Protein AF-A0A836CR26-F1 (afdb_monomer_lite)

Organism: NCBI:txid303371

Secondary s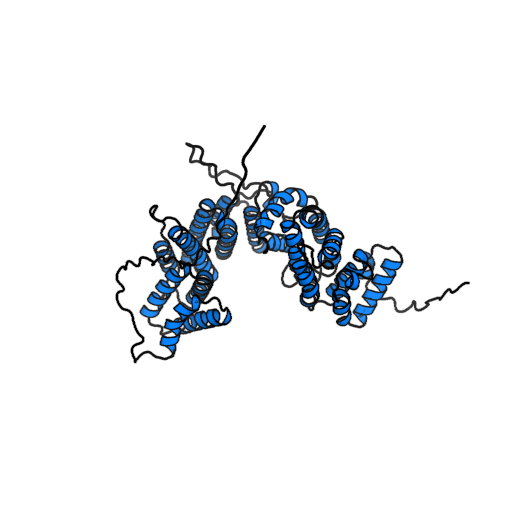tructure (DSSP, 8-state):
-----------------------------S------TT--HHHHHHHHHHHHTT-S-HHHHHHHHHHHHHHHT-TT--HHHHHHHHHHHHHHHT--STTHHHHHHHHHHHHHHHS-TTTS-HHHHHHHHHHHT---TT--THHHHHHHHHHHHHHHHHHHTT-TTSSHHHHHHHHHHHHHHHHHHHH-GGGHHHHHHHHHHHHTTS-HHHIIIIIHHHHHHHHSPPPP--TT-----TT--PPPGGG--HHHHHHHHHHHHHHHHTT-TT-TT----GGGSSS-S--TT-HHHHHHHHHHHGGGTTSPPTHHHHHHHHTT--SSPPS---HHHHHHHHHHIIIIIIIIIITS-HHHHHHHHHHHHHHHTT--GGGHHHHS-HHHHHHHHHHHS-TTSTTHHHHHHHHHHHHHTTTT-HHHHHHHHHHHHHHH-TTHHHHHT--HHHHHHHT--HHHHHHHHHHHHHHHTT--TTGGGS--S--TT----------

Sequence (495 aa):
MKGSNGAEAAVGAAAAGAGSADAATAISVASEATPSAGHSPAFTKFMRGFWDLATSNSPARQGAAFAVVQHLSDPNVPQKDVDYAVVRLLRGICSSREAARQGFATCLAEALLCLSEEQISTADMRDRLFEATKYNGSLKGQEERDACFGRLFGCAAIARSGRLGNSDANADVAVQLLQAVVELHRMRHWLRQVTVEAALDIAKELPDALLLSKGVPLLQQMLRPAATVSDGDAAAGEDASTPPLEDMQADQLSLAFGLHALLRERDLLESDSMALHKSMRRRHLITAGRGAALLEALKQSTRAFPRLHSVWGRIWDDLGLTLPRPDAISDKRLRYLKDFWTTVVDEGLADGTHTTKGSALLLVSQVLRRAPPAAVPVVISGGIIRLLLNHAGKEGATLHAMARSLLAGVSAATTDSADVQVALAASLLQKGGPRFDARTGTRTVAELLEYLDAASVLKHVEFLKAVARGGEAVEALEADEPDANNTEVRWALSD

pLDDT: mean 82.25, std 22.01, range [23.16, 98.62]

InterPro domains:
  IPR007015 DNA polymerase V/Myb-binding protein 1A [PF04931] (84-227)
  IPR007015 DNA polymerase V/Myb-binding protein 1A [PF04931] (276-486)
  IPR007015 DNA polymerase V/Myb-binding protein 1A [PTHR13213] (33-471)
  IPR016024 Armadillo-type fold [SSF48371] (41-406)

Radius of gyration: 29.09 Å; chains: 1; bounding box: 89×67×92 Å

Foldseek 3Di:
DDDDDDDDDDDDDDDDDDDDDDDDDDDDDPDDPDPDPPDDPLVVLLVVLLVQLLDPDPVSLVSSLCSVLVLLLPPPRDLVSVVVLLVSLLVQCLDPRHNSVVSSLQSLLSSLLRDDCVSPNLVNLLVVLCVSLPDDVPDDDSSPVSSLSSLLSSLLSSLSNLRLQVDPVSLVVLLVSLLSLLVSCLVDVVCLLSSLVSLLSSLLSHDPVCCLQRSQLSLLSNQDDNPDPPPDDPDPDPLDARDQLLVGALSSLLNLLSVLVSCLVVVNLPPPSHSYDPCSSDLANQAAPCLQSCQVNLVNQLVPPVDGRNSLQSNCVSLVLHPPADQDHDPRSLNSLLRNCVNRQQVRQLPDDPSSVSNSLVSLLVSLLRDHLLNQLSSLDLSNLVSLLVQQQDPPHPCNVSSVVSLVCNLVSCVVDLSSLLSNLLSCCLNNHPCNCVSNVHCSSVSSVVPHDPVSVVLSVQSVVCSVVVHDSSVSVVDPDDPPPDPDDDDDDDD

Structure (mmCIF, N/CA/C/O backbone):
data_AF-A0A836CR26-F1
#
_entry.id   AF-A0A836CR26-F1
#
loop_
_atom_site.group_PDB
_atom_site.id
_atom_site.type_symbol
_atom_site.label_atom_id
_atom_site.label_alt_id
_atom_site.label_comp_id
_atom_site.label_asym_id
_atom_site.label_entity_id
_atom_site.label_seq_id
_atom_site.pdbx_PDB_ins_code
_atom_site.Cartn_x
_atom_site.Cartn_y
_atom_site.Cartn_z
_atom_site.occupancy
_atom_site.B_iso_or_equiv
_atom_site.auth_seq_id
_atom_site.auth_comp_id
_atom_site.auth_asym_id
_atom_site.auth_atom_id
_atom_site.pdbx_PDB_model_num
ATOM 1 N N . MET A 1 1 ? 63.628 41.167 12.227 1.00 34.22 1 MET A N 1
ATOM 2 C CA . MET A 1 1 ? 64.810 40.732 13.003 1.00 34.22 1 MET A CA 1
ATOM 3 C C . MET A 1 1 ? 64.325 40.072 14.286 1.00 34.22 1 MET A C 1
ATOM 5 O O . MET A 1 1 ? 63.672 40.765 15.044 1.00 34.22 1 MET A O 1
ATOM 9 N N . LYS A 1 2 ? 64.632 38.767 14.439 1.00 32.56 2 LYS A N 1
ATOM 10 C CA . LYS A 1 2 ? 64.727 37.928 15.666 1.00 32.56 2 LYS A CA 1
ATOM 11 C C . LYS A 1 2 ? 63.533 38.004 16.644 1.00 32.56 2 LYS A C 1
ATOM 13 O O . LYS A 1 2 ? 63.331 39.033 17.261 1.00 32.56 2 LYS A O 1
ATOM 18 N N . GLY A 1 3 ? 62.680 36.984 16.776 1.00 30.00 3 GLY A N 1
ATOM 19 C CA . GLY A 1 3 ? 62.952 35.630 17.307 1.00 30.00 3 GLY A CA 1
ATOM 20 C C . GLY A 1 3 ? 62.281 35.551 18.697 1.00 30.00 3 GLY A C 1
ATOM 21 O O . GLY A 1 3 ? 62.475 36.466 19.479 1.00 30.00 3 GLY A O 1
ATOM 22 N N . SER A 1 4 ? 61.411 34.598 19.031 1.00 31.59 4 SER A N 1
ATOM 23 C CA . SER A 1 4 ? 61.719 33.175 19.163 1.00 31.59 4 SER A CA 1
ATOM 24 C C . SER A 1 4 ? 60.496 32.265 18.952 1.00 31.59 4 SER A C 1
ATOM 26 O O . SER A 1 4 ? 59.377 32.569 19.353 1.00 31.59 4 SER A O 1
ATOM 28 N N . ASN A 1 5 ? 60.775 31.113 18.341 1.00 28.48 5 ASN A N 1
ATOM 29 C CA . ASN A 1 5 ? 60.007 29.870 18.421 1.00 28.48 5 ASN A CA 1
ATOM 30 C C . ASN A 1 5 ? 60.601 28.991 19.538 1.00 28.48 5 ASN A C 1
ATOM 32 O O . ASN A 1 5 ? 61.797 29.095 19.815 1.00 28.48 5 ASN A O 1
ATOM 36 N N . GLY A 1 6 ? 59.802 28.061 20.069 1.00 27.66 6 GLY A N 1
ATOM 37 C CA . GLY A 1 6 ? 60.248 26.908 20.871 1.00 27.66 6 GLY A CA 1
ATOM 38 C C . GLY A 1 6 ? 59.232 26.585 21.972 1.00 27.66 6 GLY A C 1
ATOM 39 O O . GLY A 1 6 ? 59.227 27.261 22.988 1.00 27.66 6 GLY A O 1
ATOM 40 N N . ALA A 1 7 ? 58.189 25.793 21.714 1.00 28.27 7 ALA A N 1
ATOM 41 C CA . ALA A 1 7 ? 58.170 24.324 21.659 1.00 28.27 7 ALA A CA 1
ATOM 42 C C . ALA A 1 7 ? 58.230 23.669 23.051 1.00 28.27 7 ALA A C 1
ATOM 44 O O . ALA A 1 7 ? 59.299 23.589 23.633 1.00 28.27 7 ALA A O 1
ATOM 45 N N . GLU A 1 8 ? 57.088 23.156 23.519 1.00 26.19 8 GLU A N 1
ATOM 46 C CA . GLU A 1 8 ? 56.970 21.805 24.090 1.00 26.19 8 GLU A CA 1
ATOM 47 C C . GLU A 1 8 ? 55.484 21.451 24.262 1.00 26.19 8 GLU A C 1
ATOM 49 O O . GLU A 1 8 ? 54.779 21.960 25.132 1.00 26.19 8 GLU A O 1
ATOM 54 N N . ALA A 1 9 ? 54.988 20.601 23.361 1.00 28.27 9 ALA A N 1
ATOM 55 C CA . ALA A 1 9 ? 53.680 19.974 23.461 1.00 28.27 9 ALA A CA 1
ATOM 56 C C . ALA A 1 9 ? 53.825 18.714 24.321 1.00 28.27 9 ALA A C 1
ATOM 58 O O . ALA A 1 9 ? 54.392 17.714 23.881 1.00 28.27 9 ALA A O 1
ATOM 59 N N . ALA A 1 10 ? 53.324 18.775 25.553 1.00 27.91 10 ALA A N 1
ATOM 60 C CA . ALA A 1 10 ? 53.198 17.613 26.415 1.00 27.91 10 ALA A CA 1
ATOM 61 C C . ALA A 1 10 ? 51.982 16.776 25.992 1.00 27.91 10 ALA A C 1
ATOM 63 O O . ALA A 1 10 ? 50.847 17.251 25.937 1.00 27.91 10 ALA A O 1
ATOM 64 N N . VAL A 1 11 ? 52.258 15.510 25.692 1.00 31.47 11 VAL A N 1
ATOM 65 C CA . VAL A 1 11 ? 51.297 14.436 25.444 1.00 31.47 11 VAL A CA 1
ATOM 66 C C . VAL A 1 11 ? 50.513 14.172 26.732 1.00 31.47 11 VAL A C 1
ATOM 68 O O . VAL A 1 11 ? 51.067 13.675 27.709 1.00 31.47 11 VAL A O 1
ATOM 71 N N . GLY A 1 12 ? 49.223 14.507 26.735 1.00 25.80 12 GLY A N 1
ATOM 72 C CA . GLY A 1 12 ? 48.286 14.183 27.808 1.00 25.80 12 GLY A CA 1
ATOM 73 C C . GLY A 1 12 ? 47.271 13.150 27.335 1.00 25.80 12 GLY A C 1
ATOM 74 O O . GLY A 1 12 ? 46.304 13.490 26.658 1.00 25.80 12 GLY A O 1
ATOM 75 N N . ALA A 1 13 ? 47.497 11.886 27.690 1.00 27.64 13 ALA A N 1
ATOM 76 C CA . ALA A 1 13 ? 46.504 10.827 27.590 1.00 27.64 13 ALA A CA 1
ATOM 77 C C . ALA A 1 13 ? 45.331 11.135 28.539 1.00 27.64 13 ALA A C 1
ATOM 79 O O . ALA A 1 13 ? 45.518 11.187 29.753 1.00 27.64 13 ALA A O 1
ATOM 80 N N . ALA A 1 14 ? 44.127 11.335 27.998 1.00 25.08 14 ALA A N 1
ATOM 81 C CA . ALA A 1 14 ? 42.906 11.449 28.790 1.00 25.08 14 ALA A CA 1
ATOM 82 C C . ALA A 1 14 ? 42.187 10.096 28.803 1.00 25.08 14 ALA A C 1
ATOM 84 O O . ALA A 1 14 ? 41.639 9.636 27.801 1.00 25.08 14 ALA A O 1
ATOM 85 N N . ALA A 1 15 ? 42.266 9.459 29.966 1.00 26.55 15 ALA A N 1
ATOM 86 C CA . ALA A 1 15 ? 41.575 8.241 30.326 1.00 26.55 15 ALA A CA 1
ATOM 87 C C . ALA A 1 15 ? 40.051 8.434 30.383 1.00 26.55 15 ALA A C 1
ATOM 89 O O . ALA A 1 15 ? 39.538 9.524 30.633 1.00 26.55 15 ALA A O 1
ATOM 90 N N . ALA A 1 16 ? 39.354 7.319 30.179 1.00 29.75 16 ALA A N 1
ATOM 91 C CA . ALA A 1 16 ? 37.928 7.145 30.382 1.00 29.75 16 ALA A CA 1
ATOM 92 C C . ALA A 1 16 ? 37.480 7.548 31.799 1.00 29.75 16 ALA A C 1
ATOM 94 O O . ALA A 1 16 ? 38.132 7.204 32.784 1.00 29.75 16 ALA A O 1
ATOM 95 N N . GLY A 1 17 ? 36.320 8.202 31.897 1.00 25.61 17 GLY A N 1
ATOM 96 C CA . GLY A 1 17 ? 35.643 8.425 33.172 1.00 25.61 17 GLY A CA 1
ATOM 97 C C . GLY A 1 17 ? 34.528 9.468 33.111 1.00 25.61 17 GLY A C 1
ATOM 98 O O . GLY A 1 17 ? 34.805 10.652 33.241 1.00 25.61 17 GLY A O 1
ATOM 99 N N . ALA A 1 18 ? 33.285 9.009 32.938 1.00 25.00 18 ALA A N 1
ATOM 100 C CA . ALA A 1 18 ? 32.025 9.593 33.436 1.00 25.00 18 ALA A CA 1
ATOM 101 C C . ALA A 1 18 ? 30.884 8.718 32.865 1.00 25.00 18 ALA A C 1
ATOM 103 O O . ALA A 1 18 ? 30.815 8.534 31.658 1.00 25.00 18 ALA A O 1
ATOM 104 N N . GLY A 1 19 ? 30.002 8.058 33.616 1.00 26.89 19 GLY A N 1
ATOM 105 C CA . GLY A 1 19 ? 29.476 8.409 34.927 1.00 26.89 19 GLY A CA 1
ATOM 106 C C . GLY A 1 19 ? 28.283 9.351 34.766 1.00 26.89 19 GLY A C 1
ATOM 107 O O . GLY A 1 19 ? 28.436 10.547 34.968 1.00 26.89 19 GLY A O 1
ATOM 108 N N . SER A 1 20 ? 27.104 8.826 34.422 1.00 26.03 20 SER A N 1
ATOM 109 C CA . SER A 1 20 ? 25.837 9.512 34.704 1.00 26.03 20 SER A CA 1
ATOM 110 C C . SER A 1 20 ? 24.771 8.492 35.085 1.00 26.03 20 SER A C 1
ATOM 112 O O . SER A 1 20 ? 24.314 7.703 34.261 1.00 26.03 20 SER A O 1
ATOM 114 N N . ALA A 1 21 ? 24.438 8.501 36.372 1.00 26.53 21 ALA A N 1
ATOM 115 C CA . ALA A 1 21 ? 23.334 7.774 36.959 1.00 26.53 21 ALA A CA 1
ATOM 116 C C . ALA A 1 21 ? 22.002 8.318 36.423 1.00 26.53 21 ALA A C 1
ATOM 118 O O . ALA A 1 21 ? 21.758 9.524 36.479 1.00 26.53 21 ALA A O 1
ATOM 119 N N . ASP A 1 22 ? 21.156 7.414 35.931 1.00 27.09 22 ASP A N 1
ATOM 120 C CA . ASP A 1 22 ? 19.758 7.688 35.623 1.00 27.09 22 ASP A CA 1
ATOM 121 C C . ASP A 1 22 ? 18.977 7.905 36.921 1.00 27.09 22 ASP A C 1
ATOM 123 O O . ASP A 1 22 ? 18.941 7.058 37.818 1.00 27.09 22 ASP A O 1
ATOM 127 N N . ALA A 1 23 ? 18.343 9.072 37.002 1.00 26.38 23 ALA A N 1
ATOM 128 C CA . ALA A 1 23 ? 17.412 9.428 38.053 1.00 26.38 23 ALA A CA 1
ATOM 129 C C . ALA A 1 23 ? 16.087 8.688 37.826 1.00 26.38 23 ALA A C 1
ATOM 131 O O . ALA A 1 23 ? 15.233 9.097 37.041 1.00 26.38 23 ALA A O 1
ATOM 132 N N . ALA A 1 24 ? 15.933 7.585 38.548 1.00 29.12 24 ALA A N 1
ATOM 133 C CA . ALA A 1 24 ? 14.652 6.977 38.837 1.00 29.12 24 ALA A CA 1
ATOM 134 C C . ALA A 1 24 ? 13.852 7.877 39.790 1.00 29.12 24 ALA A C 1
ATOM 136 O O . ALA A 1 24 ? 14.327 8.178 40.885 1.00 29.12 24 ALA A O 1
ATOM 137 N N . THR A 1 25 ? 12.605 8.197 39.435 1.00 27.09 25 THR A N 1
ATOM 138 C CA . THR A 1 25 ? 11.586 8.494 40.448 1.00 27.09 25 THR A CA 1
ATOM 139 C C . THR A 1 25 ? 10.272 7.818 40.090 1.00 27.09 25 THR A C 1
ATOM 141 O O . THR A 1 25 ? 9.669 8.055 39.047 1.00 27.09 25 THR A O 1
ATOM 144 N N . ALA A 1 26 ? 9.887 6.933 41.003 1.00 27.20 26 ALA A N 1
ATOM 145 C CA . ALA A 1 26 ? 8.712 6.090 41.031 1.00 27.20 26 ALA A CA 1
ATOM 146 C C . ALA A 1 26 ? 7.391 6.870 41.112 1.00 27.20 26 ALA A C 1
ATOM 148 O O . ALA A 1 26 ? 7.279 7.837 41.862 1.00 27.20 26 ALA A O 1
ATOM 149 N N . ILE A 1 27 ? 6.358 6.335 40.453 1.00 26.50 27 ILE A N 1
ATOM 150 C CA . ILE A 1 27 ? 4.969 6.432 40.914 1.00 26.50 27 ILE A CA 1
ATOM 151 C C . ILE A 1 27 ? 4.406 5.007 40.982 1.00 26.50 27 ILE A C 1
ATOM 153 O O . ILE A 1 27 ? 4.611 4.181 40.095 1.00 26.50 27 ILE A O 1
ATOM 157 N N . SER A 1 28 ? 3.779 4.745 42.125 1.00 23.16 28 SER A N 1
ATOM 158 C CA . SER A 1 28 ? 3.448 3.475 42.766 1.00 23.16 28 SER A CA 1
ATOM 159 C C . SER A 1 28 ? 2.912 2.356 41.870 1.00 23.16 28 SER A C 1
ATOM 161 O O . SER A 1 28 ? 1.809 2.424 41.323 1.00 23.16 28 SER A O 1
ATOM 163 N N . VAL A 1 29 ? 3.664 1.258 41.865 1.00 28.52 29 VAL A N 1
ATOM 164 C CA . VAL A 1 29 ? 3.247 -0.063 41.405 1.00 28.52 29 VAL A CA 1
ATOM 165 C C . VAL A 1 29 ? 2.278 -0.647 42.436 1.00 28.52 29 VAL A C 1
ATOM 167 O O . VAL A 1 29 ? 2.687 -1.083 43.509 1.00 28.52 29 VAL A O 1
ATOM 170 N N . ALA A 1 30 ? 0.985 -0.667 42.119 1.00 26.98 30 ALA A N 1
ATOM 171 C CA . ALA A 1 30 ? 0.064 -1.586 42.774 1.00 26.98 30 ALA A CA 1
ATOM 172 C C . ALA A 1 30 ? 0.256 -2.977 42.145 1.00 26.98 30 ALA A C 1
ATOM 174 O O . ALA A 1 30 ? -0.175 -3.226 41.023 1.00 26.98 30 ALA A O 1
ATOM 175 N N . SER A 1 31 ? 0.936 -3.840 42.906 1.00 29.48 31 SER A N 1
ATOM 176 C CA . SER A 1 31 ? 1.130 -5.285 42.726 1.00 29.48 31 SER A CA 1
ATOM 177 C C . SER A 1 31 ? 1.866 -5.738 41.457 1.00 29.48 31 SER A C 1
ATOM 179 O O . SER A 1 31 ? 1.293 -6.032 40.408 1.00 29.48 31 SER A O 1
ATOM 181 N N . GLU A 1 32 ? 3.178 -5.917 41.621 1.00 34.66 32 GLU A N 1
ATOM 182 C CA . GLU A 1 32 ? 3.921 -6.978 40.946 1.00 34.66 32 GLU A CA 1
ATOM 183 C C . GLU A 1 32 ? 3.252 -8.324 41.250 1.00 34.66 32 GLU A C 1
ATOM 185 O O . GLU A 1 32 ? 3.326 -8.835 42.367 1.00 34.66 32 GLU A O 1
ATOM 190 N N . ALA A 1 33 ? 2.611 -8.922 40.251 1.00 33.16 33 ALA A N 1
ATOM 191 C CA . ALA A 1 33 ? 2.434 -10.362 40.246 1.00 33.16 33 ALA A CA 1
ATOM 192 C C . ALA A 1 33 ? 3.758 -10.977 39.775 1.00 33.16 33 ALA A C 1
ATOM 194 O O . ALA A 1 33 ? 3.981 -11.197 38.583 1.00 33.16 33 ALA A O 1
ATOM 195 N N . THR A 1 34 ? 4.651 -11.252 40.725 1.00 32.66 34 THR A N 1
ATOM 196 C CA . THR A 1 34 ? 5.547 -12.406 40.601 1.00 32.66 34 THR A CA 1
ATOM 197 C C . THR A 1 34 ? 4.692 -13.633 40.256 1.00 32.66 34 THR A C 1
ATOM 199 O O . THR A 1 34 ? 3.546 -13.718 40.709 1.00 32.66 34 THR A O 1
ATOM 202 N N . PRO A 1 35 ? 5.170 -14.577 39.424 1.00 36.41 35 PRO A N 1
ATOM 203 C CA . PRO A 1 35 ? 4.387 -15.758 39.094 1.00 36.41 35 PRO A CA 1
ATOM 204 C C . PRO A 1 35 ? 4.194 -16.571 40.377 1.00 36.41 35 PRO A C 1
ATOM 206 O O . PRO A 1 35 ? 5.088 -17.292 40.813 1.00 36.41 35 PRO A O 1
ATOM 209 N N . SER A 1 36 ? 3.035 -16.410 41.013 1.00 38.62 36 SER A N 1
ATOM 210 C CA . SER A 1 36 ? 2.626 -17.255 42.120 1.00 38.62 36 SER A CA 1
ATOM 211 C C . SER A 1 36 ? 2.493 -18.686 41.604 1.00 38.62 36 SER A C 1
ATOM 213 O O . SER A 1 36 ? 1.997 -18.936 40.498 1.00 38.62 36 SER A O 1
ATOM 215 N N . ALA A 1 37 ? 2.976 -19.636 42.399 1.00 43.41 37 ALA A N 1
ATOM 216 C CA . ALA A 1 37 ? 2.781 -21.057 42.168 1.00 43.41 37 ALA A CA 1
ATOM 217 C C . ALA A 1 37 ? 1.270 -21.357 42.207 1.00 43.41 37 ALA A C 1
ATOM 219 O O . ALA A 1 37 ? 0.682 -21.437 43.281 1.00 43.41 37 ALA A O 1
ATOM 220 N N . GLY A 1 38 ? 0.624 -21.441 41.040 1.00 59.81 38 GLY A N 1
ATOM 221 C CA . GLY A 1 38 ? -0.823 -21.677 40.945 1.00 59.81 38 GLY A CA 1
ATOM 222 C C . GLY A 1 38 ? -1.472 -21.377 39.590 1.00 59.81 38 GLY A C 1
ATOM 223 O O . GLY A 1 38 ? -2.588 -21.827 39.349 1.00 59.81 38 GLY A O 1
ATOM 224 N N . HIS A 1 39 ? -0.808 -20.656 38.681 1.00 71.62 39 HIS A N 1
ATOM 225 C CA . HIS A 1 39 ? -1.362 -20.397 37.347 1.00 71.62 39 HIS A CA 1
ATOM 226 C C . HIS A 1 39 ? -1.121 -21.551 36.369 1.00 71.62 39 HIS A C 1
ATOM 228 O O . HIS A 1 39 ? -0.070 -22.194 36.390 1.00 71.62 39 HIS A O 1
ATOM 234 N N . SER A 1 40 ? -2.076 -21.779 35.460 1.00 84.19 40 SER A N 1
ATOM 235 C CA . SER A 1 40 ? -1.911 -22.773 34.400 1.00 84.19 40 SER A CA 1
ATOM 236 C C . SER A 1 40 ? -0.724 -22.407 33.486 1.00 84.19 40 SER A C 1
ATOM 238 O O . SER A 1 40 ? -0.428 -21.219 33.284 1.00 84.19 40 SER A O 1
ATOM 240 N N . PRO A 1 41 ? -0.043 -23.399 32.877 1.00 86.12 41 PRO A N 1
ATOM 241 C CA . PRO A 1 41 ? 1.031 -23.134 31.919 1.00 86.12 41 PRO A CA 1
ATOM 242 C C . PRO A 1 41 ? 0.597 -22.234 30.752 1.00 86.12 41 PRO A C 1
ATOM 244 O O . PRO A 1 41 ? 1.397 -21.437 30.262 1.00 86.12 41 PRO A O 1
ATOM 247 N N . ALA A 1 42 ? -0.668 -22.329 30.329 1.00 85.50 42 ALA A N 1
ATOM 248 C CA . ALA A 1 42 ? -1.250 -21.474 29.296 1.00 85.50 42 ALA A CA 1
ATOM 249 C C . ALA A 1 42 ? -1.349 -20.010 29.755 1.00 85.50 42 ALA A C 1
ATOM 251 O O . ALA A 1 42 ? -0.856 -19.122 29.063 1.00 85.50 42 ALA A O 1
ATOM 252 N N . PHE A 1 43 ? -1.860 -19.761 30.965 1.00 88.44 43 PHE A N 1
ATOM 253 C CA . PHE A 1 43 ? -1.957 -18.407 31.518 1.00 88.44 43 PHE A CA 1
ATOM 254 C C . PHE A 1 43 ? -0.576 -17.764 31.720 1.00 88.44 43 PHE A C 1
ATOM 256 O O . PHE A 1 43 ? -0.376 -16.580 31.460 1.00 88.44 43 PHE A O 1
ATOM 263 N N . THR A 1 44 ? 0.432 -18.552 32.104 1.00 90.75 44 THR A N 1
ATOM 264 C CA . THR A 1 44 ? 1.813 -18.045 32.195 1.00 90.75 44 THR A CA 1
ATOM 265 C C . THR A 1 44 ? 2.361 -17.629 30.826 1.00 90.75 44 THR A C 1
ATOM 267 O O . THR A 1 44 ? 3.055 -16.615 30.729 1.00 90.75 44 THR A O 1
ATOM 270 N N . LYS A 1 45 ? 2.036 -18.370 29.755 1.00 92.31 45 LYS A N 1
ATOM 271 C CA . LYS A 1 45 ? 2.407 -17.993 28.380 1.00 92.31 45 LYS A CA 1
ATOM 272 C C . LYS A 1 45 ? 1.687 -16.724 27.919 1.00 92.31 45 LYS A C 1
ATOM 274 O O . LYS A 1 45 ? 2.353 -15.852 27.372 1.00 92.31 45 LYS A O 1
ATOM 279 N N . PHE A 1 46 ? 0.388 -16.592 28.197 1.00 94.81 46 PHE A N 1
ATOM 280 C CA . PHE A 1 46 ? -0.388 -15.369 27.950 1.00 94.81 46 PHE A CA 1
ATOM 281 C C . PHE A 1 46 ? 0.280 -14.142 28.588 1.00 94.81 46 PHE A C 1
ATOM 283 O O . PHE A 1 46 ? 0.593 -13.167 27.906 1.00 94.81 46 PHE A O 1
ATOM 290 N N . MET A 1 47 ? 0.605 -14.228 29.881 1.00 94.50 47 MET A N 1
ATOM 291 C CA . MET A 1 47 ? 1.230 -13.127 30.619 1.00 94.50 47 MET A CA 1
ATOM 292 C C . MET A 1 47 ? 2.628 -12.782 30.095 1.00 94.50 47 MET A C 1
ATOM 294 O O . MET A 1 47 ? 2.971 -11.604 29.967 1.00 94.50 47 MET A O 1
ATOM 298 N N . ARG A 1 48 ? 3.440 -13.796 29.766 1.00 93.25 48 ARG A N 1
ATOM 299 C CA . ARG A 1 48 ? 4.776 -13.594 29.187 1.00 93.25 48 ARG A CA 1
ATOM 300 C C . ARG A 1 48 ? 4.707 -12.978 27.789 1.00 93.25 48 ARG A C 1
ATOM 302 O O . ARG A 1 48 ? 5.545 -12.137 27.470 1.00 93.25 48 ARG A O 1
ATOM 309 N N . GLY A 1 49 ? 3.688 -13.332 27.005 1.00 93.31 49 GLY A N 1
ATOM 310 C CA . GLY A 1 49 ? 3.491 -12.846 25.642 1.00 93.31 49 GLY A CA 1
ATOM 311 C C . GLY A 1 49 ? 3.581 -11.324 25.540 1.00 93.31 49 GLY A C 1
ATOM 312 O O . GLY A 1 49 ? 4.299 -10.814 24.688 1.00 93.31 49 GLY A O 1
ATOM 313 N N . PHE A 1 50 ? 2.982 -10.574 26.470 1.00 94.31 50 PHE A N 1
ATOM 314 C CA . PHE A 1 50 ? 3.052 -9.106 26.449 1.00 94.31 50 PHE A CA 1
ATOM 315 C C . PHE A 1 50 ? 4.473 -8.538 26.537 1.00 94.31 50 PHE A C 1
ATOM 317 O O . PHE A 1 50 ? 4.731 -7.462 26.005 1.00 94.31 50 PHE A O 1
ATOM 324 N N . TRP A 1 51 ? 5.404 -9.220 27.206 1.00 91.44 51 TRP A N 1
ATOM 325 C CA . TRP A 1 51 ? 6.794 -8.767 27.263 1.00 91.44 51 TRP A CA 1
ATOM 326 C C . TRP A 1 51 ? 7.531 -9.062 25.951 1.00 91.44 51 TRP A C 1
ATOM 328 O O . TRP A 1 51 ? 8.253 -8.197 25.447 1.00 91.44 51 TRP A O 1
ATOM 338 N N . ASP A 1 52 ? 7.269 -10.237 25.374 1.00 93.81 52 ASP A N 1
ATOM 339 C CA . ASP A 1 52 ? 7.869 -10.717 24.126 1.00 93.81 52 ASP A CA 1
ATOM 340 C C . ASP A 1 52 ? 7.297 -10.028 22.869 1.00 93.81 52 ASP A C 1
ATOM 342 O O . ASP A 1 52 ? 7.946 -10.010 21.821 1.00 93.81 52 ASP A O 1
ATOM 346 N N . LEU A 1 53 ? 6.132 -9.372 22.967 1.00 94.06 53 LEU A N 1
ATOM 347 C CA . LEU A 1 53 ? 5.586 -8.522 21.897 1.00 94.06 53 LEU A CA 1
ATOM 348 C C . LEU A 1 53 ? 6.516 -7.354 21.528 1.00 94.06 53 LEU A C 1
ATOM 350 O O . LEU A 1 53 ? 6.469 -6.860 20.402 1.00 94.06 53 LEU A O 1
ATOM 354 N N . ALA A 1 54 ? 7.378 -6.928 22.452 1.00 92.56 54 ALA A N 1
ATOM 355 C CA . ALA A 1 54 ? 8.359 -5.866 22.242 1.00 92.56 54 ALA A CA 1
ATOM 356 C C . ALA A 1 54 ? 9.757 -6.381 21.862 1.00 92.56 54 ALA A C 1
ATOM 358 O O . ALA A 1 54 ? 10.730 -5.640 21.959 1.00 92.56 54 ALA A O 1
ATOM 359 N N . THR A 1 55 ? 9.883 -7.646 21.463 1.00 90.81 55 THR A N 1
ATOM 360 C CA . THR A 1 55 ? 11.161 -8.227 21.039 1.00 90.81 55 THR A CA 1
ATOM 361 C C . THR A 1 55 ? 11.437 -7.934 19.558 1.00 90.81 55 THR A C 1
ATOM 363 O O . THR A 1 55 ? 10.535 -7.986 18.717 1.00 90.81 55 THR A O 1
ATOM 366 N N . SER A 1 56 ? 12.697 -7.661 19.200 1.00 89.81 56 SER A N 1
ATOM 367 C CA . SER A 1 56 ? 13.129 -7.407 17.813 1.00 89.81 56 SER A CA 1
ATOM 368 C C . SER A 1 56 ? 13.115 -8.668 16.931 1.00 89.81 56 SER A C 1
ATOM 370 O O . SER A 1 56 ? 12.800 -8.590 15.741 1.00 89.81 56 SER A O 1
ATOM 372 N N . ASN A 1 57 ? 13.338 -9.849 17.518 1.00 91.69 57 ASN A N 1
ATOM 373 C CA . ASN A 1 57 ? 13.217 -11.153 16.859 1.00 91.69 57 ASN A CA 1
ATOM 374 C C . ASN A 1 57 ? 11.774 -11.408 16.367 1.00 91.69 57 ASN A C 1
ATOM 376 O O . ASN A 1 57 ? 10.842 -11.521 17.164 1.00 91.69 57 ASN A O 1
ATOM 380 N N . SER A 1 58 ? 11.594 -11.488 15.040 1.00 91.50 58 SER A N 1
ATOM 381 C CA . SER A 1 58 ? 10.270 -11.604 14.410 1.00 91.50 58 SER A CA 1
ATOM 382 C C . SER A 1 58 ? 9.540 -12.914 14.742 1.00 91.50 58 SER A C 1
ATOM 384 O O . SER A 1 58 ? 8.398 -12.816 15.191 1.00 91.50 58 SER A O 1
ATOM 386 N N . PRO A 1 59 ? 10.154 -14.110 14.615 1.00 94.06 59 PRO A N 1
ATOM 387 C CA . PRO A 1 59 ? 9.522 -15.358 15.057 1.00 94.06 59 PRO A CA 1
ATOM 388 C C . PRO A 1 59 ? 9.094 -15.357 16.531 1.00 94.06 59 PRO A C 1
ATOM 390 O O . PRO A 1 59 ? 7.982 -15.774 16.849 1.00 94.06 59 PRO A O 1
ATOM 393 N N . ALA A 1 60 ? 9.936 -14.844 17.436 1.00 92.38 60 ALA A N 1
ATOM 394 C CA . ALA A 1 60 ? 9.601 -14.769 18.860 1.00 92.38 60 ALA A CA 1
ATOM 395 C C . ALA A 1 60 ? 8.393 -13.852 19.108 1.00 92.38 60 ALA A C 1
ATOM 397 O O . ALA A 1 60 ? 7.463 -14.220 19.824 1.00 92.38 60 ALA A O 1
ATOM 398 N N . ARG A 1 61 ? 8.368 -12.687 18.451 1.00 94.00 61 ARG A N 1
ATOM 399 C CA . ARG A 1 61 ? 7.260 -11.729 18.533 1.00 94.00 61 ARG A CA 1
ATOM 400 C C . ARG A 1 61 ? 5.952 -12.294 17.964 1.0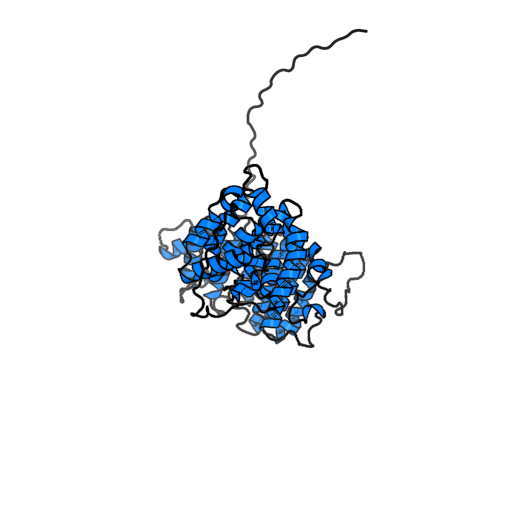0 94.00 61 ARG A C 1
ATOM 402 O O . ARG A 1 61 ? 4.893 -12.052 18.533 1.00 94.00 61 ARG A O 1
ATOM 409 N N . GLN A 1 62 ? 6.016 -13.068 16.879 1.00 93.81 62 GLN A N 1
ATOM 410 C CA . GLN A 1 62 ? 4.855 -13.776 16.322 1.00 93.81 62 GLN A CA 1
ATOM 411 C C . GLN A 1 62 ? 4.322 -14.838 17.289 1.00 93.81 62 GLN A C 1
ATOM 413 O O . GLN A 1 62 ? 3.123 -14.878 17.547 1.00 93.81 62 GLN A O 1
ATOM 418 N N . GLY A 1 63 ? 5.207 -15.650 17.879 1.00 94.31 63 GLY A N 1
ATOM 419 C CA . GLY A 1 63 ? 4.824 -16.632 18.897 1.00 94.31 63 GLY A CA 1
ATOM 420 C C . GLY A 1 63 ? 4.191 -15.989 20.135 1.00 94.31 63 GLY A C 1
ATOM 421 O O . GLY A 1 63 ? 3.240 -16.529 20.697 1.00 94.31 63 GLY A O 1
ATOM 422 N N . ALA A 1 64 ? 4.668 -14.805 20.525 1.00 95.06 64 ALA A N 1
ATOM 423 C CA . ALA A 1 64 ? 4.097 -14.021 21.614 1.00 95.06 64 ALA A CA 1
ATOM 424 C C . ALA A 1 64 ? 2.680 -13.518 21.300 1.00 95.06 64 ALA A C 1
ATOM 426 O O . ALA A 1 64 ? 1.786 -13.667 22.131 1.00 95.06 64 ALA A O 1
ATOM 427 N N . ALA A 1 65 ? 2.464 -12.970 20.099 1.00 96.12 65 ALA A N 1
ATOM 428 C CA . ALA A 1 65 ? 1.136 -12.560 19.644 1.00 96.12 65 ALA A CA 1
ATOM 429 C C . ALA A 1 65 ? 0.173 -13.753 19.599 1.00 96.12 65 ALA A C 1
ATOM 431 O O . ALA A 1 65 ? -0.922 -13.670 20.149 1.00 96.12 65 ALA A O 1
ATOM 432 N N . PHE A 1 66 ? 0.617 -14.888 19.051 1.00 95.69 66 PHE A N 1
ATOM 433 C CA . PHE A 1 66 ? -0.169 -16.119 19.023 1.00 95.69 66 PHE A CA 1
ATOM 434 C C . PHE A 1 66 ? -0.578 -16.573 20.429 1.00 95.69 66 PHE A C 1
ATOM 436 O O . PHE A 1 66 ? -1.741 -16.879 20.647 1.00 95.69 66 PHE A O 1
ATOM 443 N N . ALA A 1 67 ? 0.339 -16.567 21.402 1.00 96.38 67 ALA A N 1
ATOM 444 C CA . ALA A 1 67 ? 0.021 -16.965 22.774 1.00 96.38 67 ALA A CA 1
ATOM 445 C C . ALA A 1 67 ? -1.029 -16.053 23.436 1.00 96.38 67 ALA A C 1
ATOM 447 O O . ALA A 1 67 ? -1.866 -16.539 24.195 1.00 96.38 67 ALA A O 1
ATOM 448 N N . VAL A 1 68 ? -0.991 -14.745 23.152 1.00 97.69 68 VAL A N 1
ATOM 449 C CA . VAL A 1 68 ? -1.990 -13.794 23.660 1.00 97.69 68 VAL A CA 1
ATOM 450 C C . VAL A 1 68 ? -3.347 -14.034 23.000 1.00 97.69 68 VAL A C 1
ATOM 452 O O . VAL A 1 68 ? -4.337 -14.220 23.702 1.00 97.69 68 VAL A O 1
ATOM 455 N N . VAL A 1 69 ? -3.386 -14.086 21.667 1.00 97.19 69 VAL A N 1
ATOM 456 C CA . VAL A 1 69 ? -4.622 -14.282 20.892 1.00 97.19 69 VAL A CA 1
ATOM 457 C C . VAL A 1 69 ? -5.252 -15.640 21.190 1.00 97.19 69 VAL A C 1
ATOM 459 O O . VAL A 1 69 ? -6.461 -15.717 21.377 1.00 97.19 69 VAL A O 1
ATOM 462 N N . GLN A 1 70 ? -4.452 -16.700 21.323 1.00 96.56 70 GLN A N 1
ATOM 463 C CA . GLN A 1 70 ? -4.932 -18.040 21.663 1.00 96.56 70 GLN A CA 1
ATOM 464 C C . GLN A 1 70 ? -5.672 -18.060 23.007 1.00 96.56 70 GLN A C 1
ATOM 466 O O . GLN A 1 70 ? -6.696 -18.725 23.117 1.00 96.56 70 GLN A O 1
ATOM 471 N N . HIS A 1 71 ? -5.173 -17.335 24.015 1.00 97.06 71 HIS A N 1
ATOM 472 C CA . HIS A 1 71 ? -5.851 -17.214 25.311 1.00 97.06 71 HIS A CA 1
ATOM 473 C C . HIS A 1 71 ? -7.158 -16.423 25.197 1.00 97.06 71 HIS A C 1
ATOM 475 O O . HIS A 1 71 ? -8.165 -16.817 25.772 1.00 97.06 71 HIS A O 1
ATOM 481 N N . LEU A 1 72 ? -7.155 -15.330 24.428 1.00 96.81 72 LEU A N 1
ATOM 482 C CA . LEU A 1 72 ? -8.338 -14.486 24.219 1.00 96.81 72 LEU A CA 1
ATOM 483 C C . LEU A 1 72 ? -9.407 -15.128 23.325 1.00 96.81 72 LEU A C 1
ATOM 485 O O . LEU A 1 72 ? -10.565 -14.734 23.393 1.00 96.81 72 LEU A O 1
ATOM 489 N N . SER A 1 73 ? -9.025 -16.112 22.511 1.00 95.88 73 SER A N 1
ATOM 490 C CA . SER A 1 73 ? -9.937 -16.865 21.644 1.00 95.88 73 SER A CA 1
ATOM 491 C C . SER A 1 73 ? -10.708 -17.960 22.390 1.00 95.88 73 SER A C 1
ATOM 493 O O . SER A 1 73 ? -11.565 -18.605 21.789 1.00 95.88 73 SER A O 1
ATOM 495 N N . ASP A 1 74 ? -10.402 -18.219 23.669 1.00 93.94 74 ASP A N 1
ATOM 496 C CA . ASP A 1 74 ? -11.191 -19.143 24.487 1.00 93.94 74 ASP A CA 1
ATOM 497 C C . ASP A 1 74 ? -12.612 -18.570 24.669 1.00 93.94 74 ASP A C 1
ATOM 499 O O . ASP A 1 74 ? -12.753 -17.473 25.217 1.00 93.94 74 ASP A O 1
ATOM 503 N N . PRO A 1 75 ? -13.680 -19.289 24.268 1.00 89.75 75 PRO A N 1
ATOM 504 C CA . PRO A 1 75 ? -15.058 -18.829 24.453 1.00 89.75 75 PRO A CA 1
ATOM 505 C C . PRO A 1 75 ? -15.426 -18.533 25.914 1.00 89.75 75 PRO A C 1
ATOM 507 O O . PRO A 1 75 ? -16.369 -17.791 26.173 1.00 89.75 75 PRO A O 1
ATOM 510 N N . ASN A 1 76 ? -14.693 -19.111 26.870 1.00 91.88 76 ASN A N 1
ATOM 511 C CA . ASN A 1 76 ? -14.882 -18.913 28.305 1.00 91.88 76 ASN A CA 1
ATOM 512 C C . ASN A 1 76 ? -13.804 -18.009 28.922 1.00 91.88 76 ASN A C 1
ATOM 514 O O . ASN A 1 76 ? -13.607 -18.041 30.142 1.00 91.88 76 ASN A O 1
ATOM 518 N N . VAL A 1 77 ? -13.082 -17.228 28.108 1.00 94.75 77 VAL A N 1
ATOM 519 C CA . VAL A 1 77 ? -12.056 -16.313 28.611 1.00 94.75 77 VAL A CA 1
ATOM 520 C C . VAL A 1 77 ? -12.662 -15.378 29.671 1.00 94.75 77 VAL A C 1
ATOM 522 O O . VAL A 1 77 ? -13.693 -14.742 29.434 1.00 94.75 77 VAL A O 1
ATOM 525 N N . PRO A 1 78 ? -12.055 -15.270 30.868 1.00 95.56 78 PRO A N 1
ATOM 526 C CA . PRO A 1 78 ? -12.554 -14.365 31.892 1.00 95.56 78 PRO A CA 1
ATOM 527 C C . PRO A 1 78 ? -12.518 -12.909 31.415 1.00 95.56 78 PRO A C 1
ATOM 529 O O . PRO A 1 78 ? -11.482 -12.440 30.948 1.00 95.56 78 PRO A O 1
ATOM 532 N N . GLN A 1 79 ? -13.593 -12.147 31.638 1.00 96.12 79 GLN A N 1
ATOM 533 C CA . GLN A 1 79 ? -13.659 -10.730 31.240 1.00 96.12 79 GLN A CA 1
ATOM 534 C C . GLN A 1 79 ? -12.484 -9.895 31.786 1.00 96.12 79 GLN A C 1
ATOM 536 O O . GLN A 1 79 ? -11.931 -9.051 31.089 1.00 96.12 79 GLN A O 1
ATOM 541 N N . LYS A 1 80 ? -12.023 -10.192 33.009 1.00 96.25 80 LYS A N 1
ATOM 542 C CA . LYS A 1 80 ? -10.842 -9.551 33.614 1.00 96.25 80 LYS A CA 1
ATOM 543 C C . LYS A 1 80 ? -9.557 -9.732 32.788 1.00 96.25 80 LYS A C 1
ATOM 545 O O . LYS A 1 80 ? -8.694 -8.858 32.818 1.00 96.25 80 LYS A O 1
ATOM 550 N N . ASP A 1 81 ? -9.420 -10.852 32.076 1.00 96.62 81 ASP A N 1
ATOM 551 C CA . ASP A 1 81 ? -8.254 -11.150 31.244 1.00 96.62 81 ASP A CA 1
ATOM 552 C C . ASP A 1 81 ? -8.341 -10.361 29.931 1.00 96.62 81 ASP A C 1
ATOM 554 O O . ASP A 1 81 ? -7.324 -9.840 29.469 1.00 96.62 81 ASP A O 1
ATOM 558 N N . VAL A 1 82 ? -9.554 -10.198 29.384 1.00 97.44 82 VAL A N 1
ATOM 559 C CA . VAL A 1 82 ? -9.839 -9.316 28.240 1.00 97.44 82 VAL A CA 1
ATOM 560 C C . VAL A 1 82 ? -9.494 -7.868 28.591 1.00 97.44 82 VAL A C 1
ATOM 562 O O . VAL A 1 82 ? -8.683 -7.245 27.905 1.00 97.44 82 VAL A O 1
ATOM 565 N N . ASP A 1 83 ? -10.022 -7.349 29.702 1.00 96.75 83 ASP A N 1
ATOM 566 C CA . ASP A 1 83 ? -9.743 -5.984 30.163 1.00 96.75 83 ASP A CA 1
ATOM 567 C C . ASP A 1 83 ? -8.247 -5.758 30.409 1.00 96.75 83 ASP A C 1
ATOM 569 O O . ASP A 1 83 ? -7.677 -4.740 29.998 1.00 96.75 83 ASP A O 1
ATOM 573 N N . TYR A 1 84 ? -7.585 -6.730 31.040 1.00 96.69 84 TYR A N 1
ATOM 574 C CA . TYR A 1 84 ? -6.145 -6.696 31.252 1.00 96.69 84 TYR A CA 1
ATOM 575 C C . TYR A 1 84 ? -5.375 -6.649 29.928 1.00 96.69 84 TYR A C 1
ATOM 577 O O . TYR A 1 84 ? -4.475 -5.816 29.771 1.00 96.69 84 TYR A O 1
ATOM 585 N N . ALA A 1 85 ? -5.729 -7.513 28.972 1.00 97.62 85 ALA A N 1
ATOM 586 C CA . ALA A 1 85 ? -5.089 -7.560 27.667 1.00 97.62 85 ALA A CA 1
ATOM 587 C C . ALA A 1 85 ? -5.251 -6.232 26.928 1.00 97.62 85 ALA A C 1
ATOM 589 O O . ALA A 1 85 ? -4.254 -5.672 26.483 1.00 97.62 85 ALA A O 1
ATOM 590 N N . VAL A 1 86 ? -6.460 -5.671 26.876 1.00 97.25 86 VAL A N 1
ATOM 591 C CA . VAL A 1 86 ? -6.741 -4.384 26.218 1.00 97.25 86 VAL A CA 1
ATOM 592 C C . VAL A 1 86 ? -5.883 -3.266 26.808 1.00 97.25 86 VAL A C 1
ATOM 594 O O . VAL A 1 86 ? -5.207 -2.547 26.069 1.00 97.25 86 VAL A O 1
ATOM 597 N N . VAL A 1 87 ? -5.817 -3.155 28.139 1.00 96.38 87 VAL A N 1
ATOM 598 C CA . VAL A 1 87 ? -4.971 -2.153 28.810 1.00 96.38 87 VAL A CA 1
ATOM 599 C C . VAL A 1 87 ? -3.491 -2.360 28.478 1.00 96.38 87 VAL A C 1
ATOM 601 O O . VAL A 1 87 ? -2.769 -1.392 28.222 1.00 96.38 87 VAL A O 1
ATOM 604 N N . ARG A 1 88 ? -3.010 -3.609 28.474 1.00 96.50 88 ARG A N 1
ATOM 605 C CA . ARG A 1 88 ? -1.610 -3.928 28.155 1.00 96.50 88 ARG A CA 1
ATOM 606 C C . ARG A 1 88 ? -1.266 -3.649 26.698 1.00 96.50 88 ARG A C 1
ATOM 608 O O . ARG A 1 88 ? -0.201 -3.090 26.443 1.00 96.50 88 ARG A O 1
ATOM 615 N N . LEU A 1 89 ? -2.153 -3.994 25.771 1.00 97.69 89 LEU A N 1
ATOM 616 C CA . LEU A 1 89 ? -1.985 -3.746 24.345 1.00 97.69 89 LEU A CA 1
ATOM 617 C C . LEU A 1 89 ? -1.945 -2.242 24.069 1.00 97.69 89 LEU A C 1
ATOM 619 O O . LEU A 1 89 ? -0.978 -1.774 23.477 1.00 97.69 89 LEU A O 1
ATOM 623 N N . LEU A 1 90 ? -2.905 -1.468 24.588 1.00 96.25 90 LEU A N 1
ATOM 624 C CA . LEU A 1 90 ? -2.935 -0.011 24.412 1.00 96.25 90 LEU A CA 1
ATOM 625 C C . LEU A 1 90 ? -1.678 0.674 24.961 1.00 96.25 90 LEU A C 1
ATOM 627 O O . LEU A 1 90 ? -1.058 1.477 24.265 1.00 96.25 90 LEU A O 1
ATOM 631 N N . ARG A 1 91 ? -1.239 0.310 26.173 1.00 93.69 91 ARG A N 1
ATOM 632 C CA . ARG A 1 91 ? 0.022 0.825 26.739 1.00 93.69 91 ARG A CA 1
ATOM 633 C C . ARG A 1 91 ? 1.234 0.430 25.894 1.00 93.69 91 ARG A C 1
ATOM 635 O O . ARG A 1 91 ? 2.157 1.224 25.731 1.00 93.69 91 ARG A O 1
ATOM 642 N N . GLY A 1 92 ? 1.236 -0.789 25.362 1.00 94.75 92 GLY A N 1
ATOM 643 C CA . GLY A 1 92 ? 2.310 -1.312 24.528 1.00 94.75 92 GLY A CA 1
ATOM 644 C C . GLY A 1 92 ? 2.437 -0.615 23.171 1.00 94.75 92 GLY A C 1
ATOM 645 O O . GLY A 1 92 ? 3.557 -0.368 22.725 1.00 94.75 92 GLY A O 1
ATOM 646 N N . ILE A 1 93 ? 1.323 -0.228 22.539 1.00 94.38 93 ILE A N 1
ATOM 647 C CA . ILE A 1 93 ? 1.336 0.530 21.272 1.00 94.38 93 ILE A CA 1
ATOM 648 C C . ILE A 1 93 ? 1.955 1.924 21.470 1.00 94.38 93 ILE A C 1
ATOM 650 O O . ILE A 1 93 ? 2.661 2.413 20.587 1.00 94.38 93 ILE A O 1
ATOM 654 N N . CYS A 1 94 ? 1.769 2.535 22.642 1.00 92.44 94 CYS A N 1
ATOM 655 C CA . CYS A 1 94 ? 2.426 3.792 23.011 1.00 92.44 94 CYS A CA 1
ATOM 656 C C . CYS A 1 94 ? 3.903 3.617 23.411 1.00 92.44 94 CYS A C 1
ATOM 658 O O . CYS A 1 94 ? 4.590 4.600 23.656 1.00 92.44 94 CYS A O 1
ATOM 660 N N . SER A 1 95 ? 4.431 2.393 23.503 1.00 90.75 95 SER A N 1
ATOM 661 C CA . SER A 1 95 ? 5.806 2.178 23.956 1.00 90.75 95 SER A CA 1
ATOM 662 C C . SER A 1 95 ? 6.837 2.600 22.903 1.00 90.75 95 SER A C 1
ATOM 664 O O . SER A 1 95 ? 6.708 2.307 21.712 1.00 90.75 95 SER A O 1
ATOM 666 N N . SER A 1 96 ? 7.919 3.225 23.366 1.00 87.25 96 SER A N 1
ATOM 667 C CA . SER A 1 96 ? 9.094 3.575 22.564 1.00 87.25 96 SER A CA 1
ATOM 668 C C . SER A 1 96 ? 10.088 2.421 22.371 1.00 87.25 96 SER A C 1
ATOM 670 O O . SER A 1 96 ? 11.061 2.580 21.633 1.00 87.25 96 SER A O 1
ATOM 672 N N . ARG A 1 97 ? 9.854 1.255 22.997 1.00 84.69 97 ARG A N 1
ATOM 673 C CA . ARG A 1 97 ? 10.711 0.066 22.862 1.00 84.69 97 ARG A CA 1
ATOM 674 C C . ARG A 1 97 ? 10.801 -0.389 21.404 1.00 84.69 97 ARG A C 1
ATOM 676 O O . ARG A 1 97 ? 9.813 -0.384 20.663 1.00 84.69 97 ARG A O 1
ATOM 683 N N . GLU A 1 98 ? 11.995 -0.823 21.012 1.00 72.75 98 GLU A N 1
ATOM 684 C CA . GLU A 1 98 ? 12.274 -1.337 19.672 1.00 72.75 98 GLU A CA 1
ATOM 685 C C . GLU A 1 98 ? 11.305 -2.485 19.341 1.00 72.75 98 GLU A C 1
ATOM 687 O O . GLU A 1 98 ? 11.120 -3.389 20.143 1.00 72.75 98 GLU A O 1
ATOM 692 N N . ALA A 1 99 ? 10.626 -2.423 18.194 1.00 84.00 99 ALA A N 1
ATOM 693 C CA . ALA A 1 99 ? 9.588 -3.374 17.767 1.00 84.00 99 ALA A CA 1
ATOM 694 C C . ALA A 1 99 ? 8.278 -3.441 18.589 1.00 84.00 99 ALA A C 1
ATOM 696 O O . ALA A 1 99 ? 7.360 -4.138 18.151 1.00 84.00 99 ALA A O 1
ATOM 697 N N . ALA A 1 100 ? 8.116 -2.702 19.691 1.00 88.88 100 ALA A N 1
ATOM 698 C CA . ALA A 1 100 ? 6.889 -2.762 20.493 1.00 88.88 100 ALA A CA 1
ATOM 699 C C . ALA A 1 100 ? 5.647 -2.387 19.682 1.00 88.88 100 ALA A C 1
ATOM 701 O O . ALA A 1 100 ? 4.711 -3.177 19.583 1.00 88.88 100 ALA A O 1
ATOM 702 N N . ARG A 1 101 ? 5.662 -1.225 19.022 1.00 90.69 101 ARG A N 1
ATOM 703 C CA . ARG A 1 101 ? 4.481 -0.715 18.305 1.00 90.69 101 ARG A CA 1
ATOM 704 C C . ARG A 1 101 ? 3.940 -1.703 17.269 1.00 90.69 101 ARG A C 1
ATOM 706 O O . ARG A 1 101 ? 2.738 -1.923 17.220 1.00 90.69 101 ARG A O 1
ATOM 713 N N . GLN A 1 102 ? 4.817 -2.352 16.495 1.00 90.38 102 GLN A N 1
ATOM 714 C CA . GLN A 1 102 ? 4.400 -3.357 15.507 1.00 90.38 102 GLN A CA 1
ATOM 715 C C . GLN A 1 102 ? 3.844 -4.631 16.160 1.00 90.38 102 GLN A C 1
ATOM 717 O O . GLN A 1 102 ? 2.843 -5.159 15.683 1.00 90.38 102 GLN A O 1
ATOM 722 N N . GLY A 1 103 ? 4.452 -5.117 17.248 1.00 94.62 103 GLY A N 1
ATOM 723 C CA . GLY A 1 103 ? 3.985 -6.318 17.941 1.00 94.62 103 GLY A CA 1
ATOM 724 C C . GLY A 1 103 ? 2.635 -6.100 18.611 1.00 94.62 103 GLY A C 1
ATOM 725 O O . GLY A 1 103 ? 1.698 -6.856 18.372 1.00 94.62 103 GLY A O 1
ATOM 726 N N . PHE A 1 104 ? 2.516 -5.027 19.393 1.00 97.25 104 PHE A N 1
ATOM 727 C CA . PHE A 1 104 ? 1.283 -4.700 20.102 1.00 97.25 104 PHE A CA 1
ATOM 728 C C . PHE A 1 104 ? 0.139 -4.307 19.163 1.00 97.25 104 PHE A C 1
ATOM 730 O O . PHE A 1 104 ? -0.980 -4.744 19.400 1.00 97.25 104 PHE A O 1
ATOM 737 N N . ALA A 1 105 ? 0.390 -3.548 18.088 1.00 96.25 105 ALA A N 1
ATOM 738 C CA . ALA A 1 105 ? -0.669 -3.182 17.141 1.00 96.25 105 ALA A CA 1
ATOM 739 C C . ALA A 1 105 ? -1.186 -4.394 16.353 1.00 96.25 105 ALA A C 1
ATOM 741 O O . ALA A 1 105 ? -2.391 -4.526 16.170 1.00 96.25 105 ALA A O 1
ATOM 742 N N . THR A 1 106 ? -0.291 -5.299 15.938 1.00 95.50 106 THR A N 1
ATOM 743 C CA . THR A 1 106 ? -0.691 -6.551 15.273 1.00 95.50 106 THR A CA 1
ATOM 744 C C . THR A 1 106 ? -1.491 -7.428 16.231 1.00 95.50 106 THR A C 1
ATOM 746 O O . THR A 1 106 ? -2.586 -7.855 15.899 1.00 95.50 106 THR A O 1
ATOM 749 N N . CYS A 1 107 ? -0.991 -7.632 17.454 1.00 97.88 107 CYS A N 1
ATOM 750 C CA . CYS A 1 107 ? -1.693 -8.417 18.465 1.00 97.88 107 CYS A CA 1
ATOM 751 C C . CYS A 1 107 ? -3.061 -7.814 18.827 1.00 97.88 107 CYS A C 1
ATOM 753 O O . CYS A 1 107 ? -4.013 -8.558 19.011 1.00 97.88 107 CYS A O 1
ATOM 755 N N . LEU A 1 108 ? -3.187 -6.480 18.874 1.00 98.19 108 LEU A N 1
ATOM 756 C CA . LEU A 1 108 ? -4.474 -5.814 19.085 1.00 98.19 108 LEU A CA 1
ATOM 757 C C . LEU A 1 108 ? -5.454 -6.063 17.936 1.00 98.19 108 LEU A C 1
ATOM 759 O O . LEU A 1 108 ? -6.610 -6.358 18.213 1.00 98.19 108 LEU A O 1
ATOM 763 N N . ALA A 1 109 ? -5.014 -5.971 16.679 1.00 97.69 109 ALA A N 1
ATOM 764 C CA . ALA A 1 109 ? -5.880 -6.248 15.532 1.00 97.69 109 ALA A CA 1
ATOM 765 C C . ALA A 1 109 ? -6.418 -7.690 15.568 1.00 97.69 109 ALA A C 1
ATOM 767 O O . ALA A 1 109 ? -7.623 -7.897 15.455 1.00 97.69 109 ALA A O 1
ATOM 768 N N . GLU A 1 110 ? -5.540 -8.666 15.815 1.00 97.75 110 GLU A N 1
ATOM 769 C CA . GLU A 1 110 ? -5.901 -10.089 15.910 1.00 97.75 110 GLU A CA 1
ATOM 770 C C . GLU A 1 110 ? -6.767 -10.400 17.141 1.00 97.75 110 GLU A C 1
ATOM 772 O O . GLU A 1 110 ? -7.726 -11.162 17.059 1.00 97.75 110 GLU A O 1
ATOM 777 N N . ALA A 1 111 ? -6.471 -9.786 18.291 1.00 97.38 111 ALA A N 1
ATOM 778 C CA . ALA A 1 111 ? -7.289 -9.936 19.491 1.00 97.38 111 ALA A CA 1
ATOM 779 C C . ALA A 1 111 ? -8.704 -9.389 19.271 1.00 97.38 111 ALA A C 1
ATOM 781 O O . ALA A 1 111 ? -9.679 -10.006 19.685 1.00 97.38 111 ALA A O 1
ATOM 782 N N . LEU A 1 112 ? -8.840 -8.243 18.600 1.00 96.94 112 LEU A N 1
ATOM 783 C CA . LEU A 1 112 ? -10.152 -7.686 18.280 1.00 96.94 112 LEU A CA 1
ATOM 784 C C . LEU A 1 112 ? -10.908 -8.545 17.266 1.00 96.94 112 LEU A C 1
ATOM 786 O O . LEU A 1 112 ? -12.124 -8.635 17.383 1.00 96.94 112 LEU A O 1
ATOM 790 N N . LEU A 1 113 ? -10.210 -9.195 16.331 1.00 95.38 113 LEU A N 1
ATOM 791 C CA . LEU A 1 113 ? -10.814 -10.121 15.372 1.00 95.38 113 LEU A CA 1
ATOM 792 C C . LEU A 1 113 ? -11.456 -11.341 16.061 1.00 95.38 113 LEU A C 1
ATOM 794 O O . LEU A 1 113 ? -12.496 -11.809 15.604 1.00 95.38 113 LEU A O 1
ATOM 798 N N . CYS A 1 114 ? -10.864 -11.858 17.147 1.00 94.69 114 CYS A N 1
ATOM 799 C CA . CYS A 1 114 ? -11.406 -13.020 17.864 1.00 94.69 114 CYS A CA 1
ATOM 800 C C . CYS A 1 114 ? -12.397 -12.669 18.988 1.00 94.69 114 CYS A C 1
ATOM 802 O O . CYS A 1 114 ? -13.192 -13.522 19.379 1.00 94.69 114 CYS A O 1
ATOM 804 N N . LEU A 1 115 ? -12.350 -11.447 19.527 1.00 95.50 115 LEU A N 1
ATOM 805 C CA . LEU A 1 115 ? -13.247 -10.991 20.592 1.00 95.50 115 LEU A CA 1
ATOM 806 C C . LEU A 1 115 ? -14.583 -10.486 20.028 1.00 95.50 115 LEU A C 1
ATOM 808 O O . LEU A 1 115 ? -14.623 -9.685 19.095 1.00 95.50 115 LEU A O 1
ATOM 812 N N . SER A 1 116 ? -15.677 -10.897 20.662 1.00 93.12 116 SER A N 1
ATOM 813 C CA . SER A 1 116 ? -17.043 -10.475 20.320 1.00 93.12 116 SER A CA 1
ATOM 814 C C . SER A 1 116 ? -17.355 -9.020 20.716 1.00 93.12 116 SER A C 1
ATOM 816 O O . SER A 1 116 ? -16.635 -8.406 21.513 1.00 93.12 116 SER A O 1
ATOM 818 N N . GLU A 1 117 ? -18.446 -8.457 20.176 1.00 93.62 117 GLU A N 1
ATOM 819 C CA . GLU A 1 117 ? -18.950 -7.126 20.568 1.00 93.62 117 GLU A CA 1
ATOM 820 C C . GLU A 1 117 ? -19.432 -7.094 22.029 1.00 93.62 117 GLU A C 1
ATOM 822 O O . GLU A 1 117 ? -19.363 -6.044 22.666 1.00 93.62 117 GLU A O 1
ATOM 827 N N . GLU A 1 118 ? -19.858 -8.231 22.591 1.00 92.81 118 GLU A N 1
ATOM 828 C CA . GLU A 1 118 ? -20.265 -8.351 23.994 1.00 92.81 118 GLU A CA 1
ATOM 829 C C . GLU A 1 118 ? -19.078 -8.284 24.965 1.00 92.81 118 GLU A C 1
ATOM 831 O O . GLU A 1 118 ? -19.208 -7.743 26.062 1.00 92.81 118 GLU A O 1
ATOM 836 N N . GLN A 1 119 ? -17.919 -8.829 24.577 1.00 95.19 119 GLN A N 1
ATOM 837 C CA . GLN A 1 119 ? -16.710 -8.824 25.412 1.00 95.19 119 GLN A CA 1
ATOM 838 C C . GLN A 1 119 ? -16.020 -7.460 25.415 1.00 95.19 119 GLN A C 1
ATOM 840 O O . GLN A 1 119 ? -15.546 -6.994 26.452 1.00 95.19 119 GLN A O 1
ATOM 845 N N . ILE A 1 120 ? -15.926 -6.828 24.247 1.00 96.12 120 ILE A N 1
ATOM 846 C CA . ILE A 1 120 ? -15.459 -5.453 24.098 1.00 96.12 120 ILE A CA 1
ATOM 847 C C . ILE A 1 120 ? -16.065 -4.880 22.831 1.00 96.12 120 ILE A C 1
ATOM 849 O O . ILE A 1 120 ? -15.787 -5.366 21.736 1.00 96.12 120 ILE A O 1
ATOM 853 N N . SER A 1 121 ? -16.881 -3.837 22.963 1.00 97.12 121 SER A N 1
ATOM 854 C CA . SER A 1 121 ? -17.499 -3.224 21.794 1.00 97.12 121 SER A CA 1
ATOM 855 C C . SER A 1 121 ? -16.498 -2.375 21.015 1.00 97.12 121 SER A C 1
ATOM 857 O O . SER A 1 121 ? -15.533 -1.838 21.570 1.00 97.12 121 SER A O 1
ATOM 859 N N . THR A 1 122 ? -16.740 -2.199 19.718 1.00 97.62 122 THR A N 1
ATOM 860 C CA . THR A 1 122 ? -15.888 -1.346 18.870 1.00 97.62 122 THR A CA 1
ATOM 861 C C . THR A 1 122 ? -15.886 0.113 19.359 1.00 97.62 122 THR A C 1
ATOM 863 O O . THR A 1 122 ? -14.857 0.794 19.310 1.00 97.62 122 THR A O 1
ATOM 866 N N . ALA A 1 123 ? -17.012 0.579 19.909 1.00 97.81 123 ALA A N 1
ATOM 867 C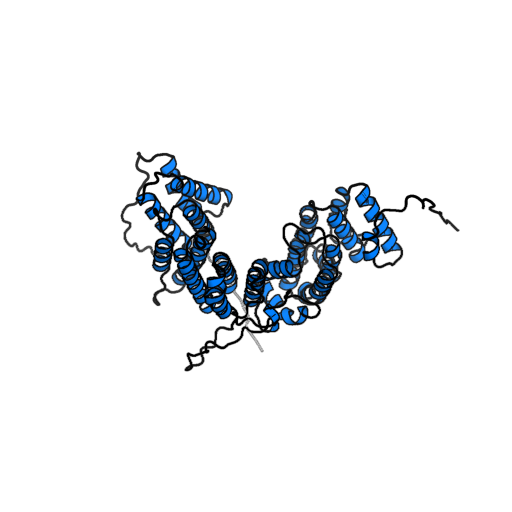 CA . ALA A 1 123 ? -17.134 1.897 20.529 1.00 97.81 123 ALA A CA 1
ATOM 868 C C . ALA A 1 123 ? -16.328 2.020 21.838 1.00 97.81 123 ALA A C 1
ATOM 870 O O . ALA A 1 123 ? -15.590 2.992 21.993 1.00 97.81 123 ALA A O 1
ATOM 871 N N . ASP A 1 124 ? -16.399 1.030 22.739 1.00 97.81 124 ASP A N 1
ATOM 872 C CA . ASP A 1 124 ? -15.595 1.014 23.976 1.00 97.81 124 ASP A CA 1
ATOM 873 C C . ASP A 1 124 ? -14.094 0.962 23.649 1.00 97.81 124 ASP A C 1
ATOM 875 O O . ASP A 1 124 ? -13.293 1.724 24.190 1.00 97.81 124 ASP A O 1
ATOM 879 N N . MET A 1 125 ? -13.695 0.141 22.672 1.00 98.00 125 MET A N 1
ATOM 880 C CA . MET A 1 125 ? -12.305 0.077 22.215 1.00 98.00 125 MET A CA 1
ATOM 881 C C . MET A 1 125 ? -11.804 1.430 21.682 1.00 98.00 125 MET A C 1
ATOM 883 O O . MET A 1 125 ? -10.693 1.852 22.022 1.00 98.00 125 MET A O 1
ATOM 887 N N . ARG A 1 126 ? -12.619 2.144 20.889 1.00 98.00 126 ARG A N 1
ATOM 888 C CA . ARG A 1 126 ? -12.322 3.522 20.459 1.00 98.00 126 ARG A CA 1
ATOM 889 C C . ARG A 1 126 ? -12.140 4.440 21.668 1.00 98.00 126 ARG A C 1
ATOM 891 O O . ARG A 1 126 ? -11.145 5.160 21.716 1.00 98.00 126 ARG A O 1
ATOM 898 N N . ASP A 1 127 ? -13.052 4.418 22.635 1.00 98.19 127 ASP A N 1
ATOM 899 C CA . ASP A 1 127 ? -13.004 5.317 23.796 1.00 98.19 127 ASP A CA 1
ATOM 900 C C . ASP A 1 127 ? -11.767 5.064 24.661 1.00 98.19 127 ASP A C 1
ATOM 902 O O . ASP A 1 127 ? -11.037 6.000 24.999 1.00 98.19 127 ASP A O 1
ATOM 906 N N . ARG A 1 128 ? -11.445 3.793 24.925 1.00 98.00 128 ARG A N 1
ATOM 907 C CA . ARG A 1 128 ? -10.225 3.401 25.645 1.00 98.00 128 ARG A CA 1
ATOM 908 C C . ARG A 1 128 ? -8.962 3.816 24.900 1.00 98.00 128 ARG A C 1
ATOM 910 O O . ARG A 1 128 ? -8.029 4.318 25.527 1.00 98.00 128 ARG A O 1
ATOM 917 N N . LEU A 1 129 ? -8.918 3.647 23.576 1.00 98.00 129 LEU A N 1
ATOM 918 C CA . LEU A 1 129 ? -7.808 4.139 22.756 1.00 98.00 129 LEU A CA 1
ATOM 919 C C . LEU A 1 129 ? -7.683 5.661 22.876 1.00 98.00 129 LEU A C 1
ATOM 921 O O . LEU A 1 129 ? -6.578 6.185 23.038 1.00 98.00 129 LEU A O 1
ATOM 925 N N . PHE A 1 130 ? -8.806 6.369 22.781 1.00 97.00 130 PHE A N 1
ATOM 926 C CA . PHE A 1 130 ? -8.840 7.822 22.758 1.00 97.00 130 PHE A CA 1
ATOM 927 C C . PHE A 1 130 ? -8.403 8.423 24.091 1.00 97.00 130 PHE A C 1
ATOM 929 O O . PHE A 1 130 ? -7.677 9.418 24.094 1.00 97.00 130 PHE A O 1
ATOM 936 N N . GLU A 1 131 ? -8.771 7.790 25.199 1.00 95.44 131 GLU A N 1
ATOM 937 C CA . GLU A 1 131 ? -8.314 8.173 26.530 1.00 95.44 131 GLU A CA 1
ATOM 938 C C . GLU A 1 131 ? -6.835 7.816 26.742 1.00 95.44 131 GLU A C 1
ATOM 940 O O . GLU A 1 131 ? -6.048 8.665 27.156 1.00 95.44 131 GLU A O 1
ATOM 945 N N . ALA A 1 132 ? -6.405 6.605 26.362 1.00 93.38 132 ALA A N 1
ATOM 946 C CA . ALA A 1 132 ? -5.014 6.159 26.515 1.00 93.38 132 ALA A CA 1
ATOM 947 C C . ALA A 1 132 ? -3.999 6.986 25.705 1.00 93.38 132 ALA A C 1
ATOM 949 O O . ALA A 1 132 ? -2.802 6.960 25.988 1.00 93.38 132 ALA A O 1
ATOM 950 N N . THR A 1 133 ? -4.465 7.702 24.682 1.00 93.69 133 THR A N 1
ATOM 951 C CA . THR A 1 133 ? -3.635 8.503 23.768 1.00 93.69 133 THR A CA 1
ATOM 952 C C . THR A 1 133 ? -4.080 9.963 23.745 1.00 93.69 133 THR A C 1
ATOM 954 O O . THR A 1 133 ? -3.948 10.656 22.732 1.00 93.69 133 THR A O 1
ATOM 957 N N . LYS A 1 134 ? -4.692 10.431 24.834 1.00 88.31 134 LYS A N 1
ATOM 958 C CA . LYS A 1 134 ? -5.175 11.802 24.957 1.00 88.31 134 LYS A CA 1
ATOM 959 C C . LYS A 1 134 ? -4.004 12.775 25.007 1.00 88.31 134 LYS A C 1
ATOM 961 O O . LYS A 1 134 ? -3.150 12.706 25.887 1.00 88.31 134 LYS A O 1
ATOM 966 N N . TYR A 1 135 ? -3.996 13.717 24.072 1.00 71.12 135 TYR A N 1
ATOM 967 C CA . TYR A 1 135 ? -3.072 14.839 24.099 1.00 71.12 135 TYR A CA 1
ATOM 968 C C . TYR A 1 135 ? -3.663 15.945 24.973 1.00 71.12 135 TYR A C 1
ATOM 970 O O . TYR A 1 135 ? -4.642 16.587 24.599 1.00 71.12 135 TYR A O 1
ATOM 978 N N . ASN A 1 136 ? -3.080 16.173 26.147 1.00 64.06 136 ASN A N 1
ATOM 979 C CA . ASN A 1 136 ? -3.204 17.465 26.810 1.00 64.06 136 ASN A CA 1
ATOM 980 C C . ASN A 1 136 ? -1.983 18.306 26.392 1.00 64.06 136 ASN A C 1
ATOM 982 O O . ASN A 1 136 ? -0.902 17.762 26.172 1.00 64.06 136 ASN A O 1
ATOM 986 N N . GLY A 1 137 ? -2.121 19.629 26.266 1.00 58.84 137 GLY A N 1
ATOM 987 C CA . GLY A 1 137 ? -1.017 20.525 25.868 1.00 58.84 137 GLY A CA 1
ATOM 988 C C . GLY A 1 137 ? 0.187 20.538 26.830 1.00 58.84 137 GLY A C 1
ATOM 989 O O . GLY A 1 137 ? 1.088 21.359 26.678 1.00 58.84 137 GLY A O 1
ATOM 990 N N . SER A 1 138 ? 0.196 19.654 27.835 1.00 66.81 138 SER A N 1
ATOM 991 C CA . SER A 1 138 ? 1.297 19.417 28.762 1.00 66.81 138 SER A CA 1
ATOM 992 C C . SER A 1 138 ? 2.294 18.367 28.258 1.00 66.81 138 SER A C 1
ATOM 994 O O . SER A 1 138 ? 3.435 18.386 28.719 1.00 66.81 138 SER A O 1
ATOM 996 N N . LEU A 1 139 ? 1.908 17.468 27.343 1.00 75.75 139 LEU A N 1
ATOM 997 C CA . LEU A 1 139 ? 2.830 16.473 26.788 1.00 75.75 139 LEU A CA 1
ATOM 998 C C . LEU A 1 139 ? 3.857 17.148 25.875 1.00 75.75 139 LEU A C 1
ATOM 1000 O O . LEU A 1 139 ? 3.495 17.899 24.968 1.00 75.75 139 LEU A O 1
ATOM 1004 N N . LYS A 1 140 ? 5.143 16.863 26.101 1.00 79.75 140 LYS A N 1
ATOM 1005 C CA . LYS A 1 140 ? 6.254 17.405 25.309 1.00 79.75 140 LYS A CA 1
ATOM 1006 C C . LYS A 1 140 ? 7.227 16.304 24.905 1.00 79.75 140 LYS A C 1
ATOM 1008 O O . LYS A 1 140 ? 7.476 15.359 25.648 1.00 79.75 140 LYS A O 1
ATOM 1013 N N . GLY A 1 141 ? 7.837 16.458 23.733 1.00 86.75 141 GLY A N 1
ATOM 1014 C CA . GLY A 1 141 ? 8.955 15.619 23.309 1.00 86.75 141 GLY A CA 1
ATOM 1015 C C . GLY A 1 141 ? 8.548 14.169 23.043 1.00 86.75 141 GLY A C 1
ATOM 1016 O O . GLY A 1 141 ? 7.773 13.895 22.130 1.00 86.75 141 GLY A O 1
ATOM 1017 N N . GLN A 1 142 ? 9.130 13.221 23.781 1.00 87.62 142 GLN A N 1
ATOM 1018 C CA . GLN A 1 142 ? 8.952 11.792 23.511 1.00 87.62 142 GLN A CA 1
ATOM 1019 C C . GLN A 1 142 ? 7.530 11.304 23.807 1.00 87.62 142 GLN A C 1
ATOM 1021 O O . GLN A 1 142 ? 6.972 10.583 22.986 1.00 87.62 142 GLN A O 1
ATOM 1026 N N . GLU A 1 143 ? 6.931 11.741 24.915 1.00 88.00 143 GLU A N 1
ATOM 1027 C CA . GLU A 1 143 ? 5.588 11.311 25.328 1.00 88.00 143 GLU A CA 1
ATOM 1028 C C . GLU A 1 143 ? 4.517 11.734 24.319 1.00 88.00 143 GLU A C 1
ATOM 1030 O O . GLU A 1 143 ? 3.624 10.964 23.978 1.00 88.00 143 GLU A O 1
ATOM 1035 N N . GLU A 1 144 ? 4.651 12.942 23.771 1.00 89.19 144 GLU A N 1
ATOM 1036 C CA . GLU A 1 144 ? 3.789 13.430 22.698 1.00 89.19 144 GLU A CA 1
ATOM 1037 C C . GLU A 1 144 ? 3.917 12.562 21.438 1.00 89.19 144 GLU A C 1
ATOM 1039 O O . GLU A 1 144 ? 2.910 12.159 20.852 1.00 89.19 144 GLU A O 1
ATOM 1044 N N . ARG A 1 145 ? 5.151 12.236 21.026 1.00 89.81 145 ARG A N 1
ATOM 1045 C CA . ARG A 1 145 ? 5.381 11.356 19.869 1.00 89.81 145 ARG A CA 1
ATOM 1046 C C . ARG A 1 145 ? 4.764 9.980 20.088 1.00 89.81 145 ARG A C 1
ATOM 1048 O O . ARG A 1 145 ? 4.138 9.445 19.175 1.00 89.81 145 ARG A O 1
ATOM 1055 N N . ASP A 1 146 ? 4.937 9.428 21.281 1.00 91.81 146 ASP A N 1
ATOM 1056 C CA . ASP A 1 146 ? 4.412 8.126 21.678 1.00 91.81 146 ASP A CA 1
ATOM 1057 C C . ASP A 1 146 ? 2.881 8.104 21.690 1.00 91.81 146 ASP A C 1
ATOM 1059 O O . ASP A 1 146 ? 2.293 7.164 21.159 1.00 91.81 146 ASP A O 1
ATOM 1063 N N . ALA A 1 147 ? 2.231 9.169 22.167 1.00 92.38 147 ALA A N 1
ATOM 1064 C CA . ALA A 1 147 ? 0.780 9.320 22.091 1.00 92.38 147 ALA A CA 1
ATOM 1065 C C . ALA A 1 147 ? 0.278 9.422 20.638 1.00 92.38 147 ALA A C 1
ATOM 1067 O O . ALA A 1 147 ? -0.695 8.756 20.280 1.00 92.38 147 ALA A O 1
ATOM 1068 N N . CYS A 1 148 ? 0.952 10.194 19.773 1.00 93.56 148 CYS A N 1
ATOM 1069 C CA . CYS A 1 148 ? 0.585 10.290 18.356 1.00 93.56 148 CYS A CA 1
ATOM 1070 C C . CYS A 1 148 ? 0.715 8.941 17.632 1.00 93.56 148 CYS A C 1
ATOM 1072 O O . CYS A 1 148 ? -0.179 8.555 16.878 1.00 93.56 148 CYS A O 1
ATOM 1074 N N . PHE A 1 149 ? 1.808 8.206 17.865 1.00 93.56 149 PHE A N 1
ATOM 1075 C CA . PHE A 1 149 ? 1.967 6.854 17.328 1.00 93.56 149 PHE A CA 1
ATOM 1076 C C . PHE A 1 149 ? 0.929 5.891 17.908 1.00 93.56 149 PHE A C 1
ATOM 1078 O O . PHE A 1 149 ? 0.340 5.122 17.153 1.00 93.56 149 PHE A O 1
ATOM 1085 N N . GLY A 1 150 ? 0.678 5.972 19.216 1.00 95.31 150 GLY A N 1
ATOM 1086 C CA . GLY A 1 150 ? -0.367 5.242 19.924 1.00 95.31 150 GLY A CA 1
ATOM 1087 C C . GLY A 1 150 ? -1.720 5.374 19.239 1.00 95.31 150 GLY A C 1
ATOM 1088 O O . GLY A 1 150 ? -2.327 4.376 18.853 1.00 95.31 150 GLY A O 1
ATOM 1089 N N . ARG A 1 151 ? -2.149 6.622 19.016 1.00 96.56 151 ARG A N 1
ATOM 1090 C CA . ARG A 1 151 ? -3.407 6.952 18.341 1.00 96.56 151 ARG A CA 1
ATOM 1091 C C . ARG A 1 151 ? -3.445 6.366 16.934 1.00 96.56 151 ARG A C 1
ATOM 1093 O O . ARG A 1 151 ? -4.392 5.667 16.596 1.00 96.56 151 ARG A O 1
ATOM 1100 N N . LEU A 1 152 ? -2.410 6.619 16.132 1.00 96.88 152 LEU A N 1
ATOM 1101 C CA . LEU A 1 152 ? -2.352 6.185 14.737 1.00 96.88 152 LEU A CA 1
ATOM 1102 C C . LEU A 1 152 ? -2.408 4.659 14.593 1.00 96.88 152 LEU A C 1
ATOM 1104 O O . LEU A 1 152 ? -3.224 4.136 13.836 1.00 96.88 152 LEU A O 1
ATOM 1108 N N . PHE A 1 153 ? -1.544 3.942 15.314 1.00 96.81 153 PHE A N 1
ATOM 1109 C CA . PHE A 1 153 ? -1.482 2.484 15.241 1.00 96.81 153 PHE A CA 1
ATOM 1110 C C . PHE A 1 153 ? -2.698 1.823 15.886 1.00 96.81 153 PHE A C 1
ATOM 1112 O O . PHE A 1 153 ? -3.128 0.783 15.401 1.00 96.81 153 PHE A O 1
ATOM 1119 N N . GLY A 1 154 ? -3.282 2.429 16.923 1.00 97.69 154 GLY A N 1
ATOM 1120 C CA . GLY A 1 154 ? -4.549 1.983 17.494 1.00 97.69 154 GLY A CA 1
ATOM 1121 C C . GLY A 1 154 ? -5.705 2.100 16.500 1.00 97.69 154 GLY A C 1
ATOM 1122 O O . GLY A 1 154 ? -6.405 1.116 16.282 1.00 97.69 154 GLY A O 1
ATOM 1123 N N . CYS A 1 155 ? -5.862 3.251 15.831 1.00 98.25 155 CYS A N 1
ATOM 1124 C CA . CYS A 1 155 ? -6.879 3.421 14.787 1.00 98.25 155 CYS A CA 1
ATOM 1125 C C . CYS A 1 155 ? -6.696 2.393 13.659 1.00 98.25 155 CYS A C 1
ATOM 1127 O O . CYS A 1 155 ? -7.659 1.753 13.244 1.00 98.25 155 CYS A O 1
ATOM 1129 N N . ALA A 1 156 ? -5.454 2.190 13.202 1.00 97.56 156 ALA A N 1
ATOM 1130 C CA . ALA A 1 156 ? -5.144 1.200 12.173 1.00 97.56 156 ALA A CA 1
ATOM 1131 C C . ALA A 1 156 ? -5.415 -0.244 12.636 1.00 97.56 156 ALA A C 1
ATOM 1133 O O . ALA A 1 156 ? -5.894 -1.051 11.847 1.00 97.56 156 ALA A O 1
ATOM 1134 N N . ALA A 1 157 ? -5.135 -0.582 13.899 1.00 97.94 157 ALA A N 1
ATOM 1135 C CA . ALA A 1 157 ? -5.408 -1.909 14.449 1.00 97.94 157 ALA A CA 1
ATOM 1136 C C . ALA A 1 157 ? -6.912 -2.200 14.539 1.00 97.94 157 ALA A C 1
ATOM 1138 O O . ALA A 1 157 ? -7.334 -3.292 14.171 1.00 97.94 157 ALA A O 1
ATOM 1139 N N . ILE A 1 158 ? -7.722 -1.220 14.960 1.00 98.06 158 ILE A N 1
ATOM 1140 C CA . ILE A 1 158 ? -9.185 -1.365 14.976 1.00 98.06 158 ILE A CA 1
ATOM 1141 C C . ILE A 1 158 ? -9.704 -1.568 13.547 1.00 98.06 158 ILE A C 1
ATOM 1143 O O . ILE A 1 158 ? -10.488 -2.483 13.318 1.00 98.06 158 ILE A O 1
ATOM 1147 N N . ALA A 1 159 ? -9.223 -0.795 12.568 1.00 97.31 159 ALA A N 1
ATOM 1148 C CA . ALA A 1 159 ? -9.625 -0.980 11.172 1.00 97.31 159 ALA A CA 1
ATOM 1149 C C . ALA A 1 159 ? -9.257 -2.368 10.631 1.00 97.31 159 ALA A C 1
ATOM 1151 O O . ALA A 1 159 ? -10.098 -3.066 10.079 1.00 97.31 159 ALA A O 1
ATOM 1152 N N . ARG A 1 160 ? -8.021 -2.813 10.872 1.00 96.50 160 ARG A N 1
ATOM 1153 C CA . ARG A 1 160 ? -7.518 -4.117 10.409 1.00 96.50 160 ARG A CA 1
ATOM 1154 C C . ARG A 1 160 ? -8.156 -5.316 11.101 1.00 96.50 160 ARG A C 1
ATOM 1156 O O . ARG A 1 160 ? -7.996 -6.425 10.610 1.00 96.50 160 ARG A O 1
ATOM 1163 N N . SER A 1 161 ? -8.873 -5.111 12.205 1.00 96.12 161 SER A N 1
ATOM 1164 C CA . SER A 1 161 ? -9.669 -6.177 12.822 1.00 96.12 161 SER A CA 1
ATOM 1165 C C . SER A 1 161 ? -10.921 -6.543 12.010 1.00 96.12 161 SER A C 1
ATOM 1167 O O . SER A 1 161 ? -11.577 -7.526 12.336 1.00 96.12 161 SER A O 1
ATOM 1169 N N . GLY A 1 162 ? -11.284 -5.754 10.986 1.00 94.12 162 GLY A N 1
ATOM 1170 C CA . GLY A 1 162 ? -12.463 -5.992 10.142 1.00 94.12 162 GLY A CA 1
ATOM 1171 C C . GLY A 1 162 ? -13.799 -5.715 10.837 1.00 94.12 162 GLY A C 1
ATOM 1172 O O . GLY A 1 162 ? -14.853 -6.077 10.329 1.00 94.12 162 GLY A O 1
ATOM 1173 N N . ARG A 1 163 ? -13.787 -5.098 12.026 1.00 94.19 163 ARG A N 1
ATOM 1174 C CA . ARG A 1 163 ? -15.010 -4.844 12.808 1.00 94.19 163 ARG A CA 1
ATOM 1175 C C . ARG A 1 163 ? -15.790 -3.619 12.357 1.00 94.19 163 ARG A C 1
ATOM 1177 O O . ARG A 1 163 ? -16.981 -3.510 12.649 1.00 94.19 163 ARG A O 1
ATOM 1184 N N . LEU A 1 164 ? -15.123 -2.686 11.682 1.00 95.75 164 LEU A N 1
ATOM 1185 C CA . LEU A 1 164 ? -15.682 -1.381 11.339 1.00 95.75 164 LEU A CA 1
ATOM 1186 C C . LEU A 1 164 ? -16.846 -1.481 10.341 1.00 95.75 164 LEU A C 1
ATOM 1188 O O . LEU A 1 164 ? -17.794 -0.709 10.459 1.00 95.75 164 LEU A O 1
ATOM 1192 N N . GLY A 1 165 ? -16.816 -2.457 9.429 1.00 90.25 165 GLY A N 1
ATOM 1193 C CA . GLY A 1 165 ? -17.889 -2.698 8.459 1.00 90.25 165 GLY A CA 1
ATOM 1194 C C . GLY A 1 165 ? -19.078 -3.531 8.965 1.00 90.25 165 GLY A C 1
ATOM 1195 O O . GLY A 1 165 ? -20.028 -3.732 8.214 1.00 90.25 165 GLY A O 1
ATOM 1196 N N . ASN A 1 166 ? -19.060 -4.029 10.210 1.00 91.06 166 ASN A N 1
ATOM 1197 C CA . ASN A 1 166 ? -20.029 -5.039 10.673 1.00 91.06 166 ASN A CA 1
ATOM 1198 C C . ASN A 1 166 ? -21.409 -4.484 11.070 1.00 91.06 166 ASN A C 1
ATOM 1200 O O . ASN A 1 166 ? -22.369 -5.247 11.167 1.00 91.06 166 ASN A O 1
ATOM 1204 N N . SER A 1 167 ? -21.519 -3.186 11.357 1.00 93.81 167 SER A N 1
ATOM 1205 C CA . SER A 1 167 ? -22.781 -2.537 11.736 1.00 93.81 167 SER A CA 1
ATOM 1206 C C . SER A 1 167 ? -22.735 -1.032 11.472 1.00 93.81 167 SER A C 1
ATOM 1208 O O . SER A 1 167 ? -21.654 -0.444 11.426 1.00 93.81 167 SER A O 1
ATOM 1210 N N . ASP A 1 168 ? -23.900 -0.385 11.380 1.00 92.56 168 ASP A N 1
ATOM 1211 C CA . ASP A 1 168 ? -23.984 1.076 11.223 1.00 92.56 168 ASP A CA 1
ATOM 1212 C C . ASP A 1 168 ? -23.312 1.823 12.388 1.00 92.56 168 ASP A C 1
ATOM 1214 O O . ASP A 1 168 ? -22.605 2.809 12.181 1.00 92.56 168 ASP A O 1
ATOM 1218 N N . ALA A 1 169 ? -23.449 1.307 13.616 1.00 93.62 169 ALA A N 1
ATOM 1219 C CA . ALA A 1 169 ? -22.785 1.867 14.792 1.00 93.62 169 ALA A CA 1
ATOM 1220 C C . ALA A 1 169 ? -21.250 1.789 14.681 1.00 93.62 169 ALA A C 1
ATOM 1222 O O . ALA A 1 169 ? -20.548 2.734 15.050 1.00 93.62 169 ALA A O 1
ATOM 1223 N N . ASN A 1 170 ? -20.719 0.692 14.134 1.00 96.50 170 ASN A N 1
ATOM 1224 C CA . ASN A 1 170 ? -19.283 0.535 13.898 1.00 96.50 170 ASN A CA 1
ATOM 1225 C C . ASN A 1 170 ? -18.800 1.409 12.730 1.00 96.50 170 ASN A C 1
ATOM 1227 O O . ASN A 1 170 ? -17.688 1.940 12.784 1.00 96.50 170 ASN A O 1
ATOM 1231 N N . ALA A 1 171 ? -19.643 1.645 11.724 1.00 96.25 171 ALA A N 1
ATOM 1232 C CA . ALA A 1 171 ? -19.335 2.566 10.639 1.00 96.25 171 ALA A CA 1
ATOM 1233 C C . ALA A 1 171 ? -19.243 4.025 11.133 1.00 96.25 171 ALA A C 1
ATOM 1235 O O . ALA A 1 171 ? -18.356 4.769 10.709 1.00 96.25 171 ALA A O 1
ATOM 1236 N N . ASP A 1 172 ? -20.072 4.432 12.100 1.00 96.69 172 ASP A N 1
ATOM 1237 C CA . ASP A 1 172 ? -19.919 5.728 12.776 1.00 96.69 172 ASP A CA 1
ATOM 1238 C C . ASP A 1 172 ? -18.605 5.815 13.572 1.00 96.69 172 ASP A C 1
ATOM 1240 O O . ASP A 1 172 ? -17.939 6.857 13.562 1.00 96.69 172 ASP A O 1
ATOM 1244 N N . VAL A 1 173 ? -18.178 4.720 14.216 1.00 98.06 173 VAL A N 1
ATOM 1245 C CA . VAL A 1 173 ? -16.844 4.641 14.838 1.00 98.06 173 VAL A CA 1
ATOM 1246 C C . VAL A 1 173 ? -15.750 4.811 13.782 1.00 98.06 173 VAL A C 1
ATOM 1248 O O . VAL A 1 173 ? -14.814 5.578 14.005 1.00 98.06 173 VAL A O 1
ATOM 1251 N N . ALA A 1 174 ? -15.873 4.175 12.615 1.00 98.25 174 ALA A N 1
ATOM 1252 C CA . ALA A 1 174 ? -14.906 4.300 11.527 1.00 98.25 174 ALA A CA 1
ATOM 1253 C C . ALA A 1 174 ? -14.719 5.761 11.085 1.00 98.25 174 ALA A C 1
ATOM 1255 O O . ALA A 1 174 ? -13.587 6.220 10.934 1.00 98.25 174 ALA A O 1
ATOM 1256 N N . VAL A 1 175 ? -15.807 6.533 10.973 1.00 98.25 175 VAL A N 1
ATOM 1257 C CA . VAL A 1 175 ? -15.740 7.974 10.671 1.00 98.25 175 VAL A CA 1
ATOM 1258 C C . VAL A 1 175 ? -14.965 8.741 11.751 1.00 98.25 175 VAL A C 1
ATOM 1260 O O . VAL A 1 175 ? -14.143 9.597 11.427 1.00 98.25 175 VAL A O 1
ATOM 1263 N N . GLN A 1 176 ? -15.171 8.422 13.031 1.00 98.31 176 GLN A N 1
ATOM 1264 C CA . GLN A 1 176 ? -14.461 9.073 14.141 1.00 98.31 176 GLN A CA 1
ATOM 1265 C C . GLN A 1 176 ? -12.969 8.716 14.174 1.00 98.31 176 GLN A C 1
ATOM 1267 O O . GLN A 1 176 ? -12.127 9.576 14.439 1.00 98.31 176 GLN A O 1
ATOM 1272 N N . LEU A 1 177 ? -12.619 7.462 13.870 1.00 98.62 177 LEU A N 1
ATOM 1273 C CA . LEU A 1 177 ? -11.224 7.044 13.726 1.00 98.62 177 LEU A CA 1
ATOM 1274 C C . LEU A 1 177 ? -10.558 7.749 12.538 1.00 98.62 177 LEU A C 1
ATOM 1276 O O . LEU A 1 177 ? -9.424 8.213 12.668 1.00 98.62 177 LEU A O 1
ATOM 1280 N N . LEU A 1 178 ? -11.263 7.874 11.407 1.00 98.56 178 LEU A N 1
ATOM 1281 C CA . LEU A 1 178 ? -10.773 8.583 10.227 1.00 98.56 178 LEU A CA 1
ATOM 1282 C C . LEU A 1 178 ? -10.522 10.064 10.533 1.00 98.56 178 LEU A C 1
ATOM 1284 O O . LEU A 1 178 ? -9.449 10.574 10.217 1.00 98.56 178 LEU A O 1
ATOM 1288 N N . GLN A 1 179 ? -11.461 10.731 11.209 1.00 98.06 179 GLN A N 1
ATOM 1289 C CA . GLN A 1 179 ? -11.308 12.114 11.671 1.00 98.06 179 GLN A CA 1
ATOM 1290 C C . GLN A 1 179 ? -10.047 12.281 12.538 1.00 98.06 179 GLN A C 1
ATOM 1292 O O . GLN A 1 179 ? -9.230 13.164 12.274 1.00 98.06 179 GLN A O 1
ATOM 1297 N N . ALA A 1 180 ? -9.815 11.383 13.502 1.00 97.06 180 ALA A N 1
ATOM 1298 C CA . ALA A 1 180 ? -8.613 11.422 14.338 1.00 97.06 180 ALA A CA 1
ATOM 1299 C C . ALA A 1 180 ? -7.311 11.245 13.524 1.00 97.06 180 ALA A C 1
ATOM 1301 O O . ALA A 1 180 ? -6.298 11.885 13.811 1.00 97.06 180 ALA A O 1
ATOM 1302 N N . VAL A 1 181 ? -7.312 10.401 12.484 1.00 97.81 181 VAL A N 1
ATOM 1303 C CA . VAL A 1 181 ? -6.150 10.231 11.590 1.00 97.81 181 VAL A CA 1
ATOM 1304 C C . VAL A 1 181 ? -5.909 11.479 10.731 1.00 97.81 181 VAL A C 1
ATOM 1306 O O . VAL A 1 181 ? -4.755 11.881 10.555 1.00 97.81 181 VAL A O 1
ATOM 1309 N N . VAL A 1 182 ? -6.969 12.125 10.236 1.00 95.75 182 VAL A N 1
ATOM 1310 C CA . VAL A 1 182 ? -6.883 13.393 9.490 1.00 95.75 182 VAL A CA 1
ATOM 1311 C C . VAL A 1 182 ? -6.296 14.502 10.366 1.00 95.75 182 VAL A C 1
ATOM 1313 O O . VAL A 1 182 ? -5.404 15.231 9.924 1.00 95.75 182 VAL A O 1
ATOM 1316 N N . GLU A 1 183 ? -6.728 14.606 11.622 1.00 9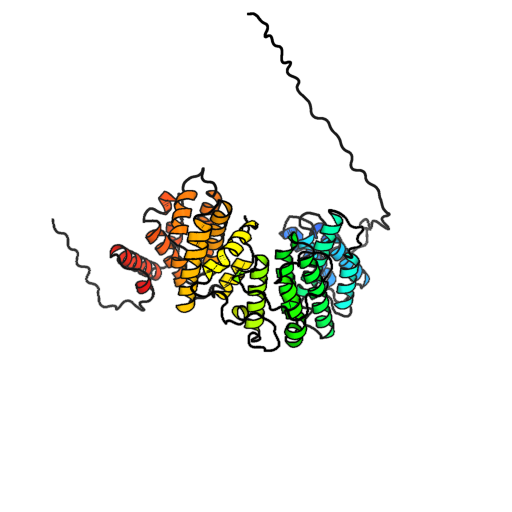3.44 183 GLU A N 1
ATOM 1317 C CA . GLU A 1 183 ? -6.172 15.559 12.590 1.00 93.44 183 GLU A CA 1
ATOM 1318 C C . GLU A 1 183 ? -4.670 15.339 12.793 1.00 93.44 183 GLU A C 1
ATOM 1320 O O . GLU A 1 183 ? -3.880 16.276 12.639 1.00 93.44 183 GLU A O 1
ATOM 1325 N N . LEU A 1 184 ? -4.245 14.090 13.025 1.00 93.31 184 LEU A N 1
ATOM 1326 C CA . LEU A 1 184 ? -2.824 13.744 13.139 1.00 93.31 184 LEU A CA 1
ATOM 1327 C C . LEU A 1 184 ? -2.029 14.118 11.882 1.00 93.31 184 LEU A C 1
ATOM 1329 O O . LEU A 1 184 ? -0.937 14.684 11.992 1.00 93.31 184 LEU A O 1
ATOM 1333 N N . HIS A 1 185 ? -2.573 13.835 10.696 1.00 93.00 185 HIS A N 1
ATOM 1334 C CA . HIS A 1 185 ? -1.937 14.154 9.417 1.00 93.00 185 HIS A CA 1
ATOM 1335 C C . HIS A 1 185 ? -1.673 15.658 9.264 1.00 93.00 185 HIS A C 1
ATOM 1337 O O . HIS A 1 185 ? -0.590 16.075 8.836 1.00 93.00 185 HIS A O 1
ATOM 1343 N N . ARG A 1 186 ? -2.659 16.482 9.637 1.00 89.25 186 ARG A N 1
ATOM 1344 C CA . ARG A 1 186 ? -2.575 17.946 9.558 1.00 89.25 186 ARG A CA 1
ATOM 1345 C C . ARG A 1 186 ? -1.627 18.517 10.609 1.00 89.25 186 ARG A C 1
ATOM 1347 O O . ARG A 1 186 ? -0.893 19.459 10.324 1.00 89.25 186 ARG A O 1
ATOM 1354 N N . MET A 1 187 ? -1.601 17.919 11.797 1.00 85.44 187 MET A N 1
ATOM 1355 C CA . MET A 1 187 ? -0.785 18.374 12.919 1.00 85.44 187 MET A CA 1
ATOM 1356 C C . MET A 1 187 ? 0.700 18.004 12.798 1.00 85.44 187 MET A C 1
ATOM 1358 O O . MET A 1 187 ? 1.549 18.745 13.300 1.00 85.44 187 MET A O 1
ATOM 1362 N N . ARG A 1 188 ? 1.052 16.851 12.209 1.00 86.19 188 ARG A N 1
ATOM 1363 C CA . ARG A 1 188 ? 2.415 16.289 12.294 1.00 86.19 188 ARG A CA 1
ATOM 1364 C C . ARG A 1 188 ? 2.931 15.816 10.931 1.00 86.19 188 ARG A C 1
ATOM 1366 O O . ARG A 1 188 ? 2.651 14.711 10.479 1.00 86.19 188 ARG A O 1
ATOM 1373 N N . HIS A 1 189 ? 3.785 16.629 10.306 1.00 85.12 189 HIS A N 1
ATOM 1374 C CA . HIS A 1 189 ? 4.344 16.352 8.974 1.00 85.12 189 HIS A CA 1
ATOM 1375 C C . HIS A 1 189 ? 5.121 15.022 8.875 1.00 85.12 189 HIS A C 1
ATOM 1377 O O . HIS A 1 189 ? 5.074 14.363 7.843 1.00 85.12 189 HIS A O 1
ATOM 1383 N N . TRP A 1 190 ? 5.802 14.597 9.944 1.00 87.44 190 TRP A N 1
ATOM 1384 C CA . TRP A 1 190 ? 6.588 13.356 9.982 1.00 87.44 190 TRP A CA 1
ATOM 1385 C C . TRP A 1 190 ? 5.731 12.077 10.070 1.00 87.44 190 TRP A C 1
ATOM 1387 O O . TRP A 1 190 ? 6.268 10.981 9.940 1.00 87.44 190 TRP A O 1
ATOM 1397 N N . LEU A 1 191 ? 4.408 12.201 10.253 1.00 89.44 191 LEU A N 1
ATOM 1398 C CA . LEU A 1 191 ? 3.447 11.088 10.239 1.00 89.44 191 LEU A CA 1
ATOM 1399 C C . LEU A 1 191 ? 2.685 10.951 8.918 1.00 89.44 191 LEU A C 1
ATOM 1401 O O . LEU A 1 191 ? 1.885 10.024 8.773 1.00 89.44 191 LEU A O 1
ATOM 1405 N N . ARG A 1 192 ? 2.889 11.855 7.953 1.00 90.62 192 ARG A N 1
ATOM 1406 C CA . ARG A 1 192 ? 2.027 11.960 6.766 1.00 90.62 192 ARG A CA 1
ATOM 1407 C C . ARG A 1 192 ? 1.934 10.663 5.970 1.00 90.62 192 ARG A C 1
ATOM 1409 O O . ARG A 1 192 ? 0.825 10.197 5.739 1.00 90.62 192 ARG A O 1
ATOM 1416 N N . GLN A 1 193 ? 3.057 10.020 5.664 1.00 90.19 193 GLN A N 1
ATOM 1417 C CA . GLN A 1 193 ? 3.031 8.758 4.924 1.00 90.19 193 GLN A CA 1
ATOM 1418 C C . GLN A 1 193 ? 2.208 7.672 5.645 1.00 90.19 193 GLN A C 1
ATOM 1420 O O . GLN A 1 193 ? 1.399 6.991 5.025 1.00 90.19 193 GLN A O 1
ATOM 1425 N N . VAL A 1 194 ? 2.385 7.510 6.960 1.00 92.50 194 VAL A N 1
ATOM 1426 C CA . VAL A 1 194 ? 1.730 6.431 7.728 1.00 92.50 194 VAL A CA 1
ATOM 1427 C C . VAL A 1 194 ? 0.257 6.750 8.015 1.00 92.50 194 VAL A C 1
ATOM 1429 O O . VAL A 1 194 ? -0.575 5.848 8.039 1.00 92.50 194 VAL A O 1
ATOM 1432 N N . THR A 1 195 ? -0.088 8.029 8.180 1.00 96.69 195 THR A N 1
ATOM 1433 C CA . THR A 1 195 ? -1.488 8.477 8.305 1.00 96.69 195 THR A CA 1
ATOM 1434 C C . THR A 1 195 ? -2.275 8.253 7.019 1.00 96.69 195 THR A C 1
ATOM 1436 O O . THR A 1 195 ? -3.436 7.879 7.104 1.00 96.69 195 THR A O 1
ATOM 1439 N N . VAL A 1 196 ? -1.655 8.392 5.840 1.00 96.88 196 VAL A N 1
ATOM 1440 C CA . VAL A 1 196 ? -2.299 8.040 4.561 1.00 96.88 196 VAL A CA 1
ATOM 1441 C C . VAL A 1 196 ? -2.663 6.557 4.507 1.00 96.88 196 VAL A C 1
ATOM 1443 O O . VAL A 1 196 ? -3.784 6.228 4.133 1.00 96.88 196 VAL A O 1
ATOM 1446 N N . GLU A 1 197 ? -1.756 5.665 4.915 1.00 96.06 197 GLU A N 1
ATOM 1447 C CA . GLU A 1 197 ? -2.046 4.224 4.944 1.00 96.06 197 GLU A CA 1
ATOM 1448 C C . GLU A 1 197 ? -3.199 3.903 5.906 1.00 96.06 197 GLU A C 1
ATOM 1450 O O . GLU A 1 197 ? -4.158 3.247 5.512 1.00 96.06 197 GLU A O 1
ATOM 1455 N N . ALA A 1 198 ? -3.162 4.427 7.137 1.00 97.50 198 ALA A N 1
ATOM 1456 C CA . ALA A 1 198 ? -4.226 4.196 8.117 1.00 97.50 198 ALA A CA 1
ATOM 1457 C C . ALA A 1 198 ? -5.580 4.779 7.676 1.00 97.50 198 ALA A C 1
ATOM 1459 O O . ALA A 1 198 ? -6.615 4.154 7.883 1.00 97.50 198 ALA A O 1
ATOM 1460 N N . ALA A 1 199 ? -5.583 5.959 7.052 1.00 98.31 199 ALA A N 1
ATOM 1461 C CA . ALA A 1 199 ? -6.800 6.585 6.548 1.00 98.31 199 ALA A CA 1
ATOM 1462 C C . ALA A 1 199 ? -7.447 5.751 5.432 1.00 98.31 199 ALA A C 1
ATOM 1464 O O . ALA A 1 199 ? -8.665 5.602 5.408 1.00 98.31 199 ALA A O 1
ATOM 1465 N N . LEU A 1 200 ? -6.637 5.173 4.537 1.00 97.88 200 LEU A N 1
ATOM 1466 C CA . LEU A 1 200 ? -7.120 4.273 3.489 1.00 97.88 200 LEU A CA 1
ATOM 1467 C C . LEU A 1 200 ? -7.598 2.929 4.052 1.00 97.88 200 LEU A C 1
ATOM 1469 O O . LEU A 1 200 ? -8.612 2.425 3.579 1.00 97.88 200 LEU A O 1
ATOM 1473 N N . ASP A 1 201 ? -6.914 2.373 5.058 1.00 96.94 201 ASP A N 1
ATOM 1474 C CA . ASP A 1 201 ? -7.363 1.162 5.762 1.00 96.94 201 ASP A CA 1
ATOM 1475 C C . ASP A 1 201 ? -8.748 1.383 6.397 1.00 96.94 201 ASP A C 1
ATOM 1477 O O . ASP A 1 201 ? -9.634 0.555 6.230 1.00 96.94 201 ASP A O 1
ATOM 1481 N N . ILE A 1 202 ? -8.981 2.531 7.045 1.00 98.50 202 ILE A N 1
ATOM 1482 C CA . ILE A 1 202 ? -10.294 2.873 7.621 1.00 98.50 202 ILE A CA 1
ATOM 1483 C C . ILE A 1 202 ? -11.339 3.126 6.524 1.00 98.50 202 ILE A C 1
ATOM 1485 O O . ILE A 1 202 ? -12.474 2.667 6.630 1.00 98.50 202 ILE A O 1
ATOM 1489 N N . ALA A 1 203 ? -10.981 3.845 5.455 1.00 97.75 203 ALA A N 1
ATOM 1490 C CA . ALA A 1 203 ? -11.913 4.169 4.374 1.00 97.75 203 ALA A CA 1
ATOM 1491 C C . ALA A 1 203 ? -12.428 2.922 3.637 1.00 97.75 203 ALA A C 1
ATOM 1493 O O . ALA A 1 203 ? -13.573 2.907 3.190 1.00 97.75 203 ALA A O 1
ATOM 1494 N N . LYS A 1 204 ? -11.609 1.866 3.547 1.00 96.75 204 LYS A N 1
ATOM 1495 C CA . LYS A 1 204 ? -11.999 0.560 2.994 1.00 96.75 204 LYS A CA 1
ATOM 1496 C C . LYS A 1 204 ? -13.059 -0.171 3.814 1.00 96.75 204 LYS A C 1
ATOM 1498 O O . LYS A 1 204 ? -13.716 -1.044 3.264 1.00 96.75 204 LYS A O 1
ATOM 1503 N N . GLU A 1 205 ? -13.253 0.186 5.076 1.00 96.19 205 GLU A N 1
ATOM 1504 C CA . GLU A 1 205 ? -14.266 -0.432 5.937 1.00 96.19 205 GLU A CA 1
ATOM 1505 C C . GLU A 1 205 ? -15.599 0.333 5.926 1.00 96.19 205 GLU A C 1
ATOM 1507 O O . GLU A 1 205 ? -16.611 -0.167 6.409 1.00 96.19 205 GLU A O 1
ATOM 1512 N N . LEU A 1 206 ? -15.630 1.555 5.379 1.00 96.44 206 LEU A N 1
ATOM 1513 C CA . LEU A 1 206 ? -16.852 2.358 5.330 1.00 96.44 206 LEU A CA 1
ATOM 1514 C C . LEU A 1 206 ? -17.833 1.816 4.277 1.00 96.44 206 LEU A C 1
ATOM 1516 O O . LEU A 1 206 ? -17.405 1.534 3.154 1.00 96.44 206 LEU A O 1
ATOM 1520 N N . PRO A 1 207 ? -19.147 1.762 4.566 1.00 95.19 207 PRO A N 1
ATOM 1521 C CA . PRO A 1 207 ? -20.180 1.587 3.546 1.00 95.19 207 PRO A CA 1
ATOM 1522 C C . PRO A 1 207 ? -20.162 2.734 2.529 1.00 95.19 207 PRO A C 1
ATOM 1524 O O . PRO A 1 207 ? -19.861 3.872 2.891 1.00 95.19 207 PRO A O 1
ATOM 1527 N N . ASP A 1 208 ? -20.547 2.474 1.279 1.00 95.00 208 ASP A N 1
ATOM 1528 C CA . ASP A 1 208 ? -20.425 3.442 0.174 1.00 95.00 208 ASP A CA 1
ATOM 1529 C C . ASP A 1 208 ? -21.111 4.783 0.454 1.00 95.00 208 ASP A C 1
ATOM 1531 O O . ASP A 1 208 ? -20.534 5.843 0.210 1.00 95.00 208 ASP A O 1
ATOM 1535 N N . ALA A 1 209 ? -22.303 4.758 1.055 1.00 93.06 209 ALA A N 1
ATOM 1536 C CA . ALA A 1 209 ? -23.029 5.971 1.423 1.00 93.06 209 ALA A CA 1
ATOM 1537 C C . ALA A 1 209 ? -22.240 6.853 2.412 1.00 93.06 209 ALA A C 1
ATOM 1539 O O . ALA A 1 209 ? -22.177 8.075 2.247 1.00 93.06 209 ALA A O 1
ATOM 1540 N N . LEU A 1 210 ? -21.602 6.253 3.423 1.00 94.62 210 LEU A N 1
ATOM 1541 C CA . LEU A 1 210 ? -20.779 6.969 4.405 1.00 94.62 210 LEU A CA 1
ATOM 1542 C C . LEU A 1 210 ? -19.406 7.344 3.849 1.00 94.62 210 LEU A C 1
ATOM 1544 O O . LEU A 1 210 ? -18.900 8.428 4.152 1.00 94.62 210 LEU A O 1
ATOM 1548 N N . LEU A 1 211 ? -18.819 6.492 3.006 1.00 95.31 211 LEU A N 1
ATOM 1549 C CA . LEU A 1 211 ? -17.586 6.799 2.294 1.00 95.31 211 LEU A CA 1
ATOM 1550 C C . LEU A 1 211 ? -17.767 8.066 1.456 1.00 95.31 211 LEU A C 1
ATOM 1552 O O . LEU A 1 211 ? -16.951 8.972 1.558 1.00 95.31 211 LEU A O 1
ATOM 1556 N N . LEU A 1 212 ? -18.851 8.172 0.689 1.00 92.75 212 LEU A N 1
ATOM 1557 C CA . LEU A 1 212 ? -19.128 9.344 -0.140 1.00 92.75 212 LEU A CA 1
ATOM 1558 C C . LEU A 1 212 ? -19.488 10.585 0.685 1.00 92.75 212 LEU A C 1
ATOM 1560 O O . LEU A 1 212 ? -18.947 11.659 0.432 1.00 92.75 212 LEU A O 1
ATOM 1564 N N . SER A 1 213 ? -20.390 10.449 1.661 1.00 91.94 213 SER A N 1
ATOM 1565 C CA . SER A 1 213 ? -20.927 11.598 2.409 1.00 91.94 213 SER A CA 1
ATOM 1566 C C . SER A 1 213 ? -19.983 12.150 3.477 1.00 91.94 213 SER A C 1
ATOM 1568 O O . SER A 1 213 ? -20.011 13.349 3.743 1.00 91.94 213 SER A O 1
ATOM 1570 N N . LYS A 1 214 ? -19.148 11.305 4.097 1.00 93.62 214 LYS A N 1
ATOM 1571 C CA . LYS A 1 214 ? -18.234 11.701 5.184 1.00 93.62 214 LYS A CA 1
ATOM 1572 C C . LYS A 1 214 ? -16.778 11.338 4.894 1.00 93.62 214 LYS A C 1
ATOM 1574 O O . LYS A 1 214 ? -15.898 12.169 5.091 1.00 93.62 214 LYS A O 1
ATOM 1579 N N . GLY A 1 215 ? -16.507 10.131 4.396 1.00 94.88 215 GLY A N 1
ATOM 1580 C CA . GLY A 1 215 ? -15.141 9.637 4.177 1.00 94.88 215 GLY A CA 1
ATOM 1581 C C . GLY A 1 215 ? -14.330 10.468 3.175 1.00 94.88 215 GLY A C 1
ATOM 1582 O O . GLY A 1 215 ? -13.245 10.947 3.499 1.00 94.88 215 GLY A O 1
ATOM 1583 N N . VAL A 1 216 ? -14.861 10.691 1.972 1.00 93.06 216 VAL A N 1
ATOM 1584 C CA . VAL A 1 216 ? -14.220 11.478 0.909 1.00 93.06 216 VAL A CA 1
ATOM 1585 C C . VAL A 1 216 ? -13.966 12.922 1.367 1.00 93.06 216 VAL A C 1
ATOM 1587 O O . VAL A 1 216 ? -12.812 13.347 1.265 1.00 93.06 216 VAL A O 1
ATOM 1590 N N . PRO A 1 217 ? -14.944 13.658 1.941 1.00 91.44 217 PRO A N 1
ATOM 1591 C CA . PRO A 1 217 ? -14.694 14.982 2.515 1.00 91.44 217 PRO A CA 1
ATOM 1592 C C . PRO A 1 217 ? -13.560 15.019 3.545 1.00 91.44 217 PRO A C 1
ATOM 1594 O O . PRO A 1 217 ? -12.741 15.939 3.526 1.00 91.44 217 PRO A O 1
ATOM 1597 N N . LEU A 1 218 ? -13.459 14.011 4.417 1.00 94.19 218 LEU A N 1
ATOM 1598 C CA . LEU A 1 218 ? -12.372 13.907 5.395 1.00 94.19 218 LEU A CA 1
ATOM 1599 C C . LEU A 1 218 ? -11.009 13.703 4.722 1.00 94.19 218 LEU A C 1
ATOM 1601 O O . LEU A 1 218 ? -10.055 14.426 5.016 1.00 94.19 218 LEU A O 1
ATOM 1605 N N . LEU A 1 219 ? -10.914 12.776 3.767 1.00 94.81 219 LEU A N 1
ATOM 1606 C CA . LEU A 1 219 ? -9.674 12.509 3.029 1.00 94.81 219 LEU A CA 1
ATOM 1607 C C . LEU A 1 219 ? -9.229 13.716 2.188 1.00 94.81 219 LEU A C 1
ATOM 1609 O O . LEU A 1 219 ? -8.034 13.988 2.067 1.00 94.81 219 LEU A O 1
ATOM 1613 N N . GLN A 1 220 ? -10.166 14.504 1.657 1.00 91.44 220 GLN A N 1
ATOM 1614 C CA . GLN A 1 220 ? -9.848 15.736 0.931 1.00 91.44 220 GLN A CA 1
ATOM 1615 C C . GLN A 1 220 ? -9.105 16.760 1.795 1.00 91.44 220 GLN A C 1
ATOM 1617 O O . GLN A 1 220 ? -8.265 17.499 1.279 1.00 91.44 220 GLN A O 1
ATOM 1622 N N . GLN A 1 221 ? -9.327 16.778 3.112 1.00 91.06 221 GLN A N 1
ATOM 1623 C CA . GLN A 1 221 ? -8.589 17.666 4.016 1.00 91.06 221 GLN A CA 1
ATOM 1624 C C . GLN A 1 221 ? -7.092 17.336 4.091 1.00 91.06 221 GLN A C 1
ATOM 1626 O O . GLN A 1 221 ? -6.299 18.218 4.431 1.00 91.06 221 GLN A O 1
ATOM 1631 N N . MET A 1 222 ? -6.702 16.095 3.780 1.00 92.69 222 MET A N 1
ATOM 1632 C CA . MET A 1 222 ? -5.305 15.647 3.707 1.00 92.69 222 MET A CA 1
ATOM 1633 C C . MET A 1 222 ? -4.672 15.953 2.339 1.00 92.69 222 MET A C 1
ATOM 1635 O O . MET A 1 222 ? -3.456 16.094 2.234 1.00 92.69 222 MET A O 1
ATOM 1639 N N . LEU A 1 223 ? -5.482 16.104 1.284 1.00 90.62 223 LEU A N 1
ATOM 1640 C CA . LEU A 1 223 ? -5.014 16.494 -0.053 1.00 90.62 223 LEU A CA 1
ATOM 1641 C C . LEU A 1 223 ? -4.700 17.991 -0.165 1.00 90.62 223 LEU A C 1
ATOM 1643 O O . LEU A 1 223 ? -4.038 18.406 -1.111 1.00 90.62 223 LEU A O 1
ATOM 1647 N N . ARG A 1 224 ? -5.143 18.808 0.794 1.00 83.31 224 ARG A N 1
ATOM 1648 C CA . ARG A 1 224 ? -4.884 20.252 0.820 1.00 83.31 224 ARG A CA 1
ATOM 1649 C C . ARG A 1 224 ? -3.570 20.555 1.554 1.00 83.31 224 ARG A C 1
ATOM 1651 O O . ARG A 1 224 ? -3.275 19.901 2.558 1.00 83.31 224 ARG A O 1
ATOM 1658 N N . PRO A 1 225 ? -2.782 21.555 1.114 1.00 69.94 225 PRO A N 1
ATOM 1659 C CA . PRO A 1 225 ? -1.712 22.103 1.939 1.00 69.94 225 PRO A CA 1
ATOM 1660 C C . PRO A 1 225 ? -2.286 22.520 3.299 1.00 69.94 225 PRO A C 1
ATOM 1662 O O . PRO A 1 225 ? -3.388 23.070 3.366 1.00 69.94 225 PRO A O 1
ATOM 1665 N N . ALA A 1 226 ? -1.570 22.250 4.393 1.00 58.31 226 ALA A N 1
ATOM 1666 C CA . ALA A 1 226 ? -1.941 22.827 5.680 1.00 58.31 226 ALA A CA 1
ATOM 1667 C C . ALA A 1 226 ? -1.914 24.350 5.504 1.00 58.31 226 ALA A C 1
ATOM 1669 O O . ALA A 1 226 ? -0.862 24.882 5.151 1.00 58.31 226 ALA A O 1
ATOM 1670 N N . ALA A 1 227 ? -3.063 25.017 5.659 1.00 51.06 227 ALA A N 1
ATOM 1671 C CA . ALA A 1 227 ? -3.138 26.467 5.550 1.00 51.06 227 ALA A CA 1
ATOM 1672 C C . ALA A 1 227 ? -2.029 27.056 6.425 1.00 51.06 227 ALA A C 1
ATOM 1674 O O . ALA A 1 227 ? -1.914 26.699 7.601 1.00 51.06 227 ALA A O 1
ATOM 1675 N N . THR A 1 228 ? -1.172 27.894 5.841 1.00 38.12 228 THR A N 1
ATOM 1676 C CA . THR A 1 228 ? -0.304 28.744 6.647 1.00 38.12 228 THR A CA 1
ATOM 1677 C C . THR A 1 228 ? -1.233 29.504 7.570 1.00 38.12 228 THR A C 1
ATOM 1679 O O . THR A 1 228 ? -2.128 30.198 7.092 1.00 38.12 228 THR A O 1
ATOM 1682 N N . VAL A 1 229 ? -1.070 29.313 8.875 1.00 39.00 229 VAL A N 1
ATOM 1683 C CA . VAL A 1 229 ? -1.733 30.128 9.887 1.00 39.00 229 VAL A CA 1
ATOM 1684 C C . VAL A 1 229 ? -1.148 31.535 9.736 1.00 39.00 229 VAL A C 1
ATOM 1686 O O . VAL A 1 229 ? -0.190 31.886 10.412 1.00 39.00 229 VAL A O 1
ATOM 1689 N N . SER A 1 230 ? -1.628 32.297 8.753 1.00 35.16 230 SER A N 1
ATOM 1690 C CA . SER A 1 230 ? -1.613 33.747 8.830 1.00 35.16 230 SER A CA 1
ATOM 1691 C C . SER A 1 230 ? -2.880 34.127 9.572 1.00 35.16 230 SER A C 1
ATOM 1693 O O . SER A 1 230 ? -3.964 33.656 9.225 1.00 35.16 230 SER A O 1
ATOM 1695 N N . ASP A 1 231 ? -2.696 34.904 10.627 1.00 32.47 231 ASP A N 1
ATOM 1696 C CA . ASP A 1 231 ? -3.717 35.375 11.550 1.00 32.47 231 ASP A CA 1
ATOM 1697 C C . ASP A 1 231 ? -5.060 35.709 10.879 1.00 32.47 231 ASP A C 1
ATOM 1699 O O . ASP A 1 231 ? -5.110 36.430 9.885 1.00 32.47 231 ASP A O 1
ATOM 1703 N N . GLY A 1 232 ? -6.155 35.233 11.476 1.00 36.12 232 GLY A N 1
ATOM 1704 C CA . GLY A 1 232 ? -7.450 35.917 11.395 1.00 36.12 232 GLY A CA 1
ATOM 1705 C C . GLY A 1 232 ? -8.601 35.190 10.707 1.00 36.12 232 GLY A C 1
ATOM 1706 O O . GLY A 1 232 ? -9.704 35.258 11.234 1.00 36.12 232 GLY A O 1
ATOM 1707 N N . ASP A 1 233 ? -8.385 34.442 9.624 1.00 28.62 233 ASP A N 1
ATOM 1708 C CA . ASP A 1 233 ? -9.512 33.920 8.830 1.00 28.62 233 ASP A CA 1
ATOM 1709 C C . ASP A 1 233 ? -9.662 32.400 8.945 1.00 28.62 233 ASP A C 1
ATOM 1711 O O . ASP A 1 233 ? -9.332 31.607 8.059 1.00 28.62 233 ASP A O 1
ATOM 1715 N N . ALA A 1 234 ? -10.216 31.986 10.084 1.00 41.00 234 ALA A N 1
ATOM 1716 C CA . ALA A 1 234 ? -10.790 30.662 10.274 1.00 41.00 234 ALA A CA 1
ATOM 1717 C C . ALA A 1 234 ? -12.101 30.527 9.479 1.00 41.00 234 ALA A C 1
ATOM 1719 O O . ALA A 1 234 ? -13.182 30.524 10.055 1.00 41.00 234 ALA A O 1
ATOM 1720 N N . ALA A 1 235 ? -12.001 30.417 8.154 1.00 37.44 235 ALA A N 1
ATOM 1721 C CA . ALA A 1 235 ? -13.050 29.879 7.288 1.00 37.44 235 ALA A CA 1
ATOM 1722 C C . ALA A 1 235 ? -12.482 29.608 5.886 1.00 37.44 235 ALA A C 1
ATOM 1724 O O . ALA A 1 235 ? -12.801 30.297 4.919 1.00 37.44 235 ALA A O 1
ATOM 1725 N N . ALA A 1 236 ? -11.662 28.563 5.736 1.00 40.69 236 ALA A N 1
ATOM 1726 C CA . ALA A 1 236 ? -11.624 27.894 4.439 1.00 40.69 236 ALA A CA 1
ATOM 1727 C C . ALA A 1 236 ? -12.990 27.214 4.276 1.00 40.69 236 ALA A C 1
ATOM 1729 O O . ALA A 1 236 ? -13.208 26.137 4.829 1.00 40.69 236 ALA A O 1
ATOM 1730 N N . GLY A 1 237 ? -13.916 27.913 3.615 1.00 37.53 237 GLY A N 1
ATOM 1731 C CA . GLY A 1 237 ? -15.274 27.451 3.360 1.00 37.53 237 GLY A CA 1
ATOM 1732 C C . GLY A 1 237 ? -15.313 26.052 2.745 1.00 37.53 237 GLY A C 1
ATOM 1733 O O . GLY A 1 237 ? -14.356 25.581 2.122 1.00 37.53 237 GLY A O 1
ATOM 1734 N N . GLU A 1 238 ? -16.453 25.399 2.927 1.00 44.69 238 GLU A N 1
ATOM 1735 C CA . GLU A 1 238 ? -16.762 24.037 2.480 1.00 44.69 238 GLU A CA 1
ATOM 1736 C C . GLU A 1 238 ? -16.604 23.828 0.950 1.00 44.69 238 GLU A C 1
ATOM 1738 O O . GLU A 1 238 ? -16.524 22.688 0.501 1.00 44.69 238 GLU A O 1
ATOM 1743 N N . ASP A 1 239 ? -16.404 24.896 0.164 1.00 45.41 239 ASP A N 1
ATOM 1744 C CA . ASP A 1 239 ? -16.328 24.904 -1.309 1.00 45.41 239 ASP A CA 1
ATOM 1745 C C . ASP A 1 239 ? -14.921 24.752 -1.942 1.00 45.41 239 ASP A C 1
ATOM 1747 O O . ASP A 1 239 ? -14.752 24.899 -3.156 1.00 45.41 239 ASP A O 1
ATOM 1751 N N . ALA A 1 240 ? -13.861 24.451 -1.186 1.00 55.91 240 ALA A N 1
ATOM 1752 C CA . ALA A 1 240 ? -12.515 24.359 -1.774 1.00 55.91 240 ALA A CA 1
ATOM 1753 C C . ALA A 1 240 ? -12.277 23.033 -2.541 1.00 55.91 240 ALA A C 1
ATOM 1755 O O . ALA A 1 240 ? -11.960 21.999 -1.948 1.00 55.91 240 ALA A O 1
ATOM 1756 N N . SER A 1 241 ? -12.382 23.060 -3.874 1.00 69.94 241 SER A N 1
ATOM 1757 C CA . SER A 1 241 ? -12.066 21.930 -4.770 1.00 69.94 241 SER A CA 1
ATOM 1758 C C . SER A 1 241 ? -10.741 21.234 -4.415 1.00 69.94 241 SER A C 1
ATOM 1760 O O . SER A 1 241 ? -9.756 21.870 -4.039 1.00 69.94 241 SER A O 1
ATOM 1762 N N . THR A 1 242 ? -10.695 19.910 -4.591 1.00 81.69 242 THR A N 1
ATOM 1763 C CA . THR A 1 242 ? -9.449 19.121 -4.519 1.00 81.69 242 THR A CA 1
ATOM 1764 C C . THR A 1 242 ? -8.391 19.734 -5.463 1.00 81.69 242 THR A C 1
ATOM 1766 O O . THR A 1 242 ? -8.768 20.128 -6.573 1.00 81.69 242 THR A O 1
ATOM 1769 N N . PRO A 1 243 ? -7.101 19.842 -5.077 1.00 87.00 243 PRO A N 1
ATOM 1770 C CA . PRO A 1 243 ? -6.074 20.357 -5.983 1.00 87.00 243 PRO A CA 1
ATOM 1771 C C . PRO A 1 243 ? -5.834 19.400 -7.165 1.00 87.00 243 PRO A C 1
ATOM 1773 O O . PRO A 1 243 ? -6.174 18.212 -7.087 1.00 87.00 243 PRO A O 1
ATOM 1776 N N . PRO A 1 244 ? -5.262 19.884 -8.278 1.00 88.94 244 PRO A N 1
ATOM 1777 C CA . PRO A 1 244 ? -4.819 19.014 -9.357 1.00 88.94 244 PRO A CA 1
ATOM 1778 C C . PRO A 1 244 ? -3.604 18.174 -8.915 1.00 88.94 244 PRO A C 1
ATOM 1780 O O . PRO A 1 244 ? -2.912 18.511 -7.957 1.00 88.94 244 PRO A O 1
ATOM 1783 N N . LEU A 1 245 ? -3.346 17.053 -9.601 1.00 91.19 245 LEU A N 1
ATOM 1784 C CA . LEU A 1 245 ? -2.291 16.105 -9.199 1.00 91.19 245 LEU A CA 1
ATOM 1785 C C . LEU A 1 245 ? -0.888 16.730 -9.258 1.00 91.19 245 LEU A C 1
ATOM 1787 O O . LEU A 1 245 ? -0.035 16.402 -8.445 1.00 91.19 245 LEU A O 1
ATOM 1791 N N . GLU A 1 246 ? -0.657 17.623 -10.215 1.00 90.81 246 GLU A N 1
ATOM 1792 C CA . GLU A 1 246 ? 0.605 18.342 -10.418 1.00 90.81 246 GLU A CA 1
ATOM 1793 C C . GLU A 1 246 ? 1.012 19.253 -9.245 1.00 90.81 246 GLU A C 1
ATOM 1795 O O . GLU A 1 246 ? 2.202 19.491 -9.051 1.00 90.81 246 GLU A O 1
ATOM 1800 N N . ASP A 1 247 ? 0.058 19.684 -8.415 1.00 90.06 247 ASP A N 1
ATOM 1801 C CA . ASP A 1 247 ? 0.320 20.546 -7.253 1.00 90.06 247 ASP A CA 1
ATOM 1802 C C . ASP A 1 247 ? 0.522 19.744 -5.950 1.00 90.06 247 ASP A C 1
ATOM 1804 O O . ASP A 1 247 ? 0.794 20.305 -4.883 1.00 90.06 247 ASP A O 1
ATOM 1808 N N . MET A 1 248 ? 0.377 18.417 -6.006 1.00 91.56 248 MET A N 1
ATOM 1809 C CA . MET A 1 248 ? 0.431 17.541 -4.836 1.00 91.56 248 MET A CA 1
ATOM 1810 C C . MET A 1 248 ? 1.859 17.116 -4.482 1.00 91.56 248 MET A C 1
ATOM 1812 O O . MET A 1 248 ? 2.687 16.832 -5.341 1.00 91.56 248 MET A O 1
ATOM 1816 N N . GLN A 1 249 ? 2.135 16.982 -3.185 1.00 92.62 249 GLN A N 1
ATOM 1817 C CA . GLN A 1 249 ? 3.364 16.366 -2.670 1.00 92.62 249 GLN A CA 1
ATOM 1818 C C . GLN A 1 249 ? 3.274 14.826 -2.696 1.00 92.62 249 GLN A C 1
ATOM 1820 O O . GLN A 1 249 ? 2.201 14.255 -2.885 1.00 92.62 249 GLN A O 1
ATOM 1825 N N . ALA A 1 250 ? 4.384 14.128 -2.426 1.00 93.69 250 ALA A N 1
ATOM 1826 C CA . ALA A 1 250 ? 4.453 12.658 -2.471 1.00 93.69 250 ALA A CA 1
ATOM 1827 C C . ALA A 1 250 ? 3.376 11.935 -1.630 1.00 93.69 250 ALA A C 1
ATOM 1829 O O . ALA A 1 250 ? 2.767 10.971 -2.101 1.00 93.69 250 ALA A O 1
ATOM 1830 N N . ASP A 1 251 ? 3.124 12.396 -0.399 1.00 93.44 251 ASP A N 1
ATOM 1831 C CA . ASP A 1 251 ? 2.105 11.815 0.490 1.00 93.44 251 ASP A CA 1
ATOM 1832 C C . ASP A 1 251 ? 0.684 12.046 -0.047 1.00 93.44 251 ASP A C 1
ATOM 1834 O O . ASP A 1 251 ? -0.156 11.148 -0.016 1.00 93.44 251 ASP A O 1
ATOM 1838 N N . GLN A 1 252 ? 0.431 13.242 -0.587 1.00 94.62 252 GLN A N 1
ATOM 1839 C CA . GLN A 1 252 ? -0.858 13.622 -1.166 1.00 94.62 252 GLN A CA 1
ATOM 1840 C C . GLN A 1 252 ? -1.135 12.839 -2.448 1.00 94.62 252 GLN A C 1
ATOM 1842 O O . GLN A 1 252 ? -2.246 12.355 -2.629 1.00 94.62 252 GLN A O 1
ATOM 1847 N N . LEU A 1 253 ? -0.119 12.622 -3.290 1.00 95.56 253 LEU A N 1
ATOM 1848 C CA . LEU A 1 253 ? -0.220 11.710 -4.426 1.00 95.56 253 LEU A CA 1
ATOM 1849 C C . LEU A 1 253 ? -0.522 10.284 -3.962 1.00 95.56 253 LEU A C 1
ATOM 1851 O O . LEU A 1 253 ? -1.418 9.650 -4.506 1.00 95.56 253 LEU A O 1
ATOM 1855 N N . SER A 1 254 ? 0.158 9.782 -2.927 1.00 96.50 254 SER A N 1
ATOM 1856 C CA . SER A 1 254 ? -0.139 8.447 -2.386 1.00 96.50 254 SER A CA 1
ATOM 1857 C C . SER A 1 254 ? -1.606 8.317 -1.967 1.00 96.50 254 SER A C 1
ATOM 1859 O O . SER A 1 254 ? -2.272 7.344 -2.326 1.00 96.50 254 SER A O 1
ATOM 1861 N N . LEU A 1 255 ? -2.142 9.334 -1.285 1.00 96.75 255 LEU A N 1
ATOM 1862 C CA . LEU A 1 255 ? -3.552 9.375 -0.917 1.00 96.75 255 LEU A CA 1
ATOM 1863 C C . LEU A 1 255 ? -4.470 9.477 -2.138 1.00 96.75 255 LEU A C 1
ATOM 1865 O O . LEU A 1 255 ? -5.447 8.740 -2.214 1.00 96.75 255 LEU A O 1
ATOM 1869 N N . ALA A 1 256 ? -4.161 10.348 -3.099 1.00 95.75 256 ALA A N 1
ATOM 1870 C CA . ALA A 1 256 ? -4.974 10.542 -4.294 1.00 95.75 256 ALA A CA 1
ATOM 1871 C C . ALA A 1 256 ? -5.090 9.252 -5.114 1.00 95.75 256 ALA A C 1
ATOM 1873 O O . ALA A 1 256 ? -6.190 8.874 -5.508 1.00 95.75 256 ALA A O 1
ATOM 1874 N N . PHE A 1 257 ? -3.976 8.543 -5.313 1.00 96.75 257 PHE A N 1
ATOM 1875 C CA . PHE A 1 257 ? -3.969 7.247 -5.987 1.00 96.75 257 PHE A CA 1
ATOM 1876 C C . PHE A 1 257 ? -4.695 6.166 -5.178 1.00 96.75 257 PHE A C 1
ATOM 1878 O O . PHE A 1 257 ? -5.430 5.370 -5.751 1.00 96.75 257 PHE A O 1
ATOM 1885 N N . GLY A 1 258 ? -4.522 6.137 -3.853 1.00 97.00 258 GLY A N 1
ATOM 1886 C CA . GLY A 1 258 ? -5.205 5.165 -2.998 1.00 97.00 258 GLY A CA 1
ATOM 1887 C C . GLY A 1 258 ? -6.721 5.364 -2.961 1.00 97.00 258 GLY A C 1
ATOM 1888 O O . GLY A 1 258 ? -7.470 4.401 -3.096 1.00 97.00 258 GLY A O 1
ATOM 1889 N N . LEU A 1 259 ? -7.172 6.612 -2.833 1.00 96.00 259 LEU A N 1
ATOM 1890 C CA . LEU A 1 259 ? -8.588 6.965 -2.868 1.00 96.00 259 LEU A CA 1
ATOM 1891 C C . LEU A 1 259 ? -9.188 6.687 -4.249 1.00 96.00 259 LEU A C 1
ATOM 1893 O O . LEU A 1 259 ? -10.279 6.136 -4.346 1.00 96.00 259 LEU A O 1
ATOM 1897 N N . HIS A 1 260 ? -8.468 7.031 -5.318 1.00 95.75 260 HIS A N 1
ATOM 1898 C CA . HIS A 1 260 ? -8.886 6.715 -6.681 1.00 95.75 260 HIS A CA 1
ATOM 1899 C C . HIS A 1 260 ? -9.065 5.212 -6.897 1.00 95.75 260 HIS A C 1
ATOM 1901 O O . HIS A 1 260 ? -10.098 4.808 -7.424 1.00 95.75 260 HIS A O 1
ATOM 1907 N N . ALA A 1 261 ? -8.108 4.394 -6.451 1.00 96.00 261 ALA A N 1
ATOM 1908 C CA . ALA A 1 261 ? -8.203 2.941 -6.540 1.00 96.00 261 ALA A CA 1
ATOM 1909 C C . ALA A 1 261 ? -9.433 2.411 -5.788 1.00 96.00 261 ALA A C 1
ATOM 1911 O O . ALA A 1 261 ? -10.220 1.680 -6.381 1.00 96.00 261 ALA A O 1
ATOM 1912 N N . LEU A 1 262 ? -9.652 2.865 -4.548 1.00 96.06 262 LEU A N 1
ATOM 1913 C CA . LEU A 1 262 ? -10.812 2.482 -3.736 1.00 96.06 262 LEU A CA 1
ATOM 1914 C C . LEU A 1 262 ? -12.142 2.834 -4.419 1.00 96.06 262 LEU A C 1
ATOM 1916 O O . LEU A 1 262 ? -13.028 1.993 -4.528 1.00 96.06 262 LEU A O 1
ATOM 1920 N N . LEU A 1 263 ? -12.283 4.068 -4.907 1.00 94.69 263 LEU A N 1
ATOM 1921 C CA . LEU A 1 263 ? -13.506 4.504 -5.586 1.00 94.69 263 LEU A CA 1
ATOM 1922 C C . LEU A 1 263 ? -13.717 3.764 -6.908 1.00 94.69 263 LEU A C 1
ATOM 1924 O O . LEU A 1 263 ? -14.850 3.471 -7.267 1.00 94.69 263 LEU A O 1
ATOM 1928 N N . ARG A 1 264 ? -12.640 3.447 -7.632 1.00 93.81 264 ARG A N 1
ATOM 1929 C CA . ARG A 1 264 ? -12.708 2.678 -8.879 1.00 93.81 264 ARG A CA 1
ATOM 1930 C C . ARG A 1 264 ? -13.138 1.236 -8.636 1.00 93.81 264 ARG A C 1
ATOM 1932 O O . ARG A 1 264 ? -13.947 0.722 -9.395 1.00 93.81 264 ARG A O 1
ATOM 1939 N N . GLU A 1 265 ? -12.585 0.589 -7.614 1.00 94.38 265 GLU A N 1
ATOM 1940 C CA . GLU A 1 265 ? -12.921 -0.792 -7.236 1.00 94.38 265 GLU A CA 1
ATOM 1941 C C . GLU A 1 265 ? -14.391 -0.941 -6.837 1.00 94.38 265 GLU A C 1
ATOM 1943 O O . GLU A 1 265 ? -14.974 -2.000 -7.047 1.00 94.38 265 GLU A O 1
ATOM 1948 N N . ARG A 1 266 ? -14.991 0.131 -6.312 1.00 94.50 266 ARG A N 1
ATOM 1949 C CA . ARG A 1 266 ? -16.393 0.177 -5.885 1.00 94.50 266 ARG A CA 1
ATOM 1950 C C . ARG A 1 266 ? -17.348 0.826 -6.888 1.00 94.50 266 ARG A C 1
ATOM 1952 O O . ARG A 1 266 ? -18.504 1.047 -6.559 1.00 94.50 266 ARG A O 1
ATOM 1959 N N . ASP A 1 267 ? -16.868 1.159 -8.086 1.00 93.56 267 ASP A N 1
ATOM 1960 C CA . ASP A 1 267 ? -17.656 1.824 -9.134 1.00 93.56 267 ASP A CA 1
ATOM 1961 C C . ASP A 1 267 ? -18.278 3.175 -8.706 1.00 93.56 267 ASP A C 1
ATOM 1963 O O . ASP A 1 267 ? -19.373 3.558 -9.104 1.00 93.56 267 ASP A O 1
ATOM 1967 N N . LEU A 1 268 ? -17.559 3.935 -7.874 1.00 92.44 268 LEU A N 1
ATOM 1968 C CA . LEU A 1 268 ? -18.020 5.206 -7.300 1.00 92.44 268 LEU A CA 1
ATOM 1969 C C . LEU A 1 268 ? -17.410 6.448 -7.967 1.00 92.44 268 LEU A C 1
ATOM 1971 O O . LEU A 1 268 ? -17.742 7.569 -7.584 1.00 92.44 268 LEU A O 1
ATOM 1975 N N . LEU A 1 269 ? -16.511 6.294 -8.948 1.00 87.44 269 LEU A N 1
ATOM 1976 C CA . LEU A 1 269 ? -15.793 7.420 -9.576 1.00 87.44 269 LEU A CA 1
ATOM 1977 C C . LEU A 1 269 ? -16.713 8.446 -10.254 1.00 87.44 269 LEU A C 1
ATOM 1979 O O . LEU A 1 269 ? -16.372 9.632 -10.316 1.00 87.44 269 LEU A O 1
ATOM 1983 N N . GLU A 1 270 ? -17.851 7.990 -10.771 1.00 82.69 270 GLU A N 1
ATOM 1984 C CA . GLU A 1 270 ? -18.810 8.823 -11.498 1.00 82.69 270 GLU A CA 1
ATOM 1985 C C . GLU A 1 270 ? -19.815 9.518 -10.575 1.00 82.69 270 GLU A C 1
ATOM 1987 O O . GLU A 1 270 ? -20.562 10.370 -11.042 1.00 82.69 270 GLU A O 1
ATOM 1992 N N . SER A 1 271 ? -19.795 9.241 -9.265 1.00 81.69 271 SER A N 1
ATOM 1993 C CA . SER A 1 271 ? -20.749 9.847 -8.338 1.00 81.69 271 SER A CA 1
ATOM 1994 C C . SER A 1 271 ? -20.675 11.382 -8.352 1.00 81.69 271 SER A C 1
ATOM 1996 O O . SER A 1 271 ? -19.616 11.999 -8.154 1.00 81.69 271 SER A O 1
ATOM 1998 N N . ASP A 1 272 ? -21.829 12.019 -8.541 1.00 72.38 272 ASP A N 1
ATOM 1999 C CA . ASP A 1 272 ? -21.986 13.475 -8.485 1.00 72.38 272 ASP A CA 1
ATOM 2000 C C . ASP A 1 272 ? -21.849 14.024 -7.060 1.00 72.38 272 ASP A C 1
ATOM 2002 O O . ASP A 1 272 ? -21.578 15.206 -6.870 1.00 72.38 272 ASP A O 1
ATOM 2006 N N . SER A 1 273 ? -21.942 13.160 -6.045 1.00 66.75 273 SER A N 1
ATOM 2007 C CA . SER A 1 273 ? -21.857 13.548 -4.634 1.00 66.75 273 SER A CA 1
ATOM 2008 C C . SER A 1 273 ? -20.444 13.935 -4.171 1.00 66.75 273 SER A C 1
ATOM 2010 O O . SER A 1 273 ? -20.255 14.267 -3.004 1.00 66.75 273 SER A O 1
ATOM 2012 N N . MET A 1 274 ? -19.429 13.843 -5.039 1.00 70.62 274 MET A N 1
ATOM 2013 C CA . MET A 1 274 ? -18.021 14.020 -4.671 1.00 70.62 274 MET A CA 1
ATOM 2014 C C . MET A 1 274 ? -17.409 15.305 -5.238 1.00 70.62 274 MET A C 1
ATOM 2016 O O . MET A 1 274 ? -17.306 15.479 -6.451 1.00 70.62 274 MET A O 1
ATOM 2020 N N . ALA A 1 275 ? -16.821 16.149 -4.392 1.00 72.62 275 ALA A N 1
ATOM 2021 C CA . ALA A 1 275 ? -16.065 17.332 -4.828 1.00 72.62 275 ALA A CA 1
ATOM 2022 C C . ALA A 1 275 ? -14.620 17.006 -5.297 1.00 72.62 275 ALA A C 1
ATOM 2024 O O . ALA A 1 275 ? -13.657 17.709 -4.967 1.00 72.62 275 ALA A O 1
ATOM 2025 N N . LEU A 1 276 ? -14.424 15.892 -6.014 1.00 79.94 276 LEU A N 1
ATOM 2026 C CA . LEU A 1 276 ? -13.113 15.494 -6.537 1.00 79.94 276 LEU A CA 1
ATOM 2027 C C . LEU A 1 276 ? -12.764 16.263 -7.811 1.00 79.94 276 LEU A C 1
ATOM 2029 O O . LEU A 1 276 ? -13.591 16.429 -8.708 1.00 79.94 276 LEU A O 1
ATOM 2033 N N . HIS A 1 277 ? -11.498 16.667 -7.920 1.00 82.69 277 HIS A N 1
ATOM 2034 C CA . HIS A 1 277 ? -10.982 17.312 -9.122 1.00 82.69 277 HIS A CA 1
ATOM 2035 C C . HIS A 1 277 ? -11.095 16.381 -10.338 1.00 82.69 277 HIS A C 1
ATOM 2037 O O . HIS A 1 277 ? -10.884 15.170 -10.237 1.00 82.69 277 HIS A O 1
ATOM 2043 N N . LYS A 1 278 ? -11.329 16.951 -11.528 1.00 82.19 278 LYS A N 1
ATOM 2044 C CA . LYS A 1 278 ? -11.483 16.207 -12.795 1.00 82.19 278 LYS A CA 1
ATOM 2045 C C . LYS A 1 278 ? -10.347 15.220 -13.090 1.00 82.19 278 LYS A C 1
ATOM 2047 O O . LYS A 1 278 ? -10.570 14.204 -13.739 1.00 82.19 278 LYS A O 1
ATOM 2052 N N . SER A 1 279 ? -9.123 15.497 -12.631 1.00 81.19 279 SER A N 1
ATOM 2053 C CA . SER A 1 279 ? -7.982 14.591 -12.823 1.00 81.19 279 SER A CA 1
ATOM 2054 C C . SER A 1 279 ? -8.139 13.275 -12.068 1.00 81.19 279 SER A C 1
ATOM 2056 O O . SER A 1 279 ? -7.631 12.269 -12.545 1.00 81.19 279 SER A O 1
ATOM 2058 N N . MET A 1 280 ? -8.838 13.290 -10.930 1.00 84.81 280 MET A N 1
ATOM 2059 C CA . MET A 1 280 ? -9.121 12.119 -10.099 1.00 84.81 280 MET A CA 1
ATOM 2060 C C . MET A 1 280 ? -10.387 11.372 -10.528 1.00 84.81 280 MET A C 1
ATOM 2062 O O . MET A 1 280 ? -10.624 10.276 -10.051 1.00 84.81 280 MET A O 1
ATOM 2066 N N . ARG A 1 281 ? -11.188 11.928 -11.442 1.00 84.69 281 ARG A N 1
ATOM 2067 C CA . ARG A 1 281 ? -12.365 11.251 -12.017 1.00 84.69 281 ARG A CA 1
ATOM 2068 C C . ARG A 1 281 ? -12.039 10.456 -13.286 1.00 84.69 281 ARG A C 1
ATOM 2070 O O . ARG A 1 281 ? -12.902 9.811 -13.866 1.00 84.69 281 ARG A O 1
ATOM 2077 N N . ARG A 1 282 ? -10.790 10.509 -13.760 1.00 86.69 282 ARG A N 1
ATOM 2078 C CA . ARG A 1 282 ? -10.351 9.737 -14.931 1.00 86.69 282 ARG A CA 1
ATOM 2079 C C . ARG A 1 282 ? -10.265 8.254 -14.587 1.00 86.69 282 ARG A C 1
ATOM 2081 O O . ARG A 1 282 ? -9.941 7.893 -13.464 1.00 86.69 282 ARG A O 1
ATOM 2088 N N . ARG A 1 283 ? -10.424 7.389 -15.592 1.00 87.25 283 ARG A N 1
ATOM 2089 C CA . ARG A 1 283 ? -10.240 5.934 -15.431 1.00 87.25 283 ARG A CA 1
ATOM 2090 C C . ARG A 1 283 ? -8.828 5.548 -14.957 1.00 87.25 283 ARG A C 1
ATOM 2092 O O . ARG A 1 283 ? -8.676 4.594 -14.196 1.00 87.25 283 ARG A O 1
ATOM 2099 N N . HIS A 1 284 ? -7.824 6.299 -15.412 1.00 90.75 284 HIS A N 1
ATOM 2100 C CA . HIS A 1 284 ? -6.418 6.180 -15.018 1.00 90.75 284 HIS A CA 1
ATOM 2101 C C . HIS A 1 284 ? -5.871 7.561 -14.670 1.00 90.75 284 HIS A C 1
ATOM 2103 O O . HIS A 1 284 ? -6.183 8.541 -15.361 1.00 90.75 284 HIS A O 1
ATOM 2109 N N . LEU A 1 285 ? -5.055 7.636 -13.623 1.00 92.56 285 LEU A N 1
ATOM 2110 C CA . LEU A 1 285 ? -4.400 8.874 -13.210 1.00 92.56 285 LEU A CA 1
ATOM 2111 C C . LEU A 1 285 ? -3.122 9.111 -14.019 1.00 92.56 285 LEU A C 1
ATOM 2113 O O . LEU A 1 285 ? -2.863 10.249 -14.435 1.00 92.56 285 LEU A O 1
ATOM 2117 N N . ILE A 1 286 ? -2.370 8.040 -14.296 1.00 93.69 286 ILE A N 1
ATOM 2118 C CA . ILE A 1 286 ? -1.221 8.050 -15.198 1.00 93.69 286 ILE A CA 1
ATOM 2119 C C . ILE A 1 286 ? -1.695 7.877 -16.639 1.00 93.69 286 ILE A C 1
ATOM 2121 O O . ILE A 1 286 ? -2.297 6.876 -17.028 1.00 93.69 286 ILE A O 1
ATOM 2125 N N . THR A 1 287 ? -1.385 8.878 -17.455 1.00 89.81 287 THR A N 1
ATOM 2126 C CA . THR A 1 287 ? -1.604 8.883 -18.902 1.00 89.81 287 THR A CA 1
ATOM 2127 C C . THR A 1 287 ? -0.372 9.464 -19.589 1.00 89.81 287 THR A C 1
ATOM 2129 O O . THR A 1 287 ? 0.399 10.180 -18.948 1.00 89.81 287 THR A O 1
ATOM 2132 N N . ALA A 1 288 ? -0.230 9.220 -20.893 1.00 87.62 288 ALA A N 1
ATOM 2133 C CA . ALA A 1 288 ? 0.856 9.781 -21.700 1.00 87.62 288 ALA A CA 1
ATOM 2134 C C . ALA A 1 288 ? 1.031 11.298 -21.480 1.00 87.62 288 ALA A C 1
ATOM 2136 O O . ALA A 1 288 ? 0.044 12.039 -21.397 1.00 87.62 288 ALA A O 1
ATOM 2137 N N . GLY A 1 289 ? 2.282 11.735 -21.357 1.00 85.56 289 GLY A N 1
ATOM 2138 C CA . GLY A 1 289 ? 2.713 13.116 -21.161 1.00 85.56 289 GLY A CA 1
ATOM 2139 C C . GLY A 1 289 ? 2.559 13.657 -19.737 1.00 85.56 289 GLY A C 1
ATOM 2140 O O . GLY A 1 289 ? 2.999 14.772 -19.466 1.00 85.56 289 GLY A O 1
ATOM 2141 N N . ARG A 1 290 ? 1.947 12.915 -18.798 1.00 86.12 290 ARG A N 1
ATOM 2142 C CA . ARG A 1 290 ? 1.722 13.419 -17.425 1.00 86.12 290 ARG A CA 1
ATOM 2143 C C . ARG A 1 290 ? 2.850 13.110 -16.445 1.00 86.12 290 ARG A C 1
ATOM 2145 O O . ARG A 1 290 ? 2.864 13.702 -15.371 1.00 86.12 290 ARG A O 1
ATOM 2152 N N . GLY A 1 291 ? 3.798 12.238 -16.798 1.00 89.88 291 GLY A N 1
ATOM 2153 C CA . GLY A 1 291 ? 4.924 11.886 -15.922 1.00 89.88 291 GLY A CA 1
ATOM 2154 C C . GLY A 1 291 ? 5.751 13.104 -15.496 1.00 89.88 291 GLY A C 1
ATOM 2155 O O . GLY A 1 291 ? 6.037 13.265 -14.311 1.00 89.88 291 GLY A O 1
ATOM 2156 N N . ALA A 1 292 ? 6.041 14.011 -16.435 1.00 92.56 292 ALA A N 1
ATOM 2157 C CA . ALA A 1 292 ? 6.812 15.231 -16.176 1.00 92.56 292 ALA A CA 1
ATOM 2158 C C . ALA A 1 292 ? 6.178 16.119 -15.093 1.00 92.56 292 ALA A C 1
ATOM 2160 O O . ALA A 1 292 ? 6.878 16.631 -14.223 1.00 92.56 292 ALA A O 1
ATOM 2161 N N . ALA A 1 293 ? 4.849 16.250 -15.106 1.00 92.56 293 ALA A N 1
ATOM 2162 C CA . ALA A 1 293 ? 4.120 17.083 -14.153 1.00 92.56 293 ALA A CA 1
ATOM 2163 C C . ALA A 1 293 ? 4.163 16.533 -12.716 1.00 92.56 293 ALA A C 1
ATOM 2165 O O . ALA A 1 293 ? 3.986 17.285 -11.766 1.00 92.56 293 ALA A O 1
ATOM 2166 N N . LEU A 1 294 ? 4.413 15.230 -12.546 1.00 95.44 294 LEU A N 1
ATOM 2167 C CA . LEU A 1 294 ? 4.509 14.585 -11.232 1.00 95.44 294 LEU A CA 1
ATOM 2168 C C . LEU A 1 294 ? 5.959 14.433 -10.749 1.00 95.44 294 LEU A C 1
ATOM 2170 O O . LEU A 1 294 ? 6.188 14.021 -9.611 1.00 95.44 294 LEU A O 1
ATOM 2174 N N . LEU A 1 295 ? 6.947 14.743 -11.596 1.00 94.94 295 LEU A N 1
ATOM 2175 C CA . LEU A 1 295 ? 8.348 14.406 -11.354 1.00 94.94 295 LEU A CA 1
ATOM 2176 C C . LEU A 1 295 ? 8.885 14.999 -10.046 1.00 94.94 295 LEU A C 1
ATOM 2178 O O . LEU A 1 295 ? 9.559 14.298 -9.295 1.00 94.94 295 LEU A O 1
ATOM 2182 N N . GLU A 1 296 ? 8.574 16.257 -9.739 1.00 94.44 296 GLU A N 1
ATOM 2183 C CA . GLU A 1 296 ? 9.089 16.902 -8.526 1.00 94.44 296 GLU A CA 1
ATOM 2184 C C . GLU A 1 296 ? 8.539 16.255 -7.250 1.00 94.44 296 GLU A C 1
ATOM 2186 O O . GLU A 1 296 ? 9.302 15.942 -6.333 1.00 94.44 296 GLU A O 1
ATOM 2191 N N . ALA A 1 297 ? 7.246 15.930 -7.213 1.00 94.56 297 ALA A N 1
ATOM 2192 C CA . ALA A 1 297 ? 6.653 15.185 -6.106 1.00 94.56 297 ALA A CA 1
ATOM 2193 C C . ALA A 1 297 ? 7.263 13.776 -5.972 1.00 94.56 297 ALA A C 1
ATOM 2195 O O . ALA A 1 297 ? 7.539 13.299 -4.869 1.00 94.56 297 ALA A O 1
ATOM 2196 N N . LEU A 1 298 ? 7.545 13.112 -7.094 1.00 96.50 298 LEU A N 1
ATOM 2197 C CA . LEU A 1 298 ? 8.151 11.781 -7.102 1.00 96.50 298 LEU A CA 1
ATOM 2198 C C . LEU A 1 298 ? 9.631 11.799 -6.701 1.00 96.50 298 LEU A C 1
ATOM 2200 O O . LEU A 1 298 ? 10.069 10.886 -5.999 1.00 96.50 298 LEU A O 1
ATOM 2204 N N . LYS A 1 299 ? 10.383 12.858 -7.017 1.00 95.62 299 LYS A N 1
ATOM 2205 C CA . LYS A 1 299 ? 11.723 13.088 -6.455 1.00 95.62 299 LYS A CA 1
ATOM 2206 C C . LYS A 1 299 ? 11.667 13.299 -4.946 1.00 95.62 299 LYS A C 1
ATOM 2208 O O . LYS A 1 299 ? 12.479 12.733 -4.226 1.00 95.62 299 LYS A O 1
ATOM 2213 N N . GLN A 1 300 ? 10.693 14.042 -4.421 1.00 92.81 300 GLN A N 1
ATOM 2214 C CA . GLN A 1 300 ? 10.546 14.187 -2.965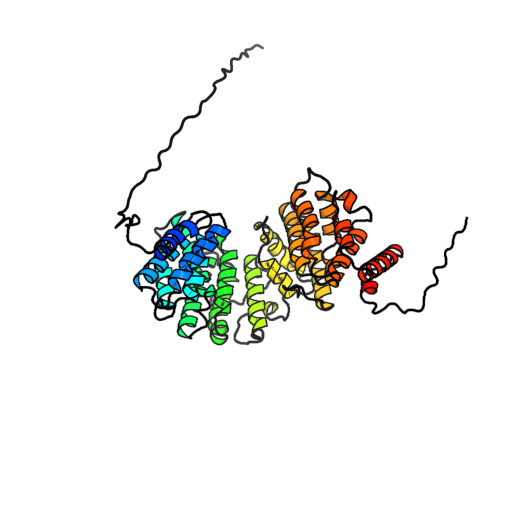 1.00 92.81 300 GLN A CA 1
ATOM 2215 C C . GLN A 1 300 ? 10.289 12.845 -2.268 1.00 92.81 300 GLN A C 1
ATOM 2217 O O . GLN A 1 300 ? 10.751 12.636 -1.145 1.00 92.81 300 GLN A O 1
ATOM 2222 N N . SER A 1 301 ? 9.601 11.917 -2.941 1.00 94.94 301 SER A N 1
ATOM 2223 C CA . SER A 1 301 ? 9.341 10.576 -2.414 1.00 94.94 301 SER A CA 1
ATOM 2224 C C . SER A 1 301 ? 10.627 9.775 -2.138 1.00 94.94 301 SER A C 1
ATOM 2226 O O . SER A 1 301 ? 10.628 8.890 -1.280 1.00 94.94 301 SER A O 1
ATOM 2228 N N . THR A 1 302 ? 11.757 10.117 -2.777 1.00 94.81 302 THR A N 1
ATOM 2229 C CA . THR A 1 302 ? 13.050 9.448 -2.544 1.00 94.81 302 THR A CA 1
ATOM 2230 C C . THR A 1 302 ? 13.671 9.797 -1.192 1.00 94.81 302 THR A C 1
ATOM 2232 O O . THR A 1 302 ? 14.666 9.188 -0.808 1.00 94.81 302 THR A O 1
ATOM 2235 N N . ARG A 1 303 ? 13.085 10.722 -0.416 1.00 91.81 303 ARG A N 1
ATOM 2236 C CA . ARG A 1 303 ? 13.436 10.929 1.002 1.00 91.81 303 ARG A CA 1
ATOM 2237 C C . ARG A 1 303 ? 13.192 9.681 1.857 1.00 91.81 303 ARG A C 1
ATOM 2239 O O . ARG A 1 303 ? 13.774 9.567 2.929 1.00 91.81 303 ARG A O 1
ATOM 2246 N N . ALA A 1 304 ? 12.363 8.748 1.382 1.00 90.88 304 ALA A N 1
ATOM 2247 C CA . ALA A 1 304 ? 12.149 7.452 2.019 1.00 90.88 304 ALA A CA 1
ATOM 2248 C C . ALA A 1 304 ? 13.333 6.477 1.851 1.00 90.88 304 ALA A C 1
ATOM 2250 O O . ALA A 1 304 ? 13.357 5.444 2.529 1.00 90.88 304 ALA A O 1
ATOM 2251 N N . PHE A 1 305 ? 14.303 6.787 0.977 1.00 92.44 305 PHE A N 1
ATOM 2252 C CA . PHE A 1 305 ? 15.487 5.962 0.736 1.00 92.44 305 PHE A CA 1
ATOM 2253 C C . PHE A 1 305 ? 16.205 5.633 2.063 1.00 92.44 305 PHE A C 1
ATOM 2255 O O . PHE A 1 305 ? 16.404 6.534 2.878 1.00 92.44 305 PHE A O 1
ATOM 2262 N N . PRO A 1 306 ? 16.595 4.364 2.315 1.00 93.50 306 PRO A N 1
ATOM 2263 C CA . PRO A 1 306 ? 16.713 3.245 1.369 1.00 93.50 306 PRO A CA 1
ATOM 2264 C C . PRO A 1 306 ? 15.434 2.418 1.149 1.00 93.50 306 PRO A C 1
ATOM 2266 O O . PRO A 1 306 ? 15.502 1.331 0.582 1.00 93.50 306 PRO A O 1
ATOM 2269 N N . ARG A 1 307 ? 14.263 2.891 1.589 1.00 93.31 307 ARG A N 1
ATOM 2270 C CA . ARG A 1 307 ? 12.963 2.287 1.260 1.00 93.31 307 ARG A CA 1
ATOM 2271 C C . ARG A 1 307 ? 12.283 3.052 0.125 1.00 93.31 307 ARG A C 1
ATOM 2273 O O . ARG A 1 307 ? 12.606 4.203 -0.152 1.00 93.31 307 ARG A O 1
ATOM 2280 N N . LEU A 1 308 ? 11.301 2.416 -0.504 1.00 95.38 308 LEU A N 1
ATOM 2281 C CA . LEU A 1 308 ? 10.424 3.082 -1.462 1.00 95.38 308 LEU A CA 1
ATOM 2282 C C . LEU A 1 308 ? 9.216 3.688 -0.752 1.00 95.38 308 LEU A C 1
ATOM 2284 O O . LEU A 1 308 ? 8.604 3.058 0.112 1.00 95.38 308 LEU A O 1
ATOM 2288 N N . HIS A 1 309 ? 8.857 4.904 -1.152 1.00 95.88 309 HIS A N 1
ATOM 2289 C CA . HIS A 1 309 ? 7.594 5.508 -0.758 1.00 95.88 309 HIS A CA 1
ATOM 2290 C C . HIS A 1 309 ? 6.414 4.703 -1.321 1.00 95.88 309 HIS A C 1
ATOM 2292 O O . HIS A 1 309 ? 6.481 4.166 -2.428 1.00 95.88 309 HIS A O 1
ATOM 2298 N N . SER A 1 310 ? 5.307 4.641 -0.586 1.00 94.31 310 SER A N 1
ATOM 2299 C CA . SER A 1 310 ? 4.168 3.789 -0.945 1.00 94.31 310 SER A CA 1
ATOM 2300 C C . SER A 1 310 ? 3.372 4.287 -2.161 1.00 94.31 310 SER A C 1
ATOM 2302 O O . SER A 1 310 ? 2.590 3.529 -2.736 1.00 94.31 310 SER A O 1
ATOM 2304 N N . VAL A 1 311 ? 3.624 5.523 -2.608 1.00 96.75 311 VAL A N 1
ATOM 2305 C CA . VAL A 1 311 ? 3.077 6.079 -3.860 1.00 96.75 311 VAL A CA 1
ATOM 2306 C C . VAL A 1 311 ? 3.448 5.231 -5.080 1.00 96.75 311 VAL A C 1
ATOM 2308 O O . VAL A 1 311 ? 2.617 5.040 -5.961 1.00 96.75 311 VAL A O 1
ATOM 2311 N N . TRP A 1 312 ? 4.658 4.660 -5.114 1.00 97.38 312 TRP A N 1
ATOM 2312 C CA . TRP A 1 312 ? 5.142 3.901 -6.269 1.00 97.38 312 TRP A CA 1
ATOM 2313 C C . TRP A 1 312 ? 4.323 2.641 -6.516 1.00 97.38 312 TRP A C 1
ATOM 2315 O O . TRP A 1 312 ? 3.911 2.402 -7.643 1.00 97.38 312 TRP A O 1
ATOM 2325 N N . GLY A 1 313 ? 4.002 1.890 -5.456 1.00 96.44 313 GLY A N 1
ATOM 2326 C CA . GLY A 1 313 ? 3.141 0.709 -5.569 1.00 96.44 313 GLY A CA 1
ATOM 2327 C C . GLY A 1 313 ? 1.794 1.044 -6.211 1.00 96.44 313 GLY A C 1
ATOM 2328 O O . GLY A 1 313 ? 1.372 0.355 -7.131 1.00 96.44 313 GLY A O 1
ATOM 2329 N N . ARG A 1 314 ? 1.189 2.164 -5.803 1.00 96.44 314 ARG A N 1
ATOM 2330 C CA . ARG A 1 314 ? -0.108 2.619 -6.317 1.00 96.44 314 ARG A CA 1
ATOM 2331 C C . ARG A 1 314 ? -0.043 3.119 -7.762 1.00 96.44 314 ARG A C 1
ATOM 2333 O O . ARG A 1 314 ? -0.980 2.911 -8.524 1.00 96.44 314 ARG A O 1
ATOM 2340 N N . ILE A 1 315 ? 1.062 3.756 -8.151 1.00 97.25 315 ILE A N 1
ATOM 2341 C CA . ILE A 1 315 ? 1.324 4.141 -9.547 1.00 97.25 315 ILE A CA 1
ATOM 2342 C C . ILE A 1 315 ? 1.417 2.895 -10.430 1.00 97.25 315 ILE A C 1
ATOM 2344 O O . ILE A 1 315 ? 0.836 2.862 -11.514 1.00 97.25 315 ILE A O 1
ATOM 2348 N N . TRP A 1 316 ? 2.110 1.857 -9.957 1.00 97.31 316 TRP A N 1
ATOM 2349 C CA . TRP A 1 316 ? 2.196 0.578 -10.657 1.00 97.31 316 TRP A CA 1
ATOM 2350 C C . TRP A 1 316 ? 0.820 -0.076 -10.789 1.00 97.31 316 TRP A C 1
ATOM 2352 O O . TRP A 1 316 ? 0.465 -0.495 -11.888 1.00 97.31 316 TRP A O 1
ATOM 2362 N N . ASP A 1 317 ? 0.007 -0.068 -9.732 1.00 95.94 317 ASP A N 1
ATOM 2363 C CA . ASP A 1 317 ? -1.362 -0.596 -9.777 1.00 95.94 317 ASP A CA 1
ATOM 2364 C C . ASP A 1 317 ? -2.251 0.179 -10.777 1.00 95.94 317 ASP A C 1
ATOM 2366 O O . ASP A 1 317 ? -3.015 -0.428 -11.532 1.00 95.94 317 ASP A O 1
ATOM 2370 N N . ASP A 1 318 ? -2.127 1.511 -10.869 1.00 95.44 318 ASP A N 1
ATOM 2371 C CA . ASP A 1 318 ? -2.868 2.316 -11.857 1.00 95.44 318 ASP A CA 1
ATOM 2372 C C . ASP A 1 318 ? -2.443 2.021 -13.310 1.00 95.44 318 ASP A C 1
ATOM 2374 O O . ASP A 1 318 ? -3.290 1.932 -14.209 1.00 95.44 318 ASP A O 1
ATOM 2378 N N . LEU A 1 319 ? -1.146 1.773 -13.523 1.00 96.00 319 LEU A N 1
ATOM 2379 C CA . LEU A 1 319 ? -0.573 1.316 -14.795 1.00 96.00 319 LEU A CA 1
ATOM 2380 C C . LEU A 1 319 ? -0.899 -0.153 -15.124 1.00 96.00 319 LEU A C 1
ATOM 2382 O O . LEU A 1 319 ? -0.586 -0.613 -16.222 1.00 96.00 319 LEU A O 1
ATOM 2386 N N . GLY A 1 320 ? -1.572 -0.877 -14.223 1.00 94.88 320 GLY A N 1
ATOM 2387 C CA . GLY A 1 320 ? -1.959 -2.277 -14.407 1.00 94.88 320 GLY A CA 1
ATOM 2388 C C . GLY A 1 320 ? -0.859 -3.289 -14.078 1.00 94.88 320 GLY A C 1
ATOM 2389 O O . GLY A 1 320 ? -0.949 -4.426 -14.518 1.00 94.88 320 GLY A O 1
ATOM 2390 N N . LEU A 1 321 ? 0.167 -2.887 -13.328 1.00 96.31 321 LEU A N 1
ATOM 2391 C CA . LEU A 1 321 ? 1.259 -3.732 -12.840 1.00 96.31 321 LEU A CA 1
ATOM 2392 C C . LEU A 1 321 ? 0.961 -4.176 -11.397 1.00 96.31 321 LEU A C 1
ATOM 2394 O O . LEU A 1 321 ? 1.533 -3.655 -10.431 1.00 96.31 321 LEU A O 1
ATOM 2398 N N . THR A 1 322 ? 0.019 -5.108 -11.257 1.00 93.50 322 THR A N 1
ATOM 2399 C CA . THR A 1 322 ? -0.533 -5.578 -9.975 1.00 93.50 322 THR A CA 1
ATOM 2400 C C . THR A 1 322 ? 0.234 -6.770 -9.388 1.00 93.50 322 THR A C 1
ATOM 2402 O O . THR A 1 322 ? 1.174 -7.288 -9.992 1.00 93.50 322 THR A O 1
ATOM 2405 N N . LEU A 1 323 ? -0.160 -7.193 -8.182 1.00 90.88 323 LEU A N 1
ATOM 2406 C CA . LEU A 1 323 ? 0.220 -8.478 -7.587 1.00 90.88 323 LEU A CA 1
ATOM 2407 C C . LEU A 1 323 ? -1.053 -9.311 -7.338 1.00 90.88 323 LEU A C 1
ATOM 2409 O O . LEU A 1 323 ? -1.973 -8.772 -6.721 1.00 90.88 323 LEU A O 1
ATOM 2413 N N . PRO A 1 324 ? -1.118 -10.589 -7.764 1.00 92.81 324 PRO A N 1
ATOM 2414 C CA . PRO A 1 324 ? -0.101 -11.329 -8.528 1.00 92.81 324 PRO A CA 1
ATOM 2415 C C . PRO A 1 324 ? 0.182 -10.715 -9.916 1.00 92.81 324 PRO A C 1
ATOM 2417 O O . PRO A 1 324 ? -0.589 -9.877 -10.393 1.00 92.81 324 PRO A O 1
ATOM 2420 N N . ARG A 1 325 ? 1.332 -11.074 -10.511 1.00 93.62 325 ARG A N 1
ATOM 2421 C CA . ARG A 1 325 ? 1.783 -10.551 -11.812 1.00 93.62 325 ARG A CA 1
ATOM 2422 C C . ARG A 1 325 ? 0.724 -10.867 -12.885 1.00 93.62 325 ARG A C 1
ATOM 2424 O O . ARG A 1 325 ? 0.299 -12.015 -12.961 1.00 93.62 325 ARG A O 1
ATOM 2431 N N . PRO A 1 326 ? 0.304 -9.891 -13.709 1.00 94.12 326 PRO A N 1
ATOM 2432 C CA . PRO A 1 326 ? -0.578 -10.152 -14.840 1.00 94.12 326 PRO A CA 1
ATOM 2433 C C . PRO A 1 326 ? 0.185 -10.824 -15.989 1.00 94.12 326 PRO A C 1
ATOM 2435 O O . PRO A 1 326 ? 1.365 -10.541 -16.192 1.00 94.12 326 PRO A O 1
ATOM 2438 N N . ASP A 1 327 ? -0.504 -11.636 -16.790 1.00 91.56 327 ASP A N 1
ATOM 2439 C CA . ASP A 1 327 ? 0.100 -12.293 -17.960 1.00 91.56 327 ASP A CA 1
ATOM 2440 C C . ASP A 1 327 ? 0.370 -11.307 -19.106 1.00 91.56 327 ASP A C 1
ATOM 2442 O O . ASP A 1 327 ? 1.371 -11.406 -19.815 1.00 91.56 327 ASP A O 1
ATOM 2446 N N . ALA A 1 328 ? -0.502 -10.307 -19.264 1.00 94.06 328 ALA 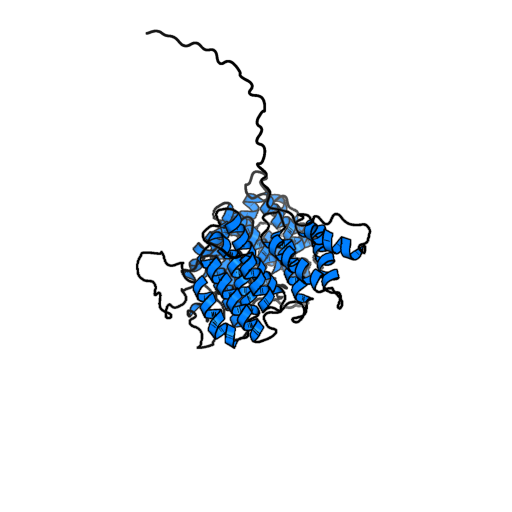A N 1
ATOM 2447 C CA . ALA A 1 328 ? -0.449 -9.343 -20.356 1.00 94.06 328 ALA A CA 1
ATOM 2448 C C . ALA A 1 328 ? -0.731 -7.907 -19.892 1.00 94.06 328 ALA A C 1
ATOM 2450 O O . ALA A 1 328 ? -1.332 -7.652 -18.846 1.00 94.06 328 ALA A O 1
ATOM 2451 N N . ILE A 1 329 ? -0.320 -6.945 -20.718 1.00 94.88 329 ILE A N 1
ATOM 2452 C CA . ILE A 1 329 ? -0.598 -5.517 -20.556 1.00 94.88 329 ILE A CA 1
ATOM 2453 C C . ILE A 1 329 ? -1.123 -4.963 -21.879 1.00 94.88 329 ILE A C 1
ATOM 2455 O O . ILE A 1 329 ? -0.543 -5.205 -22.927 1.00 94.88 329 ILE A O 1
ATOM 2459 N N . SER A 1 330 ? -2.213 -4.194 -21.842 1.00 95.19 330 SER A N 1
ATOM 2460 C CA . SER A 1 330 ? -2.747 -3.552 -23.054 1.00 95.19 330 SER A CA 1
ATOM 2461 C C . SER A 1 330 ? -1.734 -2.572 -23.655 1.00 95.19 330 SER A C 1
ATOM 2463 O O . SER A 1 330 ? -1.124 -1.814 -22.891 1.00 95.19 330 SER A O 1
ATOM 2465 N N . ASP A 1 331 ? -1.691 -2.432 -24.980 1.00 94.56 331 ASP A N 1
ATOM 2466 C CA . ASP A 1 331 ? -0.796 -1.489 -25.673 1.00 94.56 331 ASP A CA 1
ATOM 2467 C C . ASP A 1 331 ? -0.909 -0.064 -25.138 1.00 94.56 331 ASP A C 1
ATOM 2469 O O . ASP A 1 331 ? 0.071 0.668 -25.022 1.00 94.56 331 ASP A O 1
ATOM 2473 N N . LYS A 1 332 ? -2.129 0.352 -24.777 1.00 94.88 332 LYS A N 1
ATOM 2474 C CA . LYS A 1 332 ? -2.384 1.676 -24.204 1.00 94.88 332 LYS A CA 1
ATOM 2475 C C . LYS A 1 332 ? -1.625 1.877 -22.890 1.00 94.88 332 LYS A C 1
ATOM 2477 O O . LYS A 1 332 ? -0.956 2.895 -22.731 1.00 94.88 332 LYS A O 1
ATOM 2482 N N . ARG A 1 333 ? -1.713 0.916 -21.966 1.00 95.25 333 ARG A N 1
ATOM 2483 C CA . ARG A 1 333 ? -0.984 0.943 -20.686 1.00 95.25 333 ARG A CA 1
ATOM 2484 C C . ARG A 1 333 ? 0.515 0.742 -20.877 1.00 95.25 333 ARG A C 1
ATOM 2486 O O . ARG A 1 333 ? 1.280 1.414 -20.200 1.00 95.25 333 ARG A O 1
ATOM 2493 N N . LEU A 1 334 ? 0.936 -0.091 -21.829 1.00 96.19 334 LEU A N 1
ATOM 2494 C CA . LEU A 1 334 ? 2.349 -0.262 -22.164 1.00 96.19 334 LEU A CA 1
ATOM 2495 C C . LEU A 1 334 ? 2.968 1.051 -22.669 1.00 96.19 334 LEU A C 1
ATOM 2497 O O . LEU A 1 334 ? 4.049 1.434 -22.226 1.00 96.19 334 LEU A O 1
ATOM 2501 N N . ARG A 1 335 ? 2.249 1.802 -23.516 1.00 96.31 335 ARG A N 1
ATOM 2502 C CA . ARG A 1 335 ? 2.655 3.153 -23.938 1.00 96.31 335 ARG A CA 1
ATOM 2503 C C . ARG A 1 335 ? 2.735 4.127 -22.765 1.00 96.31 335 ARG A C 1
ATOM 2505 O O . ARG A 1 335 ? 3.685 4.898 -22.697 1.00 96.31 335 ARG A O 1
ATOM 2512 N N . TYR A 1 336 ? 1.771 4.088 -21.841 1.00 96.56 336 TYR A N 1
ATOM 2513 C CA . TYR A 1 336 ? 1.804 4.929 -20.637 1.00 96.56 336 TYR A CA 1
ATOM 2514 C C . TYR A 1 336 ? 2.977 4.582 -19.724 1.00 96.56 336 TYR A C 1
ATOM 2516 O O . TYR A 1 336 ? 3.637 5.488 -19.228 1.00 96.56 336 TYR A O 1
ATOM 2524 N N . LEU A 1 337 ? 3.270 3.292 -19.547 1.00 97.44 337 LEU A N 1
ATOM 2525 C CA . LEU A 1 337 ? 4.433 2.829 -18.802 1.00 97.44 337 LEU A CA 1
ATOM 2526 C C . LEU A 1 337 ? 5.729 3.302 -19.462 1.00 97.44 337 LEU A C 1
ATOM 2528 O O . LEU A 1 337 ? 6.591 3.810 -18.760 1.00 97.44 337 LEU A O 1
ATOM 2532 N N . LYS A 1 338 ? 5.862 3.172 -20.789 1.00 96.81 338 LYS A N 1
ATOM 2533 C CA . LYS A 1 338 ? 7.057 3.604 -21.531 1.00 96.81 338 LYS A CA 1
ATOM 2534 C C . LYS A 1 338 ? 7.319 5.097 -21.365 1.00 96.81 338 LYS A C 1
ATOM 2536 O O . LYS A 1 338 ? 8.406 5.470 -20.945 1.00 96.81 338 LYS A O 1
ATOM 2541 N N . ASP A 1 339 ? 6.312 5.922 -21.631 1.00 96.94 339 ASP A N 1
ATOM 2542 C CA . ASP A 1 339 ? 6.389 7.376 -21.464 1.00 96.94 339 ASP A CA 1
ATOM 2543 C C . ASP A 1 339 ? 6.742 7.765 -20.018 1.00 96.94 339 ASP A C 1
ATOM 2545 O O . ASP A 1 339 ? 7.708 8.486 -19.773 1.00 96.94 339 ASP A O 1
ATOM 2549 N N . PHE A 1 340 ? 6.027 7.198 -19.041 1.00 97.62 340 PHE A N 1
ATOM 2550 C CA . PHE A 1 340 ? 6.273 7.469 -17.628 1.00 97.62 340 PHE A CA 1
ATOM 2551 C C . PHE A 1 340 ? 7.669 7.019 -17.180 1.00 97.62 340 PHE A C 1
ATOM 2553 O O . PHE A 1 340 ? 8.355 7.760 -16.479 1.00 97.62 340 PHE A O 1
ATOM 2560 N N . TRP A 1 341 ? 8.107 5.821 -17.576 1.00 97.81 341 TRP A N 1
ATOM 2561 C CA . TRP A 1 341 ? 9.405 5.267 -17.195 1.00 97.81 341 TRP A CA 1
ATOM 2562 C C . TRP A 1 341 ? 10.555 6.102 -17.751 1.00 97.81 341 TRP A C 1
ATOM 2564 O O . TRP A 1 341 ? 11.465 6.453 -17.002 1.00 97.81 341 TRP A O 1
ATOM 2574 N N . THR A 1 342 ? 10.489 6.475 -19.030 1.00 96.38 342 THR A N 1
ATOM 2575 C CA . THR A 1 342 ? 11.510 7.314 -19.665 1.00 96.38 342 THR A CA 1
ATOM 2576 C C . THR A 1 342 ? 11.619 8.670 -18.968 1.00 96.38 342 THR A C 1
ATOM 2578 O O . THR A 1 342 ? 12.696 9.033 -18.499 1.00 96.38 342 THR A O 1
ATOM 2581 N N . THR A 1 343 ? 10.509 9.390 -18.803 1.00 96.38 343 THR A N 1
ATOM 2582 C CA . THR A 1 343 ? 10.545 10.736 -18.213 1.00 96.38 343 THR A CA 1
ATOM 2583 C C . THR A 1 343 ? 10.873 10.724 -16.720 1.00 96.38 343 THR A C 1
ATOM 2585 O O . THR A 1 343 ? 11.652 11.542 -16.234 1.00 96.38 343 THR A O 1
ATOM 2588 N N . VAL A 1 344 ? 10.256 9.824 -15.951 1.00 97.06 344 VAL A N 1
ATOM 2589 C CA . VAL A 1 344 ? 10.354 9.865 -14.488 1.00 97.06 344 VAL A CA 1
ATOM 2590 C C . VAL A 1 344 ? 11.542 9.064 -13.984 1.00 97.06 344 VAL A C 1
ATOM 2592 O O . VAL A 1 344 ? 12.288 9.557 -13.142 1.00 97.06 344 VAL A O 1
ATOM 2595 N N . VAL A 1 345 ? 11.725 7.834 -14.463 1.00 97.06 345 VAL A N 1
ATOM 2596 C CA . VAL A 1 345 ? 12.731 6.924 -13.908 1.00 97.06 345 VAL A CA 1
ATOM 2597 C C . VAL A 1 345 ? 14.079 7.120 -14.585 1.00 97.06 345 VAL A C 1
ATOM 2599 O O . VAL A 1 345 ? 15.051 7.366 -13.874 1.00 97.06 345 VAL A O 1
ATOM 2602 N N . ASP A 1 346 ? 14.152 7.059 -15.915 1.00 95.38 346 ASP A N 1
ATOM 2603 C CA . ASP A 1 346 ? 15.425 7.210 -16.632 1.00 95.38 346 ASP A CA 1
ATOM 2604 C C . ASP A 1 346 ? 15.979 8.630 -16.495 1.00 95.38 346 ASP A C 1
ATOM 2606 O O . ASP A 1 346 ? 17.040 8.832 -15.903 1.00 95.38 346 ASP A O 1
ATOM 2610 N N . GLU A 1 347 ? 15.243 9.618 -17.001 1.00 94.06 347 GLU A N 1
ATOM 2611 C CA . GLU A 1 347 ? 15.699 11.010 -17.045 1.00 94.06 347 GLU A CA 1
ATOM 2612 C C . GLU A 1 347 ? 15.627 11.678 -15.664 1.00 94.06 347 GLU A C 1
ATOM 2614 O O . GLU A 1 347 ? 16.496 12.466 -15.287 1.00 94.06 347 GLU A O 1
ATOM 2619 N N . GLY A 1 348 ? 14.594 11.353 -14.883 1.00 94.56 348 GLY A N 1
ATOM 2620 C CA . GLY A 1 348 ? 14.322 12.005 -13.606 1.00 94.56 348 GLY A CA 1
ATOM 2621 C C . GLY A 1 348 ? 15.103 11.453 -12.410 1.00 94.56 348 GLY A C 1
ATOM 2622 O O . GLY A 1 348 ? 15.551 12.233 -11.564 1.00 94.56 348 GLY A O 1
ATOM 2623 N N . LEU A 1 349 ? 15.253 10.126 -12.303 1.00 95.81 349 LEU A N 1
ATOM 2624 C CA . LEU A 1 349 ? 15.830 9.473 -11.121 1.00 95.81 349 LEU A CA 1
ATOM 2625 C C . LEU A 1 349 ? 17.209 8.854 -11.377 1.00 95.81 349 LEU A C 1
ATOM 2627 O O . LEU A 1 349 ? 18.123 9.070 -10.571 1.00 95.81 349 LEU A O 1
ATOM 2631 N N . ALA A 1 350 ? 17.371 8.099 -12.467 1.00 93.56 350 ALA A N 1
ATOM 2632 C CA . ALA A 1 350 ? 18.572 7.316 -12.763 1.00 93.56 350 ALA A CA 1
ATOM 2633 C C . ALA A 1 350 ? 19.784 8.186 -13.133 1.00 93.56 350 ALA A C 1
ATOM 2635 O O . ALA A 1 350 ? 20.920 7.800 -12.855 1.00 93.56 350 ALA A O 1
ATOM 2636 N N . ASP A 1 351 ? 19.565 9.389 -13.663 1.00 87.81 351 ASP A N 1
ATOM 2637 C CA . ASP A 1 351 ? 20.636 10.358 -13.926 1.00 87.81 351 ASP A CA 1
ATOM 2638 C C . ASP A 1 351 ? 20.833 11.379 -12.778 1.00 87.81 351 ASP A C 1
ATOM 2640 O O . ASP A 1 351 ? 21.706 12.244 -12.844 1.00 87.81 351 ASP A O 1
ATOM 2644 N N . GLY A 1 352 ? 20.104 11.229 -11.664 1.00 88.06 352 GLY A N 1
ATOM 2645 C CA . GLY A 1 352 ? 20.139 12.151 -10.524 1.00 88.06 352 GLY A CA 1
ATOM 2646 C C . GLY A 1 352 ? 21.218 11.881 -9.457 1.00 88.06 352 GLY A C 1
ATOM 2647 O O . GLY A 1 352 ? 22.345 11.443 -9.727 1.00 88.06 352 GLY A O 1
ATOM 2648 N N . THR A 1 353 ? 20.873 12.186 -8.203 1.00 90.56 353 THR A N 1
ATOM 2649 C CA . THR A 1 353 ? 21.741 12.026 -7.027 1.00 90.56 353 THR A CA 1
ATOM 2650 C C . THR A 1 353 ? 21.873 10.556 -6.612 1.00 90.56 353 THR A C 1
ATOM 2652 O O . THR A 1 353 ? 21.228 9.664 -7.159 1.00 90.56 353 THR A O 1
ATOM 2655 N N . HIS A 1 354 ? 22.709 10.272 -5.607 1.00 90.38 354 HIS A N 1
ATOM 2656 C CA . HIS A 1 354 ? 22.854 8.918 -5.053 1.00 90.38 354 HIS A CA 1
ATOM 2657 C C . HIS A 1 354 ? 21.520 8.319 -4.582 1.00 90.38 354 HIS A C 1
ATOM 2659 O O . HIS A 1 354 ? 21.233 7.160 -4.878 1.00 90.38 354 HIS A O 1
ATOM 2665 N N . THR A 1 355 ? 20.677 9.116 -3.921 1.00 93.06 355 THR A N 1
ATOM 2666 C CA . THR A 1 355 ? 19.391 8.654 -3.384 1.00 93.06 355 THR A CA 1
ATOM 2667 C C . THR A 1 355 ? 18.359 8.409 -4.480 1.00 93.06 355 THR A C 1
ATOM 2669 O O . THR A 1 355 ? 17.618 7.428 -4.403 1.00 93.06 355 THR A O 1
ATOM 2672 N N . THR A 1 356 ? 18.319 9.240 -5.528 1.00 95.19 356 THR A N 1
ATOM 2673 C CA . THR A 1 356 ? 17.402 9.031 -6.661 1.00 95.19 356 THR A CA 1
ATOM 2674 C C . THR A 1 356 ? 17.830 7.832 -7.500 1.00 95.19 356 THR A C 1
ATOM 2676 O O . THR A 1 356 ? 16.991 7.000 -7.832 1.00 95.19 356 THR A O 1
ATOM 2679 N N . LYS A 1 357 ? 19.137 7.671 -7.746 1.00 95.94 357 LYS A N 1
ATOM 2680 C CA . LYS A 1 357 ? 19.716 6.504 -8.426 1.00 95.94 357 LYS A CA 1
ATOM 2681 C C . LYS A 1 357 ? 19.440 5.210 -7.677 1.00 95.94 357 LYS A C 1
ATOM 2683 O O . LYS A 1 357 ? 18.976 4.238 -8.264 1.00 95.94 357 LYS A O 1
ATOM 2688 N N . GLY A 1 358 ? 19.681 5.204 -6.367 1.00 95.94 358 GLY A N 1
ATOM 2689 C CA . GLY A 1 358 ? 19.360 4.060 -5.523 1.00 95.94 358 GLY A CA 1
ATOM 2690 C C . GLY A 1 358 ? 17.861 3.750 -5.531 1.00 95.94 358 GLY A C 1
ATOM 2691 O O . GLY A 1 358 ? 17.469 2.596 -5.673 1.00 95.94 358 GLY A O 1
ATOM 2692 N N . SER A 1 359 ? 17.010 4.779 -5.482 1.00 96.94 359 SER A N 1
ATOM 2693 C CA . SER A 1 359 ? 15.559 4.603 -5.610 1.00 96.94 359 SER A CA 1
ATOM 2694 C C . SER A 1 359 ? 15.177 3.996 -6.962 1.00 96.94 359 SER A C 1
ATOM 2696 O O . SER A 1 359 ? 14.387 3.061 -6.978 1.00 96.94 359 SER A O 1
ATOM 2698 N N . ALA A 1 360 ? 15.778 4.430 -8.075 1.00 97.31 360 ALA A N 1
ATOM 2699 C CA . ALA A 1 360 ? 15.540 3.845 -9.397 1.00 97.31 360 ALA A CA 1
ATOM 2700 C C . ALA A 1 360 ? 15.865 2.338 -9.437 1.00 97.31 360 ALA A C 1
ATOM 2702 O O . ALA A 1 360 ? 15.061 1.555 -9.938 1.00 97.31 360 ALA A O 1
ATOM 2703 N N . LEU A 1 361 ? 16.979 1.903 -8.829 1.00 96.44 361 LEU A N 1
ATOM 2704 C CA . LEU A 1 361 ? 17.308 0.472 -8.705 1.00 96.44 361 LEU A CA 1
ATOM 2705 C C . LEU A 1 361 ? 16.260 -0.293 -7.880 1.00 96.44 361 LEU A C 1
ATOM 2707 O O . LEU A 1 361 ? 15.870 -1.403 -8.241 1.00 96.44 361 LEU A O 1
ATOM 2711 N N . LEU A 1 362 ? 15.763 0.302 -6.791 1.00 96.50 362 LEU A N 1
ATOM 2712 C CA . LEU A 1 362 ? 14.694 -0.298 -5.989 1.00 96.50 362 LEU A CA 1
ATOM 2713 C C . LEU A 1 362 ? 13.371 -0.391 -6.767 1.00 96.50 362 LEU A C 1
ATOM 2715 O O . LEU A 1 362 ? 12.652 -1.381 -6.612 1.00 96.50 362 LEU A O 1
ATOM 2719 N N . LEU A 1 363 ? 13.050 0.601 -7.609 1.00 97.56 363 LEU A N 1
ATOM 2720 C CA . LEU A 1 363 ? 11.863 0.568 -8.471 1.00 97.56 363 LEU A CA 1
ATOM 2721 C C . LEU A 1 363 ? 11.941 -0.580 -9.478 1.00 97.56 363 LEU A C 1
ATOM 2723 O O . LEU A 1 363 ? 10.945 -1.272 -9.657 1.00 97.56 363 LEU A O 1
ATOM 2727 N N . VAL A 1 364 ? 13.115 -0.852 -10.060 1.00 97.06 364 VAL A N 1
ATOM 2728 C CA . VAL A 1 364 ? 13.316 -2.021 -10.937 1.00 97.06 364 VAL A CA 1
ATOM 2729 C C . VAL A 1 364 ? 12.973 -3.314 -10.194 1.00 97.06 364 VAL A C 1
ATOM 2731 O O . VAL A 1 364 ? 12.150 -4.088 -10.676 1.00 97.06 364 VAL A O 1
ATOM 2734 N N . SER A 1 365 ? 13.505 -3.520 -8.981 1.00 94.31 365 SER A N 1
ATOM 2735 C CA . SER A 1 365 ? 13.161 -4.693 -8.156 1.00 94.31 365 SER A CA 1
ATOM 2736 C C . SER A 1 365 ? 11.660 -4.798 -7.875 1.00 94.31 365 SER A C 1
ATOM 2738 O O . SER A 1 365 ? 11.104 -5.896 -7.845 1.00 94.31 365 SER A O 1
ATOM 2740 N N . GLN A 1 366 ? 10.997 -3.668 -7.609 1.00 95.25 366 GLN A N 1
ATOM 2741 C CA . GLN A 1 366 ? 9.566 -3.644 -7.316 1.00 95.25 366 GLN A CA 1
ATOM 2742 C C . GLN A 1 366 ? 8.726 -3.975 -8.552 1.00 95.25 366 GLN A C 1
ATOM 2744 O O . GLN A 1 366 ? 7.773 -4.746 -8.438 1.00 95.25 366 GLN A O 1
ATOM 2749 N N . VAL A 1 367 ? 9.074 -3.407 -9.706 1.00 96.00 367 VAL A N 1
ATOM 2750 C CA . VAL A 1 367 ? 8.318 -3.559 -10.948 1.00 96.00 367 VAL A CA 1
ATOM 2751 C C . VAL A 1 367 ? 8.560 -4.917 -11.596 1.00 96.00 367 VAL A C 1
ATOM 2753 O O . VAL A 1 367 ? 7.606 -5.501 -12.092 1.00 96.00 367 VAL A O 1
ATOM 2756 N N . LEU A 1 368 ? 9.765 -5.492 -11.528 1.00 94.50 368 LEU A N 1
ATOM 2757 C CA . LEU A 1 368 ? 10.021 -6.828 -12.087 1.00 94.50 368 LEU A CA 1
ATOM 2758 C C . LEU A 1 368 ? 9.128 -7.911 -11.462 1.00 94.50 368 LEU A C 1
ATOM 2760 O O . LEU A 1 368 ? 8.655 -8.793 -12.169 1.00 94.50 368 LEU A O 1
ATOM 2764 N N . ARG A 1 369 ? 8.788 -7.804 -10.171 1.00 93.69 369 ARG A N 1
ATOM 2765 C CA . ARG A 1 369 ? 7.817 -8.710 -9.520 1.00 93.69 369 ARG A CA 1
ATOM 2766 C C . ARG A 1 369 ? 6.374 -8.558 -10.024 1.00 93.69 369 ARG A C 1
ATOM 2768 O O . ARG A 1 369 ? 5.527 -9.365 -9.676 1.00 93.69 369 ARG A O 1
ATOM 2775 N N . ARG A 1 370 ? 6.086 -7.510 -10.798 1.00 96.00 370 ARG A N 1
ATOM 2776 C CA . ARG A 1 370 ? 4.751 -7.111 -11.276 1.00 96.00 370 ARG A CA 1
ATOM 2777 C C . ARG A 1 370 ? 4.645 -7.057 -12.803 1.00 96.00 370 ARG A C 1
ATOM 2779 O O . ARG A 1 370 ? 3.551 -6.893 -13.324 1.00 96.00 370 ARG A O 1
ATOM 2786 N N . ALA A 1 371 ? 5.766 -7.110 -13.519 1.00 95.81 371 ALA A N 1
ATOM 2787 C CA . ALA A 1 371 ? 5.821 -6.826 -14.947 1.00 95.81 371 ALA A CA 1
ATOM 2788 C C . ALA A 1 371 ? 5.466 -8.064 -15.787 1.00 95.81 371 ALA A C 1
ATOM 2790 O O . ALA A 1 371 ? 6.164 -9.070 -15.654 1.00 95.81 371 ALA A O 1
ATOM 2791 N N . PRO A 1 372 ? 4.459 -7.994 -16.680 1.00 95.75 372 PRO A N 1
ATOM 2792 C CA . PRO A 1 372 ? 4.291 -8.989 -17.737 1.00 95.75 372 PRO A CA 1
ATOM 2793 C C . PRO A 1 372 ? 5.475 -8.943 -18.720 1.00 95.75 372 PRO A C 1
ATOM 2795 O O . PRO A 1 372 ? 6.175 -7.922 -18.771 1.00 95.75 372 PRO A O 1
ATOM 2798 N N . PRO A 1 373 ? 5.677 -9.981 -19.556 1.00 93.88 373 PRO A N 1
ATOM 2799 C CA . PRO A 1 373 ? 6.818 -10.073 -20.474 1.00 93.88 373 PRO A CA 1
ATOM 2800 C C . PRO A 1 373 ? 7.038 -8.809 -21.320 1.00 93.88 373 PRO A C 1
ATOM 2802 O O . PRO A 1 373 ? 8.145 -8.274 -21.355 1.00 93.88 373 PRO A O 1
ATOM 2805 N N . ALA A 1 374 ? 5.972 -8.247 -21.901 1.00 94.50 374 ALA A N 1
ATOM 2806 C CA . ALA A 1 374 ? 6.039 -7.043 -22.737 1.00 94.50 374 ALA A CA 1
ATOM 2807 C C . ALA A 1 374 ? 6.496 -5.771 -21.988 1.00 94.50 374 ALA A C 1
ATOM 2809 O O . ALA A 1 374 ? 7.030 -4.843 -22.595 1.00 94.50 374 ALA A O 1
ATOM 2810 N N . ALA A 1 375 ? 6.321 -5.708 -20.664 1.00 96.56 375 ALA A N 1
ATOM 2811 C CA . ALA A 1 375 ? 6.749 -4.571 -19.848 1.00 96.56 375 ALA A CA 1
ATOM 2812 C C . ALA A 1 375 ? 8.233 -4.649 -19.442 1.00 96.56 375 ALA A C 1
ATOM 2814 O O . ALA A 1 375 ? 8.835 -3.623 -19.118 1.00 96.56 375 ALA A O 1
ATOM 2815 N N . VAL A 1 376 ? 8.849 -5.837 -19.479 1.00 96.38 376 VAL A N 1
ATOM 2816 C CA . VAL A 1 376 ? 10.245 -6.035 -19.051 1.00 96.38 376 VAL A CA 1
ATOM 2817 C C . VAL A 1 376 ? 11.231 -5.190 -19.867 1.00 96.38 376 VAL A C 1
ATOM 2819 O O . VAL A 1 376 ? 12.034 -4.484 -19.249 1.00 96.38 376 VAL A O 1
ATOM 2822 N N . PRO A 1 377 ? 11.164 -5.142 -21.215 1.00 95.50 377 PRO A N 1
ATOM 2823 C CA . PRO A 1 377 ? 12.063 -4.297 -21.996 1.00 95.50 377 PRO A CA 1
ATOM 2824 C C . PRO A 1 377 ? 11.877 -2.805 -21.720 1.00 95.50 377 PRO A C 1
ATOM 2826 O O . PRO A 1 377 ? 12.810 -2.034 -21.929 1.00 95.50 377 PRO A O 1
ATOM 2829 N N . VAL A 1 378 ? 10.707 -2.367 -21.253 1.00 96.81 378 VAL A N 1
ATOM 2830 C CA . VAL A 1 378 ? 10.491 -0.964 -20.877 1.00 96.81 378 VAL A CA 1
ATOM 2831 C C . VAL A 1 378 ? 11.246 -0.633 -19.590 1.00 96.81 378 VAL A C 1
ATOM 2833 O O . VAL A 1 378 ? 11.933 0.380 -19.526 1.00 96.81 378 VAL A O 1
ATOM 2836 N N . VAL A 1 379 ? 11.161 -1.516 -18.595 1.00 96.44 379 VAL A N 1
ATOM 2837 C CA . VAL A 1 379 ? 11.734 -1.339 -17.249 1.00 96.44 379 VAL A CA 1
ATOM 2838 C C . VAL A 1 379 ? 13.248 -1.545 -17.241 1.00 96.44 379 VAL A C 1
ATOM 2840 O O . VAL A 1 379 ? 13.986 -0.815 -16.580 1.00 96.44 379 VAL A O 1
ATOM 2843 N N . ILE A 1 380 ? 13.739 -2.511 -18.020 1.00 96.56 380 ILE A N 1
ATOM 2844 C CA . ILE A 1 380 ? 15.167 -2.709 -18.293 1.00 96.56 380 ILE A CA 1
ATOM 2845 C C . ILE A 1 380 ? 15.580 -1.739 -19.402 1.00 96.56 380 ILE A C 1
ATOM 2847 O O . ILE A 1 380 ? 15.936 -2.106 -20.522 1.00 96.56 380 ILE A O 1
ATOM 2851 N N . SER A 1 381 ? 15.443 -0.453 -19.112 1.00 95.94 381 SER A N 1
ATOM 2852 C CA . SER A 1 381 ? 15.725 0.651 -20.020 1.00 95.94 381 SER A CA 1
ATOM 2853 C C . SER A 1 381 ? 17.228 0.919 -20.163 1.00 95.94 381 SER A C 1
ATOM 2855 O O . SER A 1 381 ? 18.064 0.420 -19.406 1.00 95.94 381 SER A O 1
ATOM 2857 N N . GLY A 1 382 ? 17.595 1.751 -21.143 1.00 93.44 382 GLY A N 1
ATOM 2858 C CA . GLY A 1 382 ? 18.988 2.155 -21.347 1.00 93.44 382 GLY A CA 1
ATOM 2859 C C . GLY A 1 382 ? 19.578 2.919 -20.153 1.00 93.44 382 GLY A C 1
ATOM 2860 O O . GLY A 1 382 ? 20.747 2.710 -19.823 1.00 93.44 382 GLY A O 1
ATOM 2861 N N . GLY A 1 383 ? 18.779 3.757 -19.477 1.00 93.94 383 GLY A N 1
ATOM 2862 C CA . GLY A 1 383 ? 19.199 4.481 -18.272 1.00 93.94 383 GLY A CA 1
ATOM 2863 C C . GLY A 1 383 ? 19.536 3.532 -17.122 1.00 93.94 383 GLY A C 1
ATOM 2864 O O . GLY A 1 383 ? 20.622 3.610 -16.544 1.00 93.94 383 GLY A O 1
ATOM 2865 N N . ILE A 1 384 ? 18.667 2.551 -16.866 1.00 96.69 384 ILE A N 1
ATOM 2866 C CA . ILE A 1 384 ? 18.896 1.510 -15.856 1.00 96.69 384 ILE A CA 1
ATOM 2867 C C . ILE A 1 384 ? 20.115 0.647 -16.186 1.00 96.69 384 ILE A C 1
ATOM 2869 O O . ILE A 1 384 ? 20.945 0.401 -15.312 1.00 96.69 384 ILE A O 1
ATOM 2873 N N . ILE A 1 385 ? 20.281 0.223 -17.440 1.00 95.88 385 ILE A N 1
ATOM 2874 C CA . ILE A 1 385 ? 21.448 -0.568 -17.855 1.00 95.88 385 ILE A CA 1
ATOM 2875 C C . ILE A 1 385 ? 22.748 0.212 -17.649 1.00 95.88 385 ILE A C 1
ATOM 2877 O O . ILE A 1 385 ? 23.716 -0.327 -17.111 1.00 95.88 385 ILE A O 1
ATOM 2881 N N . ARG A 1 386 ? 22.776 1.496 -18.020 1.00 94.25 386 ARG A N 1
ATOM 2882 C CA . ARG A 1 386 ? 23.927 2.374 -17.777 1.00 94.25 386 ARG A CA 1
ATOM 2883 C C . ARG A 1 386 ? 24.235 2.470 -16.283 1.00 94.25 386 ARG A C 1
ATOM 2885 O O . ARG A 1 386 ? 25.395 2.355 -15.890 1.00 94.25 386 ARG A O 1
ATOM 2892 N N . LEU A 1 387 ? 23.204 2.639 -15.455 1.00 94.44 387 LEU A N 1
ATOM 2893 C CA . LEU A 1 387 ? 23.335 2.709 -14.003 1.00 94.44 387 LEU A CA 1
ATOM 2894 C C . LEU A 1 387 ? 23.910 1.406 -13.422 1.00 94.44 387 LEU A C 1
ATOM 2896 O O . LEU A 1 387 ? 24.863 1.448 -12.642 1.00 94.44 387 LEU A O 1
ATOM 2900 N N . LEU A 1 388 ? 23.398 0.252 -13.855 1.00 95.38 388 LEU A N 1
ATOM 2901 C CA . LEU A 1 388 ? 23.900 -1.068 -13.468 1.00 95.38 388 LEU A CA 1
ATOM 2902 C C . LEU A 1 388 ? 25.367 -1.252 -13.858 1.00 95.38 388 LEU A C 1
ATOM 2904 O O . LEU A 1 388 ? 26.185 -1.597 -13.012 1.00 95.38 388 LEU A O 1
ATOM 2908 N N . LEU A 1 389 ? 25.730 -0.963 -15.107 1.00 93.00 389 LEU A N 1
ATOM 2909 C CA . LEU A 1 389 ? 27.104 -1.111 -15.593 1.00 93.00 389 LEU A CA 1
ATOM 2910 C C . LEU A 1 389 ? 28.089 -0.178 -14.873 1.00 93.00 389 LEU A C 1
ATOM 2912 O O . LEU A 1 389 ? 29.241 -0.548 -14.649 1.00 93.00 389 LEU A O 1
ATOM 2916 N N . ASN A 1 390 ? 27.643 1.015 -14.477 1.00 91.81 390 ASN A N 1
ATOM 2917 C CA . ASN A 1 390 ? 28.477 1.979 -13.764 1.00 91.81 390 ASN A CA 1
ATOM 2918 C C . ASN A 1 390 ? 28.757 1.580 -12.310 1.00 91.81 390 ASN A C 1
ATOM 2920 O O . ASN A 1 390 ? 29.835 1.895 -11.800 1.00 91.81 390 ASN A O 1
ATOM 2924 N N . HIS A 1 391 ? 27.806 0.914 -11.647 1.00 93.12 391 HIS A N 1
ATOM 2925 C CA . HIS A 1 391 ? 27.880 0.641 -10.210 1.00 93.12 391 HIS A CA 1
ATOM 2926 C C . HIS A 1 391 ? 28.120 -0.834 -9.856 1.00 93.12 391 HIS A C 1
ATOM 2928 O O . HIS A 1 391 ? 28.776 -1.106 -8.856 1.00 93.12 391 HIS A O 1
ATOM 2934 N N . ALA A 1 392 ? 27.657 -1.796 -10.656 1.00 91.62 392 ALA A N 1
ATOM 2935 C CA . ALA A 1 392 ? 27.771 -3.217 -10.323 1.00 91.62 392 ALA A CA 1
ATOM 2936 C C . ALA A 1 392 ? 29.209 -3.749 -10.430 1.00 91.62 392 ALA A C 1
ATOM 2938 O O . ALA A 1 392 ? 29.628 -4.500 -9.561 1.00 91.62 392 ALA A O 1
ATOM 2939 N N . GLY A 1 393 ? 29.978 -3.343 -11.447 1.00 82.38 393 GLY A N 1
ATOM 2940 C CA . GLY A 1 393 ? 31.333 -3.869 -11.691 1.00 82.38 393 GLY A CA 1
ATOM 2941 C C . GLY A 1 393 ? 32.467 -3.165 -10.936 1.00 82.38 393 GLY A C 1
ATOM 2942 O O . GLY A 1 393 ? 33.609 -3.607 -10.994 1.00 82.38 393 GLY A O 1
ATOM 2943 N N . LYS A 1 394 ? 32.185 -2.048 -10.254 1.00 86.56 394 LYS A N 1
ATOM 2944 C CA . LYS A 1 394 ? 33.192 -1.240 -9.549 1.00 86.56 394 LYS A CA 1
ATOM 2945 C C . LYS A 1 394 ? 32.922 -1.282 -8.048 1.00 86.56 394 LYS A C 1
ATOM 2947 O O . LYS A 1 394 ? 32.031 -0.581 -7.582 1.00 86.56 394 LYS A O 1
ATOM 2952 N N . GLU A 1 395 ? 33.702 -2.055 -7.297 1.00 76.94 395 GLU A N 1
ATOM 2953 C CA . GLU A 1 395 ? 33.513 -2.238 -5.843 1.00 76.94 395 GLU A CA 1
ATOM 2954 C C . GLU A 1 395 ? 33.550 -0.917 -5.051 1.00 76.94 395 GLU A C 1
ATOM 2956 O O . GLU A 1 395 ? 32.828 -0.759 -4.072 1.00 76.94 395 GLU A O 1
ATOM 2961 N N . GLY A 1 396 ? 34.313 0.080 -5.518 1.00 78.88 396 GLY A N 1
ATOM 2962 C CA . GLY A 1 396 ? 34.360 1.423 -4.921 1.00 78.88 396 GLY A CA 1
ATOM 2963 C C . GLY A 1 396 ? 33.181 2.342 -5.275 1.00 78.88 396 GLY A C 1
ATOM 2964 O O . GLY A 1 396 ? 33.163 3.502 -4.864 1.00 78.88 396 GLY A O 1
ATOM 2965 N N . ALA A 1 397 ? 32.212 1.883 -6.071 1.00 83.94 397 ALA A N 1
ATOM 2966 C CA . ALA A 1 397 ? 31.076 2.702 -6.468 1.00 83.94 397 ALA A CA 1
ATOM 2967 C C . ALA A 1 397 ? 30.020 2.784 -5.355 1.00 83.94 397 ALA A C 1
ATOM 2969 O O . ALA A 1 397 ? 29.652 1.798 -4.723 1.00 83.94 397 ALA A O 1
ATOM 2970 N N . THR A 1 398 ? 29.434 3.966 -5.183 1.00 85.00 398 THR A N 1
ATOM 2971 C CA . THR A 1 398 ? 28.528 4.293 -4.064 1.00 85.00 398 THR A CA 1
ATOM 2972 C C . THR A 1 398 ? 27.237 3.468 -3.990 1.00 85.00 398 THR A C 1
ATOM 2974 O O . THR A 1 398 ? 26.610 3.405 -2.935 1.00 85.00 398 THR A O 1
ATOM 2977 N N . LEU A 1 399 ? 26.815 2.844 -5.092 1.00 91.50 399 LEU A N 1
ATOM 2978 C CA . LEU A 1 399 ? 25.631 1.978 -5.174 1.00 91.50 399 LEU A CA 1
ATOM 2979 C C . LEU A 1 399 ? 25.982 0.523 -5.505 1.00 91.50 399 LEU A C 1
ATOM 2981 O O . LEU A 1 399 ? 25.094 -0.242 -5.877 1.00 91.50 399 LEU A O 1
ATOM 2985 N N . HIS A 1 400 ? 27.251 0.127 -5.366 1.00 93.69 400 HIS A N 1
ATOM 2986 C CA . HIS A 1 400 ? 27.720 -1.210 -5.725 1.00 93.69 400 HIS A CA 1
ATOM 2987 C C . HIS A 1 400 ? 26.888 -2.318 -5.067 1.00 93.69 400 HIS A C 1
ATOM 2989 O O . HIS A 1 400 ? 26.278 -3.126 -5.764 1.00 93.69 400 HIS A O 1
ATOM 2995 N N . ALA A 1 401 ? 26.761 -2.296 -3.736 1.00 92.06 401 ALA A N 1
ATOM 2996 C CA . ALA A 1 401 ? 25.997 -3.299 -2.994 1.00 92.06 401 ALA A CA 1
ATOM 2997 C C . ALA A 1 401 ? 24.523 -3.382 -3.435 1.00 92.06 401 ALA A C 1
ATOM 2999 O O . ALA A 1 401 ? 23.962 -4.471 -3.532 1.00 92.06 401 ALA A O 1
ATOM 3000 N N . MET A 1 402 ? 23.900 -2.243 -3.753 1.00 93.19 402 MET A N 1
ATOM 3001 C CA . MET A 1 402 ? 22.505 -2.196 -4.197 1.00 93.19 402 MET A CA 1
ATOM 3002 C C . MET A 1 402 ? 22.334 -2.744 -5.616 1.00 93.19 402 MET A C 1
ATOM 3004 O O . MET A 1 402 ? 21.425 -3.534 -5.852 1.00 93.19 402 MET A O 1
ATOM 3008 N N . ALA A 1 403 ? 23.221 -2.375 -6.544 1.00 94.81 403 ALA A N 1
ATOM 3009 C CA . ALA A 1 403 ? 23.206 -2.896 -7.908 1.00 94.81 403 ALA A CA 1
ATOM 3010 C C . ALA A 1 403 ? 23.455 -4.414 -7.932 1.00 94.81 403 ALA A C 1
ATOM 3012 O O . ALA A 1 403 ? 22.758 -5.145 -8.631 1.00 94.81 403 ALA A O 1
ATOM 3013 N N . ARG A 1 404 ? 24.394 -4.900 -7.109 1.00 94.38 404 ARG A N 1
ATOM 3014 C CA . ARG A 1 404 ? 24.668 -6.333 -6.920 1.00 94.38 404 ARG A CA 1
ATOM 3015 C C . ARG A 1 404 ? 23.470 -7.074 -6.333 1.00 94.38 404 ARG A C 1
ATOM 3017 O O . ARG A 1 404 ? 23.114 -8.134 -6.832 1.00 94.38 404 ARG A O 1
ATOM 3024 N N . SER A 1 405 ? 22.837 -6.503 -5.308 1.00 92.88 405 SER A N 1
ATOM 3025 C CA . SER A 1 405 ? 21.648 -7.079 -4.673 1.00 92.88 405 SER A CA 1
ATOM 3026 C C . SER A 1 405 ? 20.466 -7.173 -5.643 1.00 92.88 405 SER A C 1
ATOM 3028 O O . SER A 1 405 ? 19.830 -8.220 -5.725 1.00 92.88 405 SER A O 1
ATOM 3030 N N . LEU A 1 406 ? 20.225 -6.130 -6.448 1.00 94.44 406 LEU A N 1
ATOM 3031 C CA . LEU A 1 406 ? 19.227 -6.170 -7.520 1.00 94.44 406 LEU A CA 1
ATOM 3032 C C . LEU A 1 406 ? 19.526 -7.317 -8.498 1.00 94.44 406 LEU A C 1
ATOM 3034 O O . LEU A 1 406 ? 18.664 -8.162 -8.710 1.00 94.44 406 LEU A O 1
ATOM 3038 N N . LEU A 1 407 ? 20.746 -7.385 -9.039 1.00 94.69 407 LEU A N 1
ATOM 3039 C CA . LEU A 1 407 ? 21.141 -8.401 -10.023 1.00 94.69 407 LEU A CA 1
ATOM 3040 C C . LEU A 1 407 ? 21.118 -9.839 -9.482 1.00 94.69 407 LEU A C 1
ATOM 3042 O O . LEU A 1 407 ? 20.839 -10.759 -10.243 1.00 94.69 407 LEU A O 1
ATOM 3046 N N . ALA A 1 408 ? 21.373 -10.041 -8.190 1.00 91.69 408 ALA A N 1
ATOM 3047 C CA . ALA A 1 408 ? 21.202 -11.341 -7.542 1.00 91.69 408 ALA A CA 1
ATOM 3048 C C . ALA A 1 408 ? 19.717 -11.682 -7.309 1.00 91.69 408 ALA A C 1
ATOM 3050 O O . ALA A 1 408 ? 19.322 -12.842 -7.341 1.00 91.69 408 ALA A O 1
ATOM 3051 N N . GLY A 1 409 ? 18.877 -10.669 -7.072 1.00 89.62 409 GLY A N 1
ATOM 3052 C CA . GLY A 1 409 ? 17.455 -10.844 -6.780 1.00 89.62 409 GLY A CA 1
ATOM 3053 C C . GLY A 1 409 ? 16.554 -11.020 -8.005 1.00 89.62 409 GLY A C 1
ATOM 3054 O O . GLY A 1 409 ? 15.436 -11.509 -7.849 1.00 89.62 409 GLY A O 1
ATOM 3055 N N . VAL A 1 410 ? 16.991 -10.635 -9.213 1.00 89.75 410 VAL A N 1
ATOM 3056 C CA . VAL A 1 410 ? 16.111 -10.669 -10.399 1.00 89.75 410 VAL A CA 1
ATOM 3057 C C . VAL A 1 410 ? 15.727 -12.083 -10.839 1.00 89.75 410 VAL A C 1
ATOM 3059 O O . VAL A 1 410 ? 14.599 -12.273 -11.289 1.00 89.75 410 VAL A O 1
ATOM 3062 N N . SER A 1 411 ? 16.606 -13.076 -10.665 1.00 83.38 411 SER A N 1
ATOM 3063 C CA . SER A 1 411 ? 16.286 -14.473 -10.995 1.00 83.38 411 SER A CA 1
ATOM 3064 C C . SER A 1 411 ? 15.137 -14.978 -10.115 1.00 83.38 411 SER A C 1
ATOM 3066 O O . SER A 1 411 ? 14.081 -15.347 -10.620 1.00 83.38 411 SER A O 1
ATOM 3068 N N . ALA A 1 412 ? 15.263 -14.820 -8.791 1.00 85.25 412 ALA A N 1
ATOM 3069 C CA . ALA A 1 412 ? 14.217 -15.173 -7.828 1.00 85.25 412 ALA A CA 1
ATOM 3070 C C . ALA A 1 412 ? 12.903 -14.393 -8.029 1.00 85.25 412 ALA A C 1
ATOM 3072 O O . ALA A 1 412 ? 11.831 -14.898 -7.717 1.00 85.25 412 ALA A O 1
ATOM 3073 N N . ALA A 1 413 ? 12.971 -13.160 -8.539 1.00 84.06 413 ALA A N 1
ATOM 3074 C CA . ALA A 1 413 ? 11.793 -12.334 -8.799 1.00 84.06 413 ALA A CA 1
ATOM 3075 C C . ALA A 1 413 ? 11.007 -12.742 -10.056 1.00 84.06 413 ALA A C 1
ATOM 3077 O O . ALA A 1 413 ? 9.941 -12.175 -10.289 1.00 84.06 413 ALA A O 1
ATOM 3078 N N . THR A 1 414 ? 11.538 -13.647 -10.881 1.00 85.81 414 THR A N 1
ATOM 3079 C CA . THR A 1 414 ? 10.980 -14.009 -12.196 1.00 85.81 414 THR A CA 1
ATOM 3080 C C . THR A 1 414 ? 10.761 -15.512 -12.369 1.00 85.81 414 THR A C 1
ATOM 3082 O O . THR A 1 414 ? 10.323 -15.940 -13.430 1.00 85.81 414 THR A O 1
ATOM 3085 N N . THR A 1 415 ? 11.008 -16.323 -11.332 1.00 84.56 415 THR A N 1
ATOM 3086 C CA . THR A 1 415 ? 10.820 -17.789 -11.355 1.00 84.56 415 THR A CA 1
ATOM 3087 C C . THR A 1 415 ? 9.384 -18.234 -11.614 1.00 84.56 415 THR A C 1
ATOM 3089 O O . THR A 1 415 ? 9.149 -19.383 -11.968 1.00 84.56 415 THR A O 1
ATOM 3092 N N . ASP A 1 416 ? 8.426 -17.333 -11.446 1.00 86.69 416 ASP A N 1
ATOM 3093 C CA . ASP A 1 416 ? 7.010 -17.532 -11.716 1.00 86.69 416 ASP A CA 1
ATOM 3094 C C . ASP A 1 416 ? 6.643 -17.434 -13.210 1.00 86.69 416 ASP A C 1
ATOM 3096 O O . ASP A 1 416 ? 5.525 -17.793 -13.568 1.00 86.69 416 ASP A O 1
ATOM 3100 N N . SER A 1 417 ? 7.539 -16.969 -14.097 1.00 88.62 417 SER A N 1
ATOM 3101 C CA . SER A 1 417 ? 7.259 -16.878 -15.540 1.00 88.62 417 SER A CA 1
ATOM 3102 C C . SER A 1 417 ? 8.511 -17.003 -16.416 1.00 88.62 417 SER A C 1
ATOM 3104 O O . SER A 1 417 ? 9.376 -16.123 -16.426 1.00 88.62 417 SER A O 1
ATOM 3106 N N . ALA A 1 418 ? 8.554 -18.060 -17.234 1.00 88.69 418 ALA A N 1
ATOM 3107 C CA . ALA A 1 418 ? 9.623 -18.287 -18.207 1.00 88.69 418 ALA A CA 1
ATOM 3108 C C . ALA A 1 418 ? 9.702 -17.163 -19.257 1.00 88.69 418 ALA A C 1
ATOM 3110 O O . ALA A 1 418 ? 10.790 -16.677 -19.556 1.00 88.69 418 ALA A O 1
ATOM 3111 N N . ASP A 1 419 ? 8.567 -16.667 -19.759 1.00 88.94 419 ASP A N 1
ATOM 3112 C CA . ASP A 1 419 ? 8.559 -15.577 -20.746 1.00 88.94 419 ASP A CA 1
ATOM 3113 C C . ASP A 1 419 ? 9.138 -14.270 -20.171 1.00 88.94 419 ASP A C 1
ATOM 3115 O O . ASP A 1 419 ? 9.848 -13.539 -20.865 1.00 88.94 419 ASP A O 1
ATOM 3119 N N . VAL A 1 420 ? 8.909 -13.988 -18.881 1.00 92.38 420 VAL A N 1
ATOM 3120 C CA . VAL A 1 420 ? 9.540 -12.849 -18.191 1.00 92.38 420 VAL A CA 1
ATOM 3121 C C . VAL A 1 420 ? 11.050 -13.053 -18.065 1.00 92.38 420 VAL A C 1
ATOM 3123 O O . VAL A 1 420 ? 11.805 -12.104 -18.291 1.00 92.38 420 VAL A O 1
ATOM 3126 N N . GLN A 1 421 ? 11.512 -14.267 -17.748 1.00 90.94 421 GLN A N 1
ATOM 3127 C CA . GLN A 1 421 ? 12.944 -14.591 -17.701 1.00 90.94 421 GLN A CA 1
ATOM 3128 C C . GLN A 1 421 ? 13.611 -14.420 -19.069 1.00 90.94 421 GLN A C 1
ATOM 3130 O O . GLN A 1 421 ? 14.661 -13.776 -19.157 1.00 90.94 421 GLN A O 1
ATOM 3135 N N . VAL A 1 422 ? 12.978 -14.918 -20.138 1.00 88.75 422 VAL A N 1
ATOM 3136 C CA . VAL A 1 422 ? 13.446 -14.738 -21.520 1.00 88.75 422 VAL A CA 1
ATOM 3137 C C . VAL A 1 422 ? 13.535 -13.254 -21.853 1.00 88.75 422 VAL A C 1
ATOM 3139 O O . VAL A 1 422 ? 14.593 -12.796 -22.285 1.00 88.75 422 VAL A O 1
ATOM 3142 N N . ALA A 1 423 ? 12.469 -12.483 -21.608 1.00 91.12 423 ALA A N 1
ATOM 3143 C CA . ALA A 1 423 ? 12.430 -11.049 -21.890 1.00 91.12 423 ALA A CA 1
ATOM 3144 C C . ALA A 1 423 ? 13.486 -10.266 -21.091 1.00 91.12 423 ALA A C 1
ATOM 3146 O O . ALA A 1 423 ? 14.088 -9.316 -21.606 1.00 91.12 423 ALA A O 1
ATOM 3147 N N . LEU A 1 424 ? 13.753 -10.671 -19.846 1.00 93.69 424 LEU A N 1
ATOM 3148 C CA . LEU A 1 424 ? 14.778 -10.074 -18.996 1.00 93.69 424 LEU A CA 1
ATOM 3149 C C . LEU A 1 424 ? 16.185 -10.373 -19.523 1.00 93.69 424 LEU A C 1
ATOM 3151 O O . LEU A 1 424 ? 16.957 -9.437 -19.736 1.00 93.69 424 LEU A O 1
ATOM 3155 N N . ALA A 1 425 ? 16.511 -11.642 -19.783 1.00 91.62 425 ALA A N 1
ATOM 3156 C CA . ALA A 1 425 ? 17.807 -12.047 -20.330 1.00 91.62 425 ALA A CA 1
ATOM 3157 C C . ALA A 1 425 ? 18.077 -11.368 -21.683 1.00 91.62 425 ALA A C 1
ATOM 3159 O O . ALA A 1 425 ? 19.140 -10.780 -21.899 1.00 91.62 425 ALA A O 1
ATOM 3160 N N . ALA A 1 426 ? 17.070 -11.370 -22.556 1.00 88.44 426 ALA A N 1
ATOM 3161 C CA . ALA A 1 426 ? 17.060 -10.676 -23.836 1.00 88.44 426 ALA A CA 1
ATOM 3162 C C . ALA A 1 426 ? 17.361 -9.173 -23.683 1.00 88.44 426 ALA A C 1
ATOM 3164 O O . ALA A 1 426 ? 18.273 -8.648 -24.326 1.00 88.44 426 ALA A O 1
ATOM 3165 N N . SER A 1 427 ? 16.661 -8.486 -22.774 1.00 93.19 427 SER A N 1
ATOM 3166 C CA . SER A 1 427 ? 16.842 -7.049 -22.530 1.00 93.19 427 SER A CA 1
ATOM 3167 C C . SER A 1 427 ? 18.228 -6.712 -21.970 1.00 93.19 427 SER A C 1
ATOM 3169 O O . SER A 1 427 ? 18.840 -5.726 -22.393 1.00 93.19 427 SER A O 1
ATOM 3171 N N . LEU A 1 428 ? 18.746 -7.529 -21.044 1.00 93.44 428 LEU A N 1
ATOM 3172 C CA . LEU A 1 428 ? 20.088 -7.365 -20.476 1.00 93.44 428 LEU A CA 1
ATOM 3173 C C . LEU A 1 428 ? 21.173 -7.517 -21.550 1.00 93.44 428 LEU A C 1
ATOM 3175 O O . LEU A 1 428 ? 22.092 -6.700 -21.603 1.00 93.44 428 LEU A O 1
ATOM 3179 N N . LEU A 1 429 ? 21.054 -8.510 -22.435 1.00 89.88 429 LEU A N 1
ATOM 3180 C CA . LEU A 1 429 ? 22.019 -8.738 -23.514 1.00 89.88 429 LEU A CA 1
ATOM 3181 C C . LEU A 1 429 ? 21.940 -7.672 -24.608 1.00 89.88 429 LEU A C 1
ATOM 3183 O O . LEU A 1 429 ? 22.975 -7.143 -25.016 1.00 89.88 429 LEU A O 1
ATOM 3187 N N . GLN A 1 430 ? 20.733 -7.318 -25.056 1.00 86.38 430 GLN A N 1
ATOM 3188 C CA . GLN A 1 430 ? 20.535 -6.348 -26.135 1.00 86.38 430 GLN A CA 1
ATOM 3189 C C . GLN A 1 430 ? 21.065 -4.961 -25.755 1.00 86.38 430 GLN A C 1
ATOM 3191 O O . GLN A 1 430 ? 21.716 -4.302 -26.561 1.00 86.38 430 GLN A O 1
ATOM 3196 N N . LYS A 1 431 ? 20.802 -4.511 -24.523 1.00 90.75 431 LYS A N 1
ATOM 3197 C CA . LYS A 1 431 ? 21.147 -3.150 -24.079 1.00 90.75 431 LYS A CA 1
ATOM 3198 C C . LYS A 1 431 ? 22.463 -3.087 -23.310 1.00 90.75 431 LYS A C 1
ATOM 3200 O O . LYS A 1 431 ? 23.168 -2.083 -23.371 1.00 90.75 431 LYS A O 1
ATOM 3205 N N . GLY A 1 432 ? 22.792 -4.136 -22.557 1.00 88.00 432 GLY A N 1
ATOM 3206 C CA . GLY A 1 432 ? 24.010 -4.232 -21.748 1.00 88.00 432 GLY A CA 1
ATOM 3207 C C . GLY A 1 432 ? 25.215 -4.817 -22.489 1.00 88.00 432 GLY A C 1
ATOM 3208 O O . GLY A 1 432 ? 26.362 -4.627 -22.059 1.00 88.00 432 GLY A O 1
ATOM 3209 N N . GLY A 1 433 ? 24.964 -5.470 -23.624 1.00 87.69 433 GLY A N 1
ATOM 3210 C CA . GLY A 1 433 ? 25.947 -6.136 -24.467 1.00 87.69 433 GLY A CA 1
ATOM 3211 C C . GLY A 1 433 ? 26.200 -7.598 -24.069 1.00 87.69 433 GLY A C 1
ATOM 3212 O O . GLY A 1 433 ? 25.903 -8.010 -22.947 1.00 87.69 433 GLY A O 1
ATOM 3213 N N . PRO A 1 434 ? 26.841 -8.388 -24.950 1.00 83.81 434 PRO A N 1
ATOM 3214 C CA . PRO A 1 434 ? 27.034 -9.832 -24.762 1.00 83.81 434 PRO A CA 1
ATOM 3215 C C . PRO A 1 434 ? 27.943 -10.194 -23.580 1.00 83.81 434 PRO A C 1
ATOM 3217 O O . PRO A 1 434 ? 27.927 -11.318 -23.097 1.00 83.81 434 PRO A O 1
ATOM 3220 N N . ARG A 1 435 ? 28.750 -9.241 -23.096 1.00 87.50 435 ARG A N 1
ATOM 3221 C CA . ARG A 1 435 ? 29.629 -9.409 -21.928 1.00 87.50 435 ARG A CA 1
ATOM 3222 C C . ARG A 1 435 ? 29.046 -8.769 -20.666 1.00 87.50 435 ARG A C 1
ATOM 3224 O O . ARG A 1 435 ? 29.820 -8.334 -19.818 1.00 87.50 435 ARG A O 1
ATOM 3231 N N . PHE A 1 436 ? 27.718 -8.645 -20.564 1.00 92.12 436 PHE A N 1
ATOM 3232 C CA . PHE A 1 436 ? 27.056 -7.998 -19.427 1.00 92.12 436 PHE A CA 1
ATOM 3233 C C . PHE A 1 436 ? 27.559 -8.556 -18.092 1.00 92.12 436 PHE A C 1
ATOM 3235 O O . PHE A 1 436 ? 28.142 -7.803 -17.318 1.00 92.12 436 PHE A O 1
ATOM 3242 N N . ASP A 1 437 ? 27.464 -9.874 -17.904 1.00 93.38 437 ASP A N 1
ATOM 3243 C CA . ASP A 1 437 ? 27.889 -10.568 -16.682 1.00 93.38 437 ASP A CA 1
ATOM 3244 C C . ASP A 1 437 ? 29.363 -10.327 -16.334 1.00 93.38 437 ASP A C 1
ATOM 3246 O O . ASP A 1 437 ? 29.699 -10.019 -15.192 1.00 93.38 437 ASP A O 1
ATOM 3250 N N . ALA A 1 438 ? 30.253 -10.354 -17.328 1.00 92.44 438 ALA A N 1
ATOM 3251 C CA . ALA A 1 438 ? 31.666 -10.049 -17.111 1.00 92.44 438 ALA A CA 1
ATOM 3252 C C . ALA A 1 438 ? 31.895 -8.583 -16.693 1.00 92.44 438 ALA A C 1
ATOM 3254 O O . ALA A 1 438 ? 32.777 -8.301 -15.887 1.00 92.44 438 ALA A O 1
ATOM 3255 N N . ARG A 1 439 ? 31.107 -7.636 -17.220 1.00 92.25 439 ARG A N 1
ATOM 3256 C CA . ARG A 1 439 ? 31.219 -6.199 -16.902 1.00 92.25 439 ARG A CA 1
ATOM 3257 C C . ARG A 1 439 ? 30.632 -5.843 -15.539 1.00 92.25 439 ARG A C 1
ATOM 3259 O O . ARG A 1 439 ? 31.078 -4.877 -14.927 1.00 92.25 439 ARG A O 1
ATOM 3266 N N . THR A 1 440 ? 29.630 -6.581 -15.080 1.00 92.31 440 THR A N 1
ATOM 3267 C CA . THR A 1 440 ? 28.988 -6.413 -13.766 1.00 92.31 440 THR A CA 1
ATOM 3268 C C . THR A 1 440 ? 29.583 -7.333 -12.695 1.00 92.31 440 THR A C 1
ATOM 3270 O O . THR A 1 440 ? 29.242 -7.206 -11.516 1.00 92.31 440 THR A O 1
ATOM 3273 N N . GLY A 1 441 ? 30.452 -8.268 -13.093 1.00 90.62 441 GLY A N 1
ATOM 3274 C CA . GLY A 1 441 ? 30.998 -9.324 -12.242 1.00 90.62 441 GLY A CA 1
ATOM 3275 C C . GLY A 1 441 ? 29.939 -10.316 -11.748 1.00 90.62 441 GLY A C 1
ATOM 3276 O O . GLY A 1 441 ? 30.110 -10.902 -10.678 1.00 90.62 441 GLY A O 1
ATOM 3277 N N . THR A 1 442 ? 28.790 -10.423 -12.422 1.00 92.88 442 THR A N 1
ATOM 3278 C CA . THR A 1 442 ? 27.646 -11.274 -12.033 1.00 92.88 442 THR A CA 1
ATOM 3279 C C . THR A 1 442 ? 27.569 -12.546 -12.870 1.00 92.88 442 THR A C 1
ATOM 3281 O O . THR A 1 442 ? 28.319 -12.718 -13.824 1.00 92.88 442 THR A O 1
ATOM 3284 N N . ARG A 1 443 ? 26.636 -13.433 -12.511 1.00 92.25 443 ARG A N 1
ATOM 3285 C CA . ARG A 1 443 ? 26.171 -14.556 -13.337 1.00 92.25 443 ARG A CA 1
ATOM 3286 C C . ARG A 1 443 ? 24.676 -14.434 -13.652 1.00 92.25 443 ARG A C 1
ATOM 3288 O O . ARG A 1 443 ? 24.000 -15.432 -13.833 1.00 92.25 443 ARG A O 1
ATOM 3295 N N . THR A 1 444 ? 24.143 -13.217 -13.678 1.00 91.69 444 THR A N 1
ATOM 3296 C CA . THR A 1 444 ? 22.702 -12.967 -13.761 1.00 91.69 444 THR A CA 1
ATOM 3297 C C . THR A 1 444 ? 22.109 -13.469 -15.071 1.00 91.69 444 THR A C 1
ATOM 3299 O O . THR A 1 444 ? 21.059 -14.100 -15.050 1.00 91.69 444 THR A O 1
ATOM 3302 N N . VAL A 1 445 ? 22.756 -13.209 -16.212 1.00 90.31 445 VAL A N 1
ATOM 3303 C CA . VAL A 1 445 ? 22.244 -13.701 -17.501 1.00 90.31 445 VAL A CA 1
ATOM 3304 C C . VAL A 1 445 ? 22.406 -15.214 -17.579 1.00 90.31 445 VAL A C 1
ATOM 3306 O O . VAL A 1 445 ? 21.469 -15.893 -17.983 1.00 90.31 445 VAL A O 1
ATOM 3309 N N . ALA A 1 446 ? 23.554 -15.743 -17.150 1.00 88.19 446 ALA A N 1
ATOM 3310 C CA . ALA A 1 446 ? 23.772 -17.187 -17.098 1.00 88.19 446 ALA A CA 1
ATOM 3311 C C . ALA A 1 446 ? 22.698 -17.902 -16.256 1.00 88.19 446 ALA A C 1
ATOM 3313 O O . ALA A 1 446 ? 22.069 -18.832 -16.744 1.00 88.19 446 ALA A O 1
ATOM 3314 N N . GLU A 1 447 ? 22.424 -17.415 -15.044 1.00 90.00 447 GLU A N 1
ATOM 3315 C CA . GLU A 1 447 ? 21.393 -17.955 -14.154 1.00 90.00 447 GLU A CA 1
ATOM 3316 C C . GLU A 1 447 ? 19.999 -17.879 -14.782 1.00 90.00 447 GLU A C 1
ATOM 3318 O O . GLU A 1 447 ? 19.257 -18.845 -14.700 1.00 90.00 447 GLU A O 1
ATOM 3323 N N . LEU A 1 448 ? 19.635 -16.774 -15.444 1.00 87.94 448 LEU A N 1
ATOM 3324 C CA . LEU A 1 448 ? 18.334 -16.668 -16.120 1.00 87.94 448 LEU A CA 1
ATOM 3325 C C . LEU A 1 448 ? 18.182 -17.681 -17.263 1.00 87.94 448 LEU A C 1
ATOM 3327 O O . LEU A 1 448 ? 17.081 -18.172 -17.486 1.00 87.94 448 LEU A O 1
ATOM 3331 N N . LEU A 1 449 ? 19.267 -17.989 -17.979 1.00 81.75 449 LEU A N 1
ATOM 3332 C CA . LEU A 1 449 ? 19.260 -18.947 -19.087 1.00 81.75 449 LEU A CA 1
ATOM 3333 C C . LEU A 1 449 ? 19.284 -20.410 -18.615 1.00 81.75 449 LEU A C 1
ATOM 3335 O O . LEU A 1 449 ? 18.776 -21.273 -19.325 1.00 81.75 449 LEU A O 1
ATOM 3339 N N . GLU A 1 450 ? 19.840 -20.696 -17.432 1.00 82.31 450 GLU A N 1
ATOM 3340 C CA . GLU A 1 450 ? 19.891 -22.048 -16.849 1.00 82.31 450 GLU A CA 1
ATOM 3341 C C . GLU A 1 450 ? 18.489 -22.628 -16.563 1.00 82.31 450 GLU A C 1
ATOM 3343 O O . GLU A 1 450 ? 18.320 -23.846 -16.594 1.00 82.31 450 GLU A O 1
ATOM 3348 N N . TYR A 1 451 ? 17.481 -21.778 -16.326 1.00 68.44 451 TYR A N 1
ATOM 3349 C CA . TYR A 1 451 ? 16.105 -22.194 -16.008 1.00 68.44 451 TYR A CA 1
ATOM 3350 C C . TYR A 1 451 ? 15.150 -22.204 -17.210 1.00 68.44 451 TYR A C 1
ATOM 3352 O O . TYR A 1 451 ? 13.965 -22.492 -17.040 1.00 68.44 451 TYR A O 1
ATOM 3360 N N . LEU A 1 452 ? 15.637 -21.908 -18.419 1.00 71.50 452 LEU A N 1
ATOM 3361 C CA . LEU A 1 452 ? 14.800 -21.910 -19.617 1.00 71.50 452 LEU A CA 1
ATOM 3362 C C . LEU A 1 452 ? 14.569 -23.330 -20.142 1.00 71.50 452 LEU A C 1
ATOM 3364 O O . LEU A 1 452 ? 15.502 -24.115 -20.313 1.00 71.50 452 LEU A O 1
ATOM 3368 N N . ASP A 1 453 ? 13.315 -23.638 -20.466 1.00 68.94 453 ASP A N 1
ATOM 3369 C CA . ASP A 1 453 ? 12.960 -24.852 -21.197 1.00 68.94 453 ASP A CA 1
ATOM 3370 C C . ASP A 1 453 ? 13.337 -24.751 -22.691 1.00 68.94 453 ASP A C 1
ATOM 3372 O O . ASP A 1 453 ? 13.674 -23.685 -23.214 1.00 68.94 453 ASP A O 1
ATOM 3376 N N . ALA A 1 454 ? 13.290 -25.876 -23.411 1.00 68.44 454 ALA A N 1
ATOM 3377 C CA . ALA A 1 454 ? 13.706 -25.933 -24.816 1.00 68.44 454 ALA A CA 1
ATOM 3378 C C . ALA A 1 454 ? 12.932 -24.959 -25.730 1.00 68.44 454 ALA A C 1
ATOM 3380 O O . ALA A 1 454 ? 13.506 -24.421 -26.679 1.00 68.44 454 ALA A O 1
ATOM 3381 N N . ALA A 1 455 ? 11.654 -24.698 -25.436 1.00 69.12 455 ALA A N 1
ATOM 3382 C CA . ALA A 1 455 ? 10.828 -23.750 -26.182 1.00 69.12 455 ALA A CA 1
ATOM 3383 C C . ALA A 1 455 ? 11.269 -22.299 -25.926 1.00 69.12 455 ALA A C 1
ATOM 3385 O O . ALA A 1 455 ? 11.412 -21.505 -26.857 1.00 69.12 455 ALA A O 1
ATOM 3386 N N . SER A 1 456 ? 11.568 -21.968 -24.673 1.00 68.56 456 SER A N 1
ATOM 3387 C CA . SER A 1 456 ? 12.067 -20.657 -24.261 1.00 68.56 456 SER A CA 1
ATOM 3388 C C . SER A 1 456 ? 13.463 -20.367 -24.811 1.00 68.56 456 SER A C 1
ATOM 3390 O O . SER A 1 456 ? 13.753 -19.235 -25.204 1.00 68.56 456 SER A O 1
ATOM 3392 N N . VAL A 1 457 ? 14.319 -21.389 -24.922 1.00 68.12 457 VAL A N 1
ATOM 3393 C CA . VAL A 1 457 ? 15.627 -21.275 -25.588 1.00 68.12 457 VAL A CA 1
ATOM 3394 C C . VAL A 1 457 ? 15.458 -20.929 -27.069 1.00 68.12 457 VAL A C 1
ATOM 3396 O O . VAL A 1 457 ? 16.170 -20.059 -27.567 1.00 68.12 457 VAL A O 1
ATOM 3399 N N . LEU A 1 458 ? 14.499 -21.539 -27.776 1.00 72.06 458 LEU A N 1
ATOM 3400 C CA . LEU A 1 458 ? 14.219 -21.199 -29.177 1.00 72.06 458 LEU A CA 1
ATOM 3401 C C . LEU A 1 458 ? 13.735 -19.751 -29.329 1.00 72.06 458 LEU A C 1
ATOM 3403 O O . LEU A 1 458 ? 14.270 -19.031 -30.172 1.00 72.06 458 LEU A O 1
ATOM 3407 N N . LYS A 1 459 ? 12.817 -19.286 -28.466 1.00 69.06 459 LYS A N 1
ATOM 3408 C CA . LYS A 1 459 ? 12.402 -17.868 -28.428 1.00 69.06 459 LYS A CA 1
ATOM 3409 C C . LYS A 1 459 ? 13.598 -16.936 -28.197 1.00 69.06 459 LYS A C 1
ATOM 3411 O O . LYS A 1 459 ? 13.728 -15.912 -28.866 1.00 69.06 459 LYS A O 1
ATOM 3416 N N . HIS A 1 460 ? 14.509 -17.302 -27.293 1.00 67.00 460 HIS A N 1
ATOM 3417 C CA . HIS A 1 460 ? 15.731 -16.538 -27.037 1.00 67.00 460 HIS A CA 1
ATOM 3418 C C . HIS A 1 460 ? 16.675 -16.508 -28.252 1.00 67.00 460 HIS A C 1
ATOM 3420 O O . HIS A 1 460 ? 17.247 -15.466 -28.571 1.00 67.00 460 HIS A O 1
ATOM 3426 N N . VAL A 1 461 ? 16.823 -17.626 -28.964 1.00 70.75 461 VAL A N 1
ATOM 3427 C CA . VAL A 1 461 ? 17.638 -17.706 -30.185 1.00 70.75 461 VAL A CA 1
ATOM 3428 C C . VAL A 1 461 ? 17.047 -16.849 -31.305 1.00 70.75 461 VAL A C 1
ATOM 3430 O O . VAL A 1 461 ? 17.793 -16.116 -31.955 1.00 70.75 461 VAL A O 1
ATOM 3433 N N . GLU A 1 462 ? 15.731 -16.888 -31.520 1.00 72.38 462 GLU A N 1
ATOM 3434 C CA . GLU A 1 462 ? 15.066 -16.025 -32.506 1.00 72.38 462 GLU A CA 1
ATOM 3435 C C . GLU A 1 462 ? 15.193 -14.543 -32.141 1.00 72.38 462 GLU A C 1
ATOM 3437 O O . GLU A 1 462 ? 15.526 -13.719 -32.997 1.00 72.38 462 GLU A O 1
ATOM 3442 N N . PHE A 1 463 ? 15.074 -14.207 -30.854 1.00 65.12 463 PHE A N 1
ATOM 3443 C CA . PHE A 1 463 ? 15.369 -12.864 -30.362 1.00 65.12 463 PHE A CA 1
ATOM 3444 C C . PHE A 1 463 ? 16.805 -12.430 -30.706 1.00 65.12 463 PHE A C 1
ATOM 3446 O O . PHE A 1 463 ? 17.013 -11.356 -31.274 1.00 65.12 463 PHE A O 1
ATOM 3453 N N . LEU A 1 464 ? 17.813 -13.263 -30.419 1.00 66.25 464 LEU A N 1
ATOM 3454 C CA . LEU A 1 464 ? 19.212 -12.951 -30.735 1.00 66.25 464 LEU A CA 1
ATOM 3455 C C . LEU A 1 464 ? 19.440 -12.784 -32.246 1.00 66.25 464 LEU A C 1
ATOM 3457 O O . LEU A 1 464 ? 20.188 -11.891 -32.653 1.00 66.25 464 LEU A O 1
ATOM 3461 N N . LYS A 1 465 ? 18.778 -13.591 -33.087 1.00 69.44 465 LYS A N 1
ATOM 3462 C CA . LYS A 1 465 ? 18.820 -13.450 -34.553 1.00 69.44 465 LYS A CA 1
ATOM 3463 C C . LYS A 1 465 ? 18.219 -12.120 -35.013 1.00 69.44 465 LYS A C 1
ATOM 3465 O O . LYS A 1 465 ? 18.800 -11.477 -35.885 1.00 69.44 465 LYS A O 1
ATOM 3470 N N . ALA A 1 466 ? 17.098 -11.690 -34.436 1.00 65.38 466 ALA A N 1
ATOM 3471 C CA . ALA A 1 466 ? 16.471 -10.407 -34.756 1.00 65.38 466 ALA A CA 1
ATOM 3472 C C . ALA A 1 466 ? 17.368 -9.219 -34.364 1.00 65.38 466 ALA A C 1
ATOM 3474 O O . ALA A 1 466 ? 17.578 -8.306 -35.166 1.00 65.38 466 ALA A O 1
ATOM 3475 N N . VAL A 1 467 ? 17.980 -9.278 -33.176 1.00 57.31 467 VAL A N 1
ATOM 3476 C CA . VAL A 1 467 ? 18.942 -8.269 -32.705 1.00 57.31 467 VAL A CA 1
ATOM 3477 C C . VAL A 1 467 ? 20.173 -8.205 -33.613 1.00 57.31 467 VAL A C 1
ATOM 3479 O O . VAL A 1 467 ? 20.600 -7.115 -33.987 1.00 57.31 467 VAL A O 1
ATOM 3482 N N . ALA A 1 468 ? 20.719 -9.353 -34.028 1.00 57.50 468 ALA A N 1
ATOM 3483 C CA . ALA A 1 468 ? 21.857 -9.408 -34.950 1.00 57.50 468 ALA A CA 1
ATOM 3484 C C . ALA A 1 468 ? 21.540 -8.832 -36.344 1.00 57.50 468 ALA A C 1
ATOM 3486 O O . ALA A 1 468 ? 22.443 -8.361 -37.032 1.00 57.50 468 ALA A O 1
ATOM 3487 N N . ARG A 1 469 ? 20.265 -8.841 -36.754 1.00 66.00 469 ARG A N 1
ATOM 3488 C CA . ARG A 1 469 ? 19.776 -8.269 -38.021 1.00 66.00 469 ARG A CA 1
ATOM 3489 C C . ARG A 1 469 ? 19.421 -6.777 -37.933 1.00 66.00 469 ARG A C 1
ATOM 3491 O O . ARG A 1 469 ? 19.062 -6.194 -38.950 1.00 66.00 469 ARG A O 1
ATOM 3498 N N . GLY A 1 470 ? 19.530 -6.153 -36.756 1.00 51.25 470 GLY A N 1
ATOM 3499 C CA . GLY A 1 470 ? 19.276 -4.721 -36.559 1.00 51.25 470 GLY A CA 1
ATOM 3500 C C . GLY A 1 470 ? 17.799 -4.312 -36.446 1.00 51.25 470 GLY A C 1
ATOM 3501 O O . GLY A 1 470 ? 17.512 -3.124 -36.559 1.00 51.25 470 GLY A O 1
ATOM 3502 N N . GLY A 1 471 ? 16.869 -5.253 -36.231 1.00 48.97 471 GLY A N 1
ATOM 3503 C CA . GLY A 1 471 ? 15.438 -4.959 -36.045 1.00 48.97 471 GLY A CA 1
ATOM 3504 C C . GLY A 1 471 ? 15.058 -4.586 -34.601 1.00 48.97 471 GLY A C 1
ATOM 3505 O O . GLY A 1 471 ? 15.716 -5.014 -33.648 1.00 48.97 471 GLY A O 1
ATOM 3506 N N . GLU A 1 472 ? 13.976 -3.813 -34.417 1.00 45.41 472 GLU A N 1
ATOM 3507 C CA . GLU A 1 472 ? 13.347 -3.624 -33.100 1.00 45.41 472 GLU A CA 1
ATOM 3508 C C . GLU A 1 472 ? 12.635 -4.921 -32.679 1.00 45.41 472 GLU A C 1
ATOM 3510 O O . GLU A 1 472 ? 11.708 -5.392 -33.326 1.00 45.41 472 GLU A O 1
ATOM 3515 N N . ALA A 1 473 ? 13.091 -5.526 -31.582 1.00 48.59 473 ALA A N 1
ATOM 3516 C CA . ALA A 1 473 ? 12.775 -6.905 -31.201 1.00 48.59 473 ALA A CA 1
ATOM 3517 C C . ALA A 1 473 ? 11.359 -7.155 -30.633 1.00 48.59 473 ALA A C 1
ATOM 3519 O O . ALA A 1 473 ? 11.085 -8.257 -30.164 1.00 48.59 473 ALA A O 1
ATOM 3520 N N . VAL A 1 474 ? 10.472 -6.156 -30.628 1.00 41.19 474 VAL A N 1
ATOM 3521 C CA . VAL A 1 474 ? 9.146 -6.265 -29.987 1.00 41.19 474 VAL A CA 1
ATOM 3522 C C . VAL A 1 474 ? 8.176 -7.100 -30.834 1.00 41.19 474 VAL A C 1
ATOM 3524 O O . VAL A 1 474 ? 7.422 -7.882 -30.271 1.00 41.19 474 VAL A O 1
ATOM 3527 N N . GLU A 1 475 ? 8.272 -7.045 -32.165 1.00 40.09 475 GLU A N 1
ATOM 3528 C CA . GLU A 1 475 ? 7.388 -7.808 -33.069 1.00 40.09 475 GLU A CA 1
ATOM 3529 C C . GLU A 1 475 ? 7.683 -9.322 -33.081 1.00 40.09 475 GLU A C 1
ATOM 3531 O O . GLU A 1 475 ? 6.804 -10.127 -33.370 1.00 40.09 475 GLU A O 1
ATOM 3536 N N . ALA A 1 476 ? 8.902 -9.747 -32.727 1.00 41.75 476 ALA A N 1
ATOM 3537 C CA . ALA A 1 476 ? 9.303 -11.159 -32.786 1.00 41.75 476 ALA A CA 1
ATOM 3538 C C . ALA A 1 476 ? 8.773 -12.011 -31.617 1.00 41.75 476 ALA A C 1
ATOM 3540 O O . ALA A 1 476 ? 8.767 -13.235 -31.711 1.00 41.75 476 ALA A O 1
ATOM 3541 N N . LEU A 1 477 ? 8.349 -11.382 -30.515 1.00 40.06 477 LEU A N 1
ATOM 3542 C CA . LEU A 1 477 ? 7.759 -12.075 -29.362 1.00 40.06 477 LEU A CA 1
ATOM 3543 C C . LEU A 1 477 ? 6.241 -12.283 -29.510 1.00 40.06 477 LEU A C 1
ATOM 3545 O O . LEU A 1 477 ? 5.679 -13.077 -28.762 1.00 40.06 477 LEU A O 1
ATOM 3549 N N . GLU A 1 478 ? 5.601 -11.586 -30.455 1.00 41.06 478 GLU A N 1
ATOM 3550 C CA . GLU A 1 478 ? 4.153 -11.637 -30.724 1.00 41.06 478 GLU A CA 1
ATOM 3551 C C . GLU A 1 478 ? 3.787 -12.542 -31.914 1.00 41.06 478 GLU A C 1
ATOM 3553 O O . GLU A 1 478 ? 2.607 -12.744 -32.197 1.00 41.06 478 GLU A O 1
ATOM 3558 N N . ALA A 1 479 ? 4.777 -13.101 -32.617 1.00 41.47 479 ALA A N 1
ATOM 3559 C CA . ALA A 1 479 ? 4.532 -14.050 -33.696 1.00 41.47 479 ALA A CA 1
ATOM 3560 C C . ALA A 1 479 ? 4.144 -15.424 -33.118 1.00 41.47 479 ALA A C 1
ATOM 3562 O O . ALA A 1 479 ? 5.001 -16.176 -32.648 1.00 41.47 479 ALA A O 1
ATOM 3563 N N . ASP A 1 480 ? 2.844 -15.725 -33.144 1.00 42.69 480 ASP A N 1
ATOM 3564 C CA . ASP A 1 480 ? 2.299 -17.061 -32.894 1.00 42.69 480 ASP A CA 1
ATOM 3565 C C . ASP A 1 480 ? 2.882 -18.085 -33.883 1.00 42.69 480 ASP A C 1
ATOM 3567 O O . ASP A 1 480 ? 2.983 -17.804 -35.074 1.00 42.69 480 ASP A O 1
ATOM 3571 N N . GLU A 1 481 ? 3.244 -19.247 -33.326 1.00 38.22 481 GLU A N 1
ATOM 3572 C CA . GLU A 1 481 ? 3.793 -20.486 -33.908 1.00 38.22 481 GLU A CA 1
ATOM 3573 C C . GLU A 1 481 ? 4.795 -20.394 -35.088 1.00 38.22 481 GLU A C 1
ATOM 3575 O O . GLU A 1 481 ? 4.516 -19.827 -36.143 1.00 38.22 481 GLU A O 1
ATOM 3580 N N . PRO A 1 482 ? 5.965 -21.063 -35.000 1.00 38.00 482 PRO A N 1
ATOM 3581 C CA . PRO A 1 482 ? 6.838 -21.189 -36.155 1.00 38.00 482 PRO A CA 1
ATOM 3582 C C . PRO A 1 482 ? 6.185 -22.094 -37.209 1.00 38.00 482 PRO A C 1
ATOM 3584 O O . PRO A 1 482 ? 6.001 -23.291 -36.986 1.00 38.00 482 PRO A O 1
ATOM 3587 N N . ASP A 1 483 ? 5.903 -21.522 -38.381 1.00 38.31 483 ASP A N 1
ATOM 3588 C CA . ASP A 1 483 ? 5.564 -22.258 -39.599 1.00 38.31 483 ASP A CA 1
ATOM 3589 C C . ASP A 1 483 ? 6.595 -23.380 -39.814 1.00 38.31 483 ASP A C 1
ATOM 3591 O O . ASP A 1 483 ? 7.782 -23.135 -40.061 1.00 38.31 483 ASP A O 1
ATOM 3595 N N . ALA A 1 484 ? 6.142 -24.631 -39.720 1.00 37.06 484 ALA A N 1
ATOM 3596 C CA . ALA A 1 484 ? 6.968 -25.840 -39.717 1.00 37.06 484 ALA A CA 1
ATOM 3597 C C . ALA A 1 484 ? 7.679 -26.141 -41.056 1.00 37.06 484 ALA A C 1
ATOM 3599 O O . ALA A 1 484 ? 8.118 -27.267 -41.281 1.00 37.06 484 ALA A O 1
ATOM 3600 N N . ASN A 1 485 ? 7.794 -25.165 -41.960 1.00 36.62 485 ASN A N 1
ATOM 3601 C CA . ASN A 1 485 ? 8.132 -25.406 -43.360 1.00 36.62 485 ASN A CA 1
ATOM 3602 C C . ASN A 1 485 ? 9.301 -24.582 -43.916 1.00 36.62 485 ASN A C 1
ATOM 3604 O O . ASN A 1 485 ? 9.474 -24.534 -45.131 1.00 36.62 485 ASN A O 1
ATOM 3608 N N . ASN A 1 486 ? 10.133 -23.960 -43.072 1.00 37.91 486 ASN A N 1
ATOM 3609 C CA . ASN A 1 486 ? 11.329 -23.264 -43.558 1.00 37.91 486 ASN A CA 1
ATOM 3610 C C . ASN A 1 486 ? 12.614 -23.664 -42.820 1.00 37.91 486 ASN A C 1
ATOM 3612 O O . ASN A 1 486 ? 13.240 -22.876 -42.111 1.00 37.91 486 ASN A O 1
ATOM 3616 N N . THR A 1 487 ? 13.027 -24.913 -43.016 1.00 36.00 487 THR A N 1
ATOM 3617 C CA . THR A 1 487 ? 14.377 -25.406 -42.723 1.00 36.00 487 THR A CA 1
ATOM 3618 C C . THR A 1 487 ? 15.229 -25.415 -43.993 1.00 36.00 487 THR A C 1
ATOM 3620 O O . THR A 1 487 ? 15.565 -26.467 -44.522 1.00 36.00 487 THR A O 1
ATOM 3623 N N . GLU A 1 488 ? 15.668 -24.243 -44.453 1.00 30.06 488 GLU A N 1
ATOM 3624 C CA . GLU A 1 488 ? 16.878 -24.146 -45.283 1.00 30.06 488 GLU A CA 1
ATOM 3625 C C . GLU A 1 488 ? 17.807 -23.046 -44.757 1.00 30.06 488 GLU A C 1
ATOM 3627 O O . GLU A 1 488 ? 17.735 -21.873 -45.123 1.00 30.06 488 GLU A O 1
ATOM 3632 N N . VAL A 1 489 ? 18.736 -23.443 -43.884 1.00 36.28 489 VAL A N 1
ATOM 3633 C CA . VAL A 1 489 ? 19.903 -22.626 -43.535 1.00 36.28 489 VAL A CA 1
ATOM 3634 C C . VAL A 1 489 ? 20.949 -22.820 -44.635 1.00 36.28 489 VAL A C 1
ATOM 3636 O O . VAL A 1 489 ? 21.692 -23.801 -44.638 1.00 36.28 489 VAL A O 1
ATOM 3639 N N . ARG A 1 490 ? 21.013 -21.882 -45.585 1.00 28.45 490 ARG A N 1
ATOM 3640 C CA . ARG A 1 490 ? 22.125 -21.786 -46.542 1.00 28.45 490 ARG A CA 1
ATOM 3641 C C . ARG A 1 490 ? 23.343 -21.162 -45.862 1.00 28.45 490 ARG A C 1
ATOM 3643 O O . ARG A 1 490 ? 23.353 -19.973 -45.557 1.00 28.45 490 ARG A O 1
ATOM 3650 N N . TRP A 1 491 ? 24.380 -21.969 -45.659 1.00 30.73 491 TRP A N 1
ATOM 3651 C CA . TRP A 1 491 ? 25.715 -21.504 -45.289 1.00 30.73 491 TRP A CA 1
ATOM 3652 C C . TRP A 1 491 ? 26.402 -20.913 -46.522 1.00 30.73 491 TRP A C 1
ATOM 3654 O O . TRP A 1 491 ? 26.732 -21.645 -47.453 1.00 30.73 491 TRP A O 1
ATOM 3664 N N . ALA A 1 492 ? 26.627 -19.601 -46.532 1.00 29.73 492 ALA A N 1
ATOM 3665 C CA . ALA A 1 492 ? 27.542 -18.965 -47.471 1.00 29.73 492 ALA A CA 1
ATOM 3666 C C . ALA A 1 492 ? 28.879 -18.726 -46.756 1.00 29.73 492 ALA A C 1
ATOM 3668 O O . ALA A 1 492 ? 29.024 -17.782 -45.984 1.00 29.73 492 ALA A O 1
ATOM 3669 N N . LEU A 1 493 ? 29.833 -19.624 -46.996 1.00 36.81 493 LEU A N 1
ATOM 3670 C CA . LEU A 1 493 ? 31.258 -19.322 -46.908 1.00 36.81 493 LEU A CA 1
ATOM 3671 C C . LEU A 1 493 ? 31.689 -18.832 -48.291 1.00 36.81 493 LEU A C 1
ATOM 3673 O O . LEU A 1 493 ? 31.368 -19.466 -49.298 1.00 36.81 493 LEU A O 1
ATOM 3677 N N . SER A 1 494 ? 32.398 -17.713 -48.352 1.00 34.84 494 SER A N 1
ATOM 3678 C CA . SER A 1 494 ? 33.176 -17.329 -49.528 1.00 34.84 494 SER A CA 1
ATOM 3679 C C . SER A 1 494 ? 34.404 -16.550 -49.070 1.00 34.84 494 SER A C 1
ATOM 3681 O O . SER A 1 494 ? 34.302 -15.743 -48.145 1.00 34.84 494 SER A O 1
ATOM 3683 N N . ASP A 1 495 ? 35.513 -16.915 -49.707 1.00 37.97 495 ASP A N 1
ATOM 3684 C CA . ASP A 1 495 ? 36.926 -16.595 -49.470 1.00 37.97 495 ASP A CA 1
ATOM 3685 C C . ASP A 1 495 ? 37.304 -15.118 -49.278 1.00 37.97 495 ASP A C 1
ATOM 3687 O O . ASP A 1 495 ? 36.655 -14.233 -49.887 1.00 37.97 495 ASP A O 1
#